Protein AF-A0AAE0C4C1-F1 (afdb_monomer)

Sequence (413 aa):
MAKGRSAIMLSLHTFALLMCVALSLQGSQAIPESINSPGRHLREFYIPALVSSSGTTLPEPGLAVSKSTPQQLVKDIAIDNAVIVTWANNHYYDFAKNFAAHMRDLGITNFLIGAMDKQLLQRLEADGVPTWLMGSKGMDERTVQRDFGWGTHNFHKMGRDKIRLIRDFTRLGIDVLISDIDVAWIANPLPFFRRHPEADILVSTDQLRNESVGDGLEFHICQTASNIGIMWFRSTPGAQAMTQEWVDVIEKDPRKWDQVAFNDLKALGGACQGKRDPKTGLMPAYNNKVKMGILPIALFSNGHTFYVQRLQDRLPPGIEPFAVHATFQYSGTPGKRHRMREAGVWLGDDDSYFQGKFMTYTPRIPPDMDMDMFRKLGWPSRDGDHKTLEPNSKILGEHLRMVNFQLYQVCLQ

InterPro domains:
  IPR005069 Nucleotide-diphospho-sugar transferase [PF03407] (108-340)
  IPR053250 Glycosyltransferase 77 domain-containing protein [PTHR46936] (71-410)

Foldseek 3Di:
DDDDDDWFFFDDDDPLVVVVVVVVVDDDDDDDDDDDDDDDDDDDDDDDDDDDDPDDPDPDLDDPLPDDDPLVLLVVLDDPQEAEEEEDEPVCLLLVLLQVVLCVVQVHRRYEYEYCAPVSVVVCVVVSGHYDHQPPPDDDPVVNPDDPDPDDLCVLVVLLSVLVVQLVSLVSQGKYWYAYSLKFFPHDCVVVVVVLVQAQKEFEFPDLDFPDDAFAFGQAPVPGQTDHRTMIGGSDPLSNVLSVVLSVVCVVDSPDDSSNSSSVQQCPLNQRVFHQDPPNRWTQGRNSSGTYTYGGCLQAHELCCCQPVVSQVVHDPPGGHGMYRDPPFPPPPVRSQSSCSSVVRRPSDDPVVVVDDTDTDDQDFDPPQPVVVVVVLPDDDPDPPNDDDDPPDPVVVSVVVRVVSRSVRVVVD

Nearest PDB structures (foldseek):
  3duv-assembly1_A  TM=4.931E-01  e=2.220E-03  Haemophilus influenzae
  3dxf-assembly2_B  TM=4.722E-01  e=2.257E-01  Homo sapiens
  3hhe-assembly1_B  TM=5.061E-01  e=4.924E-01  Bartonella henselae str. Houston-1
  6j1k-assembly1_B  TM=5.018E-01  e=1.366E+00  Ochrobactrum sp.
  7vz6-assembly1_B  TM=3.967E-01  e=2.344E+00  Streptomyces kasugaensis

Solvent-accessible surface area (backbone atoms only — not comparable to full-atom values): 24545 Å² total; per-residue (Å²): 142,87,84,85,80,83,80,32,52,57,80,89,84,79,72,66,62,66,52,55,58,60,54,73,75,59,78,92,81,90,81,83,92,85,86,86,87,82,88,81,84,93,82,83,88,83,78,85,85,85,80,86,77,78,87,69,82,77,78,77,98,71,80,82,66,88,78,64,52,74,73,52,48,52,62,75,39,36,51,97,52,28,34,40,38,34,51,45,44,54,92,43,45,48,38,50,42,21,40,51,44,36,34,54,79,59,70,52,72,31,51,40,39,34,12,57,36,74,68,29,35,56,50,35,56,74,69,72,42,54,58,45,75,44,85,72,86,87,67,64,80,76,57,80,79,64,78,91,64,87,94,53,88,61,65,66,47,58,62,52,54,54,42,48,48,54,30,54,43,23,71,72,61,27,24,38,39,38,34,47,44,62,37,38,58,71,42,74,52,63,67,68,57,58,76,43,77,79,44,27,32,39,27,24,44,70,58,86,67,72,73,37,64,91,89,38,43,24,77,54,78,64,77,48,61,52,33,80,48,38,34,36,38,36,47,40,74,36,37,40,50,51,32,46,52,46,42,52,56,37,71,74,34,77,81,51,50,61,53,57,51,51,51,52,46,41,40,33,77,55,23,70,76,53,69,55,39,90,88,78,35,33,27,49,18,42,58,67,52,28,34,31,33,28,45,26,41,47,32,42,12,35,26,45,37,46,74,71,67,35,42,49,82,68,46,61,92,95,56,74,45,30,30,39,33,52,45,86,46,63,75,52,71,65,34,33,52,46,52,29,44,43,70,71,61,57,60,41,72,59,77,74,64,75,73,57,89,79,51,69,62,78,88,66,75,66,95,84,61,70,61,62,62,57,58,69,71,55,72,83,60,85,88,71,81,60,73,78,81,56,96,83,35,70,66,54,55,53,50,51,50,46,51,53,54,41,52,54,60,62,76,75,110

Secondary structure (DSSP, 8-state):
-----PPPEE---SSHHHHHHHHTTS------------------------------PPPPS---GGG--HHHHHHHH-BTTEEEEEEE-GGGHHHHHHHHHHHHHTT--SEEEEESSHHHHHHHHHTT--EEETT-SS--GGGGGS---TTSTTHHHHHHHHHHHHHHHHHTT-EEEEE-TTEEE-S--HHHHHT-TT-SEEEEE--SS----TTPPPS-TTSSPEEEEEEEE-S-HHHHHHHHHHHHHHHH-TT--HHHHHHHHHHGGGGGGPPPPTTT--EEETTTTEEEEE--TTTEEEHIIIIIS-GGGGSPTT----EEE--S-TTHHHHHHHHHHHTT------GGGGGS--EE--PPPPTT--HHHHHHH-PPPTTS-SPPPPTT-HHHHHHHHHHHHHHHHHHT-

Organism: NCBI:txid36881

Structure (mmCIF, N/CA/C/O backbone):
data_AF-A0AAE0C4C1-F1
#
_entry.id   AF-A0AAE0C4C1-F1
#
loop_
_atom_site.group_PDB
_atom_site.id
_atom_site.type_symbol
_atom_site.label_atom_id
_atom_site.label_alt_id
_atom_site.label_comp_id
_atom_site.label_asym_id
_atom_site.label_entity_id
_atom_site.label_seq_id
_atom_site.pdbx_PDB_ins_code
_atom_site.Cartn_x
_atom_site.Cartn_y
_atom_site.Cartn_z
_atom_site.occupancy
_atom_site.B_iso_or_equiv
_atom_site.auth_seq_id
_atom_site.auth_comp_id
_atom_site.auth_asym_id
_atom_site.auth_atom_id
_atom_site.pdbx_PDB_model_num
ATOM 1 N N . MET A 1 1 ? 21.945 -27.855 -8.701 1.00 25.61 1 MET A N 1
ATOM 2 C CA . MET A 1 1 ? 22.324 -27.171 -9.956 1.00 25.61 1 MET A CA 1
ATOM 3 C C . MET A 1 1 ? 21.089 -26.452 -10.475 1.00 25.61 1 MET A C 1
ATOM 5 O O . MET A 1 1 ? 20.211 -27.103 -11.012 1.00 25.61 1 MET A O 1
ATOM 9 N N . ALA A 1 2 ? 20.969 -25.149 -10.220 1.00 24.88 2 ALA A N 1
ATOM 10 C CA . ALA A 1 2 ? 19.814 -24.340 -10.606 1.00 24.88 2 ALA A CA 1
ATOM 11 C C . ALA A 1 2 ? 20.320 -23.034 -11.231 1.00 24.88 2 ALA A C 1
ATOM 13 O O . ALA A 1 2 ? 21.042 -22.283 -10.580 1.00 24.88 2 ALA A O 1
ATOM 14 N N . LYS A 1 3 ? 19.985 -22.796 -12.501 1.00 24.83 3 LYS A N 1
ATOM 15 C CA . LYS A 1 3 ? 20.095 -21.495 -13.179 1.00 24.83 3 LYS A CA 1
ATOM 16 C C . LYS A 1 3 ? 18.962 -21.401 -14.204 1.00 24.83 3 LYS A C 1
ATOM 18 O O . LYS A 1 3 ? 19.169 -21.677 -15.380 1.00 24.83 3 LYS A O 1
ATOM 23 N N . GLY A 1 4 ? 17.767 -21.035 -13.747 1.00 24.61 4 GLY A N 1
ATOM 24 C CA . GLY A 1 4 ? 16.712 -20.514 -14.616 1.00 24.61 4 GLY A CA 1
ATOM 25 C C . GLY A 1 4 ? 16.954 -19.020 -14.818 1.00 24.61 4 GLY A C 1
ATOM 26 O O . GLY A 1 4 ? 16.983 -18.270 -13.847 1.00 24.61 4 GLY A O 1
ATOM 27 N N . ARG A 1 5 ? 17.216 -18.589 -16.054 1.00 26.95 5 ARG A N 1
ATOM 28 C CA . ARG A 1 5 ? 17.277 -17.167 -16.420 1.00 26.95 5 ARG A CA 1
ATOM 29 C C . ARG A 1 5 ? 15.863 -16.718 -16.786 1.00 26.95 5 ARG A C 1
ATOM 31 O O . ARG A 1 5 ? 15.339 -17.174 -17.796 1.00 26.95 5 ARG A O 1
ATOM 38 N N . SER A 1 6 ? 15.268 -15.842 -15.982 1.00 28.83 6 SER A N 1
ATOM 39 C CA . SER A 1 6 ? 13.993 -15.190 -16.295 1.00 28.83 6 SER A CA 1
ATOM 40 C C . SER A 1 6 ? 14.173 -14.228 -17.474 1.00 28.83 6 SER A C 1
ATOM 42 O O . SER A 1 6 ? 15.029 -13.342 -17.431 1.00 28.83 6 SER A O 1
ATOM 44 N N . ALA A 1 7 ? 13.396 -14.417 -18.540 1.00 28.11 7 ALA A N 1
ATOM 45 C CA . ALA A 1 7 ? 13.307 -13.481 -19.655 1.00 28.11 7 ALA A CA 1
ATOM 46 C C . ALA A 1 7 ? 12.360 -12.331 -19.275 1.00 28.11 7 ALA A C 1
ATOM 48 O O . ALA A 1 7 ? 11.255 -12.571 -18.799 1.00 28.11 7 ALA A O 1
ATOM 49 N N . ILE A 1 8 ? 12.807 -11.090 -19.463 1.00 34.78 8 ILE A N 1
ATOM 50 C CA . ILE A 1 8 ? 12.054 -9.873 -19.135 1.00 34.78 8 ILE A CA 1
ATOM 51 C C . ILE A 1 8 ? 11.240 -9.466 -20.362 1.00 34.78 8 ILE A C 1
ATOM 53 O O . ILE A 1 8 ? 11.824 -9.276 -21.425 1.00 34.78 8 ILE A O 1
ATOM 57 N N . MET A 1 9 ? 9.924 -9.312 -20.217 1.00 29.16 9 MET A N 1
ATOM 58 C CA . MET A 1 9 ? 9.017 -8.822 -21.258 1.00 29.16 9 MET A CA 1
ATOM 59 C C . MET A 1 9 ? 8.879 -7.297 -21.113 1.00 29.16 9 MET A C 1
ATOM 61 O O . MET A 1 9 ? 8.386 -6.814 -20.096 1.00 29.16 9 MET A O 1
ATOM 65 N N . LEU A 1 10 ? 9.342 -6.523 -22.099 1.00 34.22 10 LEU A N 1
ATOM 66 C CA . LEU A 1 10 ? 9.321 -5.054 -22.062 1.00 34.22 10 LEU A CA 1
ATOM 67 C C . LEU A 1 10 ? 8.427 -4.494 -23.171 1.00 34.22 10 LEU A C 1
ATOM 69 O O . LEU A 1 10 ? 8.543 -4.857 -24.338 1.00 34.22 10 LEU A O 1
ATOM 73 N N . SER A 1 11 ? 7.573 -3.540 -22.802 1.00 28.73 11 SER A N 1
ATOM 74 C CA . SER A 1 11 ? 6.899 -2.629 -23.729 1.00 28.73 11 SER A CA 1
ATOM 75 C C . SER A 1 11 ? 7.570 -1.262 -23.597 1.00 28.73 11 SER A C 1
ATOM 77 O O . SER A 1 11 ? 7.315 -0.526 -22.643 1.00 28.73 11 SER A O 1
ATOM 79 N N . LEU A 1 12 ? 8.473 -0.944 -24.528 1.00 33.84 12 LEU A N 1
ATOM 80 C CA . LEU A 1 12 ? 9.192 0.327 -24.567 1.00 33.84 12 LEU A CA 1
ATOM 81 C C . LEU A 1 12 ? 8.261 1.465 -24.985 1.00 33.84 12 LEU A C 1
ATOM 83 O O . LEU A 1 12 ? 7.843 1.505 -26.134 1.00 33.84 12 LEU A O 1
ATOM 87 N N . HIS A 1 13 ? 8.045 2.444 -24.109 1.00 34.12 13 HIS A N 1
ATOM 88 C CA . HIS A 1 13 ? 7.819 3.836 -24.505 1.00 34.12 13 HIS A CA 1
ATOM 89 C C . HIS A 1 13 ? 8.571 4.741 -23.517 1.00 34.12 13 HIS A C 1
ATOM 91 O O . HIS A 1 13 ? 8.248 4.769 -22.330 1.00 34.12 13 HIS A O 1
ATOM 97 N N . THR A 1 14 ? 9.594 5.460 -24.003 1.00 33.50 14 THR A N 1
ATOM 98 C CA . THR A 1 14 ? 9.783 6.933 -23.881 1.00 33.50 14 THR A CA 1
ATOM 99 C C . THR A 1 14 ? 11.260 7.383 -23.904 1.00 33.50 14 THR A C 1
ATOM 101 O O . THR A 1 14 ? 11.511 8.503 -24.322 1.00 33.50 14 THR A O 1
ATOM 104 N N . PHE A 1 15 ? 12.267 6.553 -23.593 1.00 29.70 15 PHE A N 1
ATOM 105 C CA . PHE A 1 15 ? 13.675 7.027 -23.641 1.00 29.70 15 PHE A CA 1
ATOM 106 C C . PHE A 1 15 ? 14.485 6.577 -24.871 1.00 29.70 15 PHE A C 1
ATOM 108 O O . PHE A 1 15 ? 15.302 7.342 -25.373 1.00 29.70 15 PHE A O 1
ATOM 115 N N . ALA A 1 16 ? 14.227 5.384 -25.420 1.00 32.56 16 ALA A N 1
ATOM 116 C CA . ALA A 1 16 ? 14.990 4.870 -26.566 1.00 32.56 16 ALA A CA 1
ATOM 117 C C . ALA A 1 16 ? 14.634 5.556 -27.903 1.00 32.56 16 ALA A C 1
ATOM 119 O O . ALA A 1 16 ? 15.510 5.780 -28.737 1.00 32.56 16 ALA A O 1
ATOM 120 N N . LEU A 1 17 ? 13.368 5.955 -28.103 1.00 31.45 17 LEU A N 1
ATOM 121 C CA . LEU A 1 17 ? 12.927 6.514 -29.390 1.00 31.45 17 LEU A CA 1
ATOM 122 C C . LEU A 1 17 ? 13.550 7.886 -29.703 1.00 31.45 17 LEU A C 1
ATOM 124 O O . LEU A 1 17 ? 13.839 8.165 -30.863 1.00 31.45 17 LEU A O 1
ATOM 128 N N . LEU A 1 18 ? 13.803 8.723 -28.689 1.00 28.92 18 LEU A N 1
ATOM 129 C CA . LEU A 1 18 ? 14.381 10.057 -28.897 1.00 28.92 18 LEU A CA 1
ATOM 130 C C . LEU A 1 18 ? 15.836 10.003 -29.392 1.00 28.92 18 LEU A C 1
ATOM 132 O O . LEU A 1 18 ? 16.241 10.877 -30.154 1.00 28.92 18 LEU A O 1
ATOM 136 N N . MET A 1 19 ? 16.604 8.965 -29.034 1.00 33.00 19 MET A N 1
ATOM 137 C CA . MET A 1 19 ? 17.962 8.781 -29.562 1.00 33.00 19 MET A CA 1
ATOM 138 C C . MET A 1 19 ? 18.002 8.019 -30.888 1.00 33.00 19 MET A C 1
ATOM 140 O O . MET A 1 19 ? 18.811 8.368 -31.743 1.00 33.00 19 MET A O 1
ATOM 144 N N . CYS A 1 20 ? 17.113 7.046 -31.119 1.00 30.91 20 CYS A N 1
ATOM 145 C CA . CYS A 1 20 ? 17.048 6.362 -32.416 1.00 30.91 20 CYS A CA 1
ATOM 146 C C . CYS A 1 20 ? 16.655 7.315 -33.559 1.00 30.91 20 CYS A C 1
ATOM 148 O O . CYS A 1 20 ? 17.235 7.233 -34.640 1.00 30.91 20 CYS A O 1
ATOM 150 N N . VAL A 1 21 ? 15.746 8.271 -33.321 1.00 31.56 21 VAL A N 1
ATOM 151 C CA . VAL A 1 21 ? 15.405 9.294 -34.328 1.00 31.56 21 VAL A CA 1
ATOM 152 C C . VAL A 1 21 ? 16.582 10.250 -34.567 1.00 31.56 21 VAL A C 1
ATOM 154 O O . VAL A 1 21 ? 16.869 10.579 -35.717 1.00 31.56 21 VAL A O 1
ATOM 157 N N . ALA A 1 22 ? 17.331 10.621 -33.523 1.00 30.62 22 ALA A N 1
ATOM 158 C CA . ALA A 1 22 ? 18.515 11.475 -33.656 1.00 30.62 22 ALA A CA 1
ATOM 159 C C . ALA A 1 22 ? 19.674 10.793 -34.412 1.00 30.62 22 ALA A C 1
ATOM 161 O O . ALA A 1 22 ? 20.366 11.446 -35.189 1.00 30.62 22 ALA A O 1
ATOM 162 N N . LEU A 1 23 ? 19.850 9.478 -34.242 1.00 32.88 23 LEU A N 1
ATOM 163 C CA . LEU A 1 23 ? 20.881 8.693 -34.932 1.00 32.88 23 LEU A CA 1
ATOM 164 C C . LEU A 1 23 ? 20.501 8.340 -36.381 1.00 32.88 23 LEU A C 1
ATOM 166 O O . LEU A 1 23 ? 21.385 8.180 -37.214 1.00 32.88 23 LEU A O 1
ATOM 170 N N . SER A 1 24 ? 19.208 8.301 -36.725 1.00 31.67 24 SER A N 1
ATOM 171 C CA . SER A 1 24 ? 18.756 8.086 -38.114 1.00 31.67 24 SER A CA 1
ATOM 172 C C . SER A 1 24 ? 19.002 9.278 -39.057 1.00 31.67 24 SER A C 1
ATOM 174 O O . SER A 1 24 ? 18.907 9.131 -40.274 1.00 31.67 24 SER A O 1
ATOM 176 N N . LEU A 1 25 ? 19.356 10.451 -38.515 1.00 30.00 25 LEU A N 1
ATOM 177 C CA . LEU A 1 25 ? 19.639 11.674 -39.278 1.00 30.00 25 LEU A CA 1
ATOM 178 C C . LEU A 1 25 ? 21.131 11.885 -39.585 1.00 30.00 25 LEU A C 1
ATOM 180 O O . LEU A 1 25 ? 21.485 12.865 -40.240 1.00 30.00 25 LEU A O 1
ATOM 184 N N . GLN A 1 26 ? 22.013 10.975 -39.164 1.00 29.09 26 GLN A N 1
ATOM 185 C CA . GLN A 1 26 ? 23.442 11.057 -39.460 1.00 29.09 26 GLN A CA 1
ATOM 186 C C . GLN A 1 26 ? 23.959 9.765 -40.097 1.00 29.09 26 GLN A C 1
ATOM 188 O O . GLN A 1 26 ? 24.286 8.802 -39.419 1.00 29.09 26 GLN A O 1
ATOM 193 N N . GLY A 1 27 ? 24.111 9.811 -41.422 1.00 26.98 27 GLY A N 1
ATOM 194 C CA . GLY A 1 27 ? 25.221 9.147 -42.104 1.00 26.98 27 GLY A CA 1
ATOM 195 C C . GLY A 1 27 ? 25.054 7.663 -42.420 1.00 26.98 27 GLY A C 1
ATOM 196 O O . GLY A 1 27 ? 25.442 6.795 -41.650 1.00 26.98 27 GLY A O 1
ATOM 197 N N . SER A 1 28 ? 24.596 7.400 -43.647 1.00 29.89 28 SER A N 1
ATOM 198 C CA . SER A 1 28 ? 24.907 6.196 -44.431 1.00 29.89 28 SER A CA 1
ATOM 199 C C . SER A 1 28 ? 26.362 5.749 -44.271 1.00 29.89 28 SER A C 1
ATOM 201 O O . SER A 1 28 ? 27.232 6.566 -44.553 1.00 29.89 28 SER A O 1
ATOM 203 N N . GLN A 1 29 ? 26.606 4.464 -43.980 1.00 27.47 29 GLN A N 1
ATOM 204 C CA . GLN A 1 29 ? 27.564 3.604 -44.700 1.00 27.47 29 GLN A CA 1
ATOM 205 C C . GLN A 1 29 ? 27.201 2.117 -44.513 1.00 27.47 29 GLN A C 1
ATOM 207 O O . GLN A 1 29 ? 26.761 1.693 -43.448 1.00 27.47 29 GLN A O 1
ATOM 212 N N . ALA A 1 30 ? 27.340 1.357 -45.600 1.00 26.67 30 ALA A N 1
ATOM 213 C CA . ALA A 1 30 ? 26.946 -0.040 -45.758 1.00 26.67 30 ALA A CA 1
ATOM 214 C C . ALA A 1 30 ? 27.837 -1.029 -44.979 1.00 26.67 30 ALA A C 1
ATOM 216 O O . ALA A 1 30 ? 29.031 -0.791 -44.809 1.00 26.67 30 ALA A O 1
ATOM 217 N N . ILE A 1 31 ? 27.270 -2.178 -44.589 1.00 28.31 31 ILE A N 1
ATOM 218 C CA . ILE A 1 31 ? 27.993 -3.349 -44.060 1.00 28.31 31 ILE A CA 1
ATOM 219 C C . ILE A 1 31 ? 27.553 -4.591 -44.868 1.00 28.31 31 ILE A C 1
ATOM 221 O O . ILE A 1 31 ? 26.363 -4.692 -45.174 1.00 28.31 31 ILE A O 1
ATOM 225 N N . PRO A 1 32 ? 28.464 -5.512 -45.250 1.00 26.17 32 PRO A N 1
ATOM 226 C CA . PRO A 1 32 ? 28.157 -6.610 -46.161 1.00 26.17 32 PRO A CA 1
ATOM 227 C C . PRO A 1 32 ? 27.533 -7.834 -45.477 1.00 26.17 32 PRO A C 1
ATOM 229 O O . PRO A 1 32 ? 27.737 -8.100 -44.293 1.00 26.17 32 PRO A O 1
ATOM 232 N N . GLU A 1 33 ? 26.804 -8.596 -46.291 1.00 27.20 33 GLU A N 1
ATOM 233 C CA . GLU A 1 33 ? 26.188 -9.886 -45.990 1.00 27.20 33 GLU A CA 1
ATOM 234 C C . GLU A 1 33 ? 27.219 -10.967 -45.631 1.00 27.20 33 GLU A C 1
ATOM 236 O O . GLU A 1 33 ? 28.179 -11.206 -46.362 1.00 27.20 33 GLU A O 1
ATOM 241 N N . SER A 1 34 ? 26.978 -11.685 -44.534 1.00 24.86 34 SER A N 1
ATOM 242 C CA . SER A 1 34 ? 26.897 -13.156 -44.491 1.00 24.86 34 SER A CA 1
ATOM 243 C C . SER A 1 34 ? 26.966 -13.649 -43.045 1.00 24.86 34 SER A C 1
ATOM 245 O O . SER A 1 34 ? 27.860 -13.289 -42.289 1.00 24.86 34 SER A O 1
ATOM 247 N N . ILE A 1 35 ? 26.002 -14.481 -42.655 1.00 27.62 35 ILE A N 1
ATOM 248 C CA . ILE A 1 35 ? 26.207 -15.844 -42.140 1.00 27.62 35 ILE A CA 1
ATOM 249 C C . ILE A 1 35 ? 24.818 -16.438 -41.900 1.00 27.62 35 ILE A C 1
ATOM 251 O O . ILE A 1 35 ? 23.969 -15.886 -41.203 1.00 27.62 35 ILE A O 1
ATOM 255 N N . ASN A 1 36 ? 24.605 -17.570 -42.555 1.00 24.03 36 ASN A N 1
ATOM 256 C CA . ASN A 1 36 ? 23.383 -18.349 -42.575 1.00 24.03 36 ASN A CA 1
ATOM 257 C C . ASN A 1 36 ? 23.461 -19.479 -41.530 1.00 24.03 36 ASN A C 1
ATOM 259 O O . ASN A 1 36 ? 24.553 -19.980 -41.258 1.00 24.03 36 ASN A O 1
ATOM 263 N N . SER A 1 37 ? 22.282 -19.963 -41.113 1.00 26.88 37 SER A N 1
ATOM 264 C CA . SER A 1 37 ? 21.961 -21.298 -40.546 1.00 26.88 37 SER A CA 1
ATOM 265 C C . SER A 1 37 ? 21.887 -21.475 -39.006 1.00 26.88 37 SER A C 1
ATOM 267 O O . SER A 1 37 ? 22.468 -20.701 -38.253 1.00 26.88 37 SER A O 1
ATOM 269 N N . PRO A 1 38 ? 21.142 -22.490 -38.506 1.00 31.00 38 PRO A N 1
ATOM 270 C CA . PRO A 1 38 ? 19.675 -22.513 -38.475 1.00 31.00 38 PRO A CA 1
ATOM 271 C C . PRO A 1 38 ? 19.115 -22.794 -37.061 1.00 31.00 38 PRO A C 1
ATOM 273 O O . PRO A 1 38 ? 19.799 -23.298 -36.172 1.00 31.00 38 PRO A O 1
ATOM 276 N N . GLY A 1 39 ? 17.832 -22.480 -36.857 1.00 25.94 39 GLY A N 1
ATOM 277 C CA . GLY A 1 39 ? 17.154 -22.619 -35.568 1.00 25.94 39 GLY A CA 1
ATOM 278 C C . GLY A 1 39 ? 16.946 -24.057 -35.078 1.00 25.94 39 GLY A C 1
ATOM 279 O O . GLY A 1 39 ? 16.891 -25.003 -35.861 1.00 25.94 39 GLY A O 1
ATOM 280 N N . ARG A 1 40 ? 16.740 -24.194 -33.760 1.00 24.81 40 ARG A N 1
ATOM 281 C CA . ARG A 1 40 ? 16.067 -25.340 -33.130 1.00 24.81 40 ARG A CA 1
ATOM 282 C C . ARG A 1 40 ? 15.261 -24.913 -31.897 1.00 24.81 40 ARG A C 1
ATOM 284 O O . ARG A 1 40 ? 15.807 -24.399 -30.932 1.00 24.81 40 ARG A O 1
ATOM 291 N N . HIS A 1 41 ? 13.958 -25.158 -32.013 1.00 25.66 41 HIS A N 1
ATOM 292 C CA . HIS A 1 41 ? 12.944 -25.520 -31.017 1.00 25.66 41 HIS A CA 1
ATOM 293 C C . HIS A 1 41 ? 13.108 -25.081 -29.550 1.00 25.66 41 HIS A C 1
ATOM 295 O O . HIS A 1 41 ? 13.857 -25.668 -28.777 1.00 25.66 41 HIS A O 1
ATOM 301 N N . LEU A 1 42 ? 12.235 -24.152 -29.147 1.00 26.06 42 LEU A N 1
ATOM 302 C CA . LEU A 1 42 ? 11.804 -23.944 -27.765 1.00 26.06 42 LEU A CA 1
ATOM 303 C C . LEU A 1 42 ? 10.774 -25.019 -27.382 1.00 26.06 42 LEU A C 1
ATOM 305 O O . LEU A 1 42 ? 9.626 -24.965 -27.824 1.00 26.06 42 LEU A O 1
ATOM 309 N N . ARG A 1 43 ? 11.170 -25.977 -26.545 1.00 27.42 43 ARG A N 1
ATOM 310 C CA . ARG A 1 43 ? 10.267 -26.718 -25.654 1.00 27.42 43 ARG A CA 1
ATOM 311 C C . ARG A 1 43 ? 11.015 -27.037 -24.367 1.00 27.42 43 ARG A C 1
ATOM 313 O O . ARG A 1 43 ? 12.040 -27.697 -24.433 1.00 27.42 43 ARG A O 1
ATOM 320 N N . GLU A 1 44 ? 10.479 -26.526 -23.260 1.00 24.58 44 GLU A N 1
ATOM 321 C CA . GLU A 1 44 ? 10.353 -27.140 -21.924 1.00 24.58 44 GLU A CA 1
ATOM 322 C C . GLU A 1 44 ? 10.256 -26.026 -20.871 1.00 24.58 44 GLU A C 1
ATOM 324 O O . GLU A 1 44 ? 11.248 -25.509 -20.362 1.00 24.58 44 GLU A O 1
ATOM 329 N N . PHE A 1 45 ? 9.017 -25.624 -20.572 1.00 27.27 45 PHE A N 1
ATOM 330 C CA . PHE A 1 45 ? 8.692 -24.887 -19.356 1.00 27.27 45 PHE A CA 1
ATOM 331 C C . PHE A 1 45 ? 8.647 -25.895 -18.208 1.00 27.27 45 PHE A C 1
ATOM 333 O O . PHE A 1 45 ? 7.795 -26.782 -18.198 1.00 27.27 45 PHE A O 1
ATOM 340 N N . TYR A 1 46 ? 9.569 -25.768 -17.257 1.00 22.52 46 TYR A N 1
ATOM 341 C CA . TYR A 1 46 ? 9.561 -26.544 -16.022 1.00 22.52 46 TYR A CA 1
ATOM 342 C C . TYR A 1 46 ? 8.995 -25.669 -14.899 1.00 22.52 46 TYR A C 1
ATOM 344 O O . TYR A 1 46 ? 9.648 -24.724 -14.457 1.00 22.52 46 TYR A O 1
ATOM 352 N N . ILE A 1 47 ? 7.774 -25.976 -14.460 1.00 25.98 47 ILE A N 1
ATOM 353 C CA . ILE A 1 47 ? 7.180 -25.470 -13.217 1.00 25.98 47 ILE A CA 1
ATOM 354 C C . ILE A 1 47 ? 7.583 -26.456 -12.113 1.00 25.98 47 ILE A C 1
ATOM 356 O O . ILE A 1 47 ? 7.198 -27.625 -12.200 1.00 25.98 47 ILE A O 1
ATOM 360 N N . PRO A 1 48 ? 8.332 -26.059 -11.068 1.00 26.31 48 PRO A N 1
ATOM 361 C CA . PRO A 1 48 ? 8.471 -26.903 -9.895 1.00 26.31 48 PRO A CA 1
ATOM 362 C C . PRO A 1 48 ? 7.143 -26.893 -9.136 1.00 26.31 48 PRO A C 1
ATOM 364 O O . PRO A 1 48 ? 6.761 -25.899 -8.524 1.00 26.31 48 PRO A O 1
ATOM 367 N N . ALA A 1 49 ? 6.439 -28.018 -9.199 1.00 26.38 49 ALA A N 1
ATOM 368 C CA . ALA A 1 49 ? 5.362 -28.346 -8.285 1.00 26.38 49 ALA A CA 1
ATOM 369 C C . ALA A 1 49 ? 5.911 -28.435 -6.856 1.00 26.38 49 ALA A C 1
ATOM 371 O O . ALA A 1 49 ? 6.898 -29.135 -6.646 1.00 26.38 49 ALA A O 1
ATOM 372 N N . LEU A 1 50 ? 5.256 -27.769 -5.901 1.00 27.14 50 LEU A N 1
ATOM 373 C CA . LEU A 1 50 ? 5.180 -28.144 -4.483 1.00 27.14 50 LEU A CA 1
ATOM 374 C C . LEU A 1 50 ? 4.190 -27.201 -3.777 1.00 27.14 50 LEU A C 1
ATOM 376 O O . LEU A 1 50 ? 4.583 -26.120 -3.369 1.00 27.14 50 LEU A O 1
ATOM 380 N N . VAL A 1 51 ? 2.926 -27.618 -3.644 1.00 26.59 51 VAL A N 1
ATOM 381 C CA . VAL A 1 51 ? 2.246 -27.831 -2.349 1.00 26.59 51 VAL A CA 1
ATOM 382 C C . VAL A 1 51 ? 1.151 -28.875 -2.591 1.00 26.59 51 VAL A C 1
ATOM 384 O O . VAL A 1 51 ? 0.318 -28.732 -3.481 1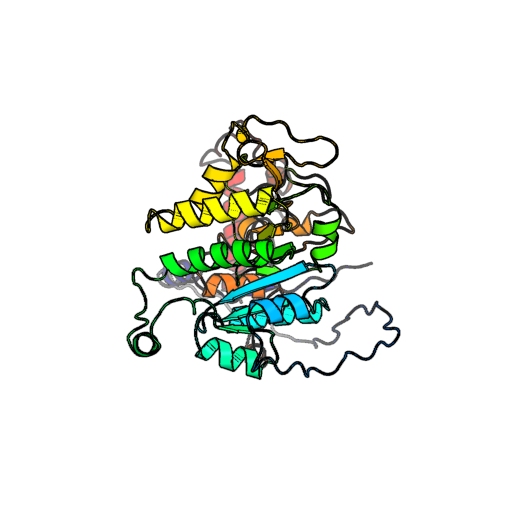.00 26.59 51 VAL A O 1
ATOM 387 N N . SER A 1 52 ? 1.177 -29.956 -1.813 1.00 25.75 52 SER A N 1
ATOM 388 C CA . SER A 1 52 ? 0.130 -30.974 -1.777 1.00 25.75 52 SER A CA 1
ATOM 389 C C . SER A 1 52 ? -1.165 -30.377 -1.222 1.00 25.75 52 SER A C 1
ATOM 391 O O . SER A 1 52 ? -1.252 -30.078 -0.031 1.00 25.75 52 SER A O 1
ATOM 393 N N . SER A 1 53 ? -2.178 -30.229 -2.068 1.00 27.97 53 SER A N 1
ATOM 394 C CA . SER A 1 53 ? -3.539 -29.906 -1.651 1.00 27.97 53 SER A CA 1
ATOM 395 C C . SER A 1 53 ? -4.187 -31.137 -1.009 1.00 27.97 53 SER A C 1
ATOM 397 O O . SER A 1 53 ? -4.651 -32.041 -1.706 1.00 27.97 53 SER A O 1
ATOM 399 N N . SER A 1 54 ? -4.243 -31.187 0.322 1.00 28.48 54 SER A N 1
ATOM 400 C CA . SER A 1 54 ? -5.300 -31.940 0.999 1.00 28.48 54 SER A CA 1
ATOM 401 C C . SER A 1 54 ? -6.610 -31.197 0.753 1.00 28.48 54 SER A C 1
ATOM 403 O O . SER A 1 54 ? -6.715 -30.017 1.080 1.00 28.48 54 SER A O 1
ATOM 405 N N . GLY A 1 55 ? -7.562 -31.873 0.111 1.00 33.75 55 GLY A N 1
ATOM 406 C CA . GLY A 1 55 ? -8.802 -31.287 -0.376 1.00 33.75 55 GLY A CA 1
ATOM 407 C C . GLY A 1 55 ? -9.616 -30.590 0.709 1.00 33.75 55 GLY A C 1
ATOM 408 O O . GLY A 1 55 ? -10.180 -31.232 1.591 1.00 33.75 55 GLY A O 1
ATOM 409 N N . THR A 1 56 ? -9.749 -29.281 0.558 1.00 26.67 56 THR A N 1
ATOM 410 C CA . THR A 1 56 ? -10.898 -28.521 1.034 1.00 26.67 56 THR A CA 1
ATOM 411 C C . THR A 1 56 ? -11.547 -27.940 -0.208 1.00 26.67 56 THR A C 1
ATOM 413 O O . THR A 1 56 ? -10.960 -27.124 -0.915 1.00 26.67 56 THR A O 1
ATOM 416 N N . THR A 1 57 ? -12.743 -28.427 -0.523 1.00 27.92 57 THR A N 1
ATOM 417 C CA . THR A 1 57 ? -13.625 -27.838 -1.529 1.00 27.92 57 THR A CA 1
ATOM 418 C C . THR A 1 57 ? -13.758 -26.345 -1.247 1.00 27.92 57 THR A C 1
ATOM 420 O O . THR A 1 57 ? -14.241 -25.966 -0.179 1.00 27.92 57 THR A O 1
ATOM 423 N N . LEU A 1 58 ? -13.298 -25.513 -2.185 1.00 30.25 58 LEU A N 1
ATOM 424 C CA . LEU A 1 58 ? -13.568 -24.080 -2.174 1.00 30.25 58 LEU A CA 1
ATOM 425 C C . LEU A 1 58 ? -15.094 -23.899 -2.116 1.00 30.25 58 LEU A C 1
ATOM 427 O O . LEU A 1 58 ? -15.791 -24.529 -2.917 1.00 30.25 58 LEU A O 1
ATOM 431 N N . PRO A 1 59 ? -15.639 -23.116 -1.170 1.00 30.38 59 PRO A N 1
ATOM 432 C CA . PRO A 1 59 ? -17.065 -22.833 -1.162 1.00 30.38 59 PRO A CA 1
ATOM 433 C C . PRO A 1 59 ? -17.438 -22.104 -2.457 1.00 30.38 59 PRO A C 1
ATOM 435 O O . PRO A 1 59 ? -16.692 -21.242 -2.927 1.00 30.38 59 PRO A O 1
ATOM 438 N N . GLU A 1 60 ? -18.574 -22.477 -3.049 1.00 30.83 60 GLU A N 1
ATOM 439 C CA . GLU A 1 60 ? -19.065 -21.855 -4.278 1.00 30.83 60 GLU A CA 1
ATOM 440 C C . GLU A 1 60 ? -19.183 -20.324 -4.134 1.00 30.83 60 GLU A C 1
ATOM 442 O O . GLU A 1 60 ? -19.597 -19.832 -3.076 1.00 30.83 60 GLU A O 1
ATOM 447 N N . PRO A 1 61 ? -18.860 -19.546 -5.186 1.00 37.31 61 PRO A N 1
ATOM 448 C CA . PRO A 1 61 ? -18.978 -18.096 -5.166 1.00 37.31 61 PRO A CA 1
ATOM 449 C C . PRO A 1 61 ? -20.457 -17.710 -5.270 1.00 37.31 61 PRO A C 1
ATOM 451 O O . PRO A 1 61 ? -21.005 -17.506 -6.349 1.00 37.31 61 PRO A O 1
ATOM 454 N N . GLY A 1 62 ? -21.113 -17.636 -4.117 1.00 35.94 62 GLY A N 1
ATOM 455 C CA . GLY A 1 62 ? -22.534 -17.337 -3.999 1.00 35.94 62 GLY A CA 1
ATOM 456 C C . GLY A 1 62 ? -22.847 -16.397 -2.844 1.00 35.94 62 GLY A C 1
ATOM 457 O O . GLY A 1 62 ? -23.830 -16.617 -2.142 1.00 35.94 62 GLY A O 1
ATOM 458 N N . LEU A 1 63 ? -22.040 -15.355 -2.609 1.00 40.84 63 LEU A N 1
ATOM 459 C CA . LEU A 1 63 ? -22.491 -14.256 -1.755 1.00 40.84 63 LEU A CA 1
ATOM 460 C C . LEU A 1 63 ? -23.237 -13.250 -2.635 1.00 40.84 63 LEU A C 1
ATOM 462 O O . LEU A 1 63 ? -22.637 -12.493 -3.392 1.00 40.84 63 LEU A O 1
ATOM 466 N N . ALA A 1 64 ? -24.564 -13.261 -2.562 1.00 36.78 64 ALA A N 1
ATOM 467 C CA . ALA A 1 64 ? -25.400 -12.239 -3.174 1.00 36.78 64 ALA A CA 1
ATOM 468 C C . ALA A 1 64 ? -25.119 -10.874 -2.507 1.00 36.78 64 ALA A C 1
ATOM 470 O O . ALA A 1 64 ? -25.739 -10.520 -1.508 1.00 36.78 64 ALA A O 1
ATOM 471 N N . VAL A 1 65 ? -24.188 -10.097 -3.072 1.00 46.97 65 VAL A N 1
ATOM 472 C CA . VAL A 1 65 ? -23.760 -8.759 -2.595 1.00 46.97 65 VAL A CA 1
ATOM 473 C C . VAL A 1 65 ? -24.874 -7.696 -2.715 1.00 46.97 65 VAL A C 1
ATOM 475 O O . VAL A 1 65 ? -24.799 -6.617 -2.140 1.00 46.97 65 VAL A O 1
ATOM 478 N N . SER A 1 66 ? -25.984 -8.011 -3.381 1.00 43.31 66 SER A N 1
ATOM 479 C CA . SER A 1 66 ? -26.972 -7.028 -3.845 1.00 43.31 66 SER A CA 1
ATOM 480 C C . SER A 1 66 ? -27.825 -6.321 -2.761 1.00 43.31 66 SER A C 1
ATOM 482 O O . SER A 1 66 ? -28.612 -5.446 -3.128 1.00 43.31 66 SER A O 1
ATOM 484 N N . LYS A 1 67 ? -27.743 -6.649 -1.456 1.00 48.28 67 LYS A N 1
ATOM 485 C CA . LYS A 1 67 ? -28.659 -6.068 -0.434 1.00 48.28 67 LYS A CA 1
ATOM 486 C C . LYS A 1 67 ? -28.062 -5.696 0.934 1.00 48.28 67 LYS A C 1
ATOM 488 O O . LYS A 1 67 ? -28.813 -5.226 1.789 1.00 48.28 67 LYS A O 1
ATOM 493 N N . SER A 1 68 ? -26.768 -5.885 1.184 1.00 54.25 68 SER A N 1
ATOM 494 C CA . SER A 1 68 ? -26.161 -5.551 2.483 1.00 54.25 68 SER A CA 1
ATOM 495 C C . SER A 1 68 ? -25.675 -4.097 2.531 1.00 54.25 68 SER A C 1
ATOM 497 O O . SER A 1 68 ? -25.228 -3.525 1.539 1.00 54.25 68 SER A O 1
ATOM 499 N N . THR A 1 69 ? -25.778 -3.456 3.700 1.00 67.19 69 THR A N 1
ATOM 500 C CA . THR A 1 69 ? -25.135 -2.151 3.918 1.00 67.19 69 THR A CA 1
ATOM 501 C C . THR A 1 69 ? -23.612 -2.327 3.933 1.00 67.19 69 THR A C 1
ATOM 503 O O . THR A 1 69 ? -23.143 -3.407 4.303 1.00 67.19 69 THR A O 1
ATOM 506 N N . PRO A 1 70 ? -22.806 -1.290 3.626 1.00 68.94 70 PRO A N 1
ATOM 507 C CA . PRO A 1 70 ? -21.347 -1.394 3.712 1.00 68.94 70 PRO A CA 1
ATOM 508 C C . PRO A 1 70 ? -20.864 -1.883 5.086 1.00 68.94 70 PRO A C 1
ATOM 510 O O . PRO A 1 70 ? -19.923 -2.658 5.175 1.00 68.94 70 PRO A O 1
ATOM 513 N N . GLN A 1 71 ? -21.542 -1.488 6.168 1.00 73.31 71 GLN A N 1
ATOM 514 C CA . GLN A 1 71 ? -21.216 -1.931 7.525 1.00 73.31 71 GLN A CA 1
ATOM 515 C C . GLN A 1 71 ? -21.468 -3.427 7.734 1.00 73.31 71 GLN A C 1
ATOM 517 O O . GLN A 1 71 ? -20.692 -4.074 8.433 1.00 73.31 71 GLN A O 1
ATOM 522 N N . GLN A 1 72 ? -22.553 -3.961 7.169 1.00 74.50 72 GLN A N 1
ATOM 523 C CA . GLN A 1 72 ? -22.860 -5.386 7.259 1.00 74.50 72 GLN A CA 1
ATOM 524 C C . GLN A 1 72 ? -21.893 -6.194 6.391 1.00 74.50 72 GLN A C 1
ATOM 526 O O . GLN A 1 72 ? -21.303 -7.149 6.878 1.00 74.50 72 GLN A O 1
ATOM 531 N N . LEU A 1 73 ? -21.637 -5.734 5.163 1.00 79.94 73 LEU A N 1
ATOM 532 C CA . LEU A 1 73 ? -20.702 -6.369 4.236 1.00 79.94 73 LEU A CA 1
ATOM 533 C C . LEU A 1 73 ? -19.310 -6.564 4.855 1.00 79.94 73 LEU A C 1
ATOM 535 O O . LEU A 1 73 ? -18.738 -7.646 4.778 1.00 79.94 73 LEU A O 1
ATOM 539 N N . VAL A 1 74 ? -18.772 -5.528 5.503 1.00 85.19 74 VAL A N 1
ATOM 540 C CA . VAL A 1 74 ? -17.438 -5.584 6.124 1.00 85.19 74 VAL A CA 1
ATOM 541 C C . VAL A 1 74 ? -17.422 -6.560 7.303 1.00 85.19 74 VAL A C 1
ATOM 543 O O . VAL A 1 74 ? -16.439 -7.273 7.478 1.00 85.19 74 VAL A O 1
ATOM 546 N N . LYS A 1 75 ? -18.504 -6.631 8.092 1.00 86.31 75 LYS A N 1
ATOM 547 C CA . LYS A 1 75 ? -18.628 -7.600 9.193 1.00 86.31 75 LYS A CA 1
ATOM 548 C C . LYS A 1 75 ? -18.710 -9.039 8.693 1.00 86.31 75 LYS A C 1
ATOM 550 O O . LYS A 1 75 ? -18.101 -9.905 9.305 1.00 86.31 75 LYS A O 1
ATOM 555 N N . ASP A 1 76 ? -19.431 -9.272 7.601 1.00 88.69 76 ASP A N 1
ATOM 556 C CA . ASP A 1 76 ? -19.616 -10.609 7.029 1.00 88.69 76 ASP A CA 1
ATOM 557 C C . ASP A 1 76 ? -18.320 -11.153 6.407 1.00 88.69 76 ASP A C 1
ATOM 559 O O . ASP A 1 76 ? -18.083 -12.358 6.416 1.00 88.69 76 ASP A O 1
ATOM 563 N N . ILE A 1 77 ? -17.476 -10.264 5.873 1.00 92.00 77 ILE A N 1
ATOM 564 C CA . ILE A 1 77 ? -16.229 -10.618 5.179 1.00 92.00 77 ILE A CA 1
ATOM 565 C C . ILE A 1 77 ? -15.022 -10.668 6.126 1.00 92.00 77 ILE A C 1
ATOM 567 O O . ILE A 1 77 ? -14.019 -11.304 5.806 1.00 92.00 77 ILE A O 1
ATOM 571 N N . ALA A 1 78 ? -15.080 -10.006 7.283 1.00 94.44 78 ALA A N 1
ATOM 572 C CA . ALA A 1 78 ? -13.955 -9.952 8.208 1.00 94.44 78 ALA A CA 1
ATOM 573 C C . ALA A 1 78 ? -13.536 -11.353 8.692 1.00 94.44 78 ALA A C 1
ATOM 575 O O . ALA A 1 78 ? -14.328 -12.091 9.273 1.00 94.44 78 ALA A O 1
ATOM 576 N N . ILE A 1 79 ? -12.250 -11.678 8.538 1.00 96.19 79 ILE A N 1
ATOM 577 C CA . ILE A 1 79 ? -11.625 -12.878 9.113 1.00 96.19 79 ILE A CA 1
ATOM 578 C C . ILE A 1 79 ? -10.669 -12.437 10.213 1.00 96.19 79 ILE A C 1
ATOM 580 O O . ILE A 1 79 ? -9.901 -11.486 10.043 1.00 96.19 79 ILE A O 1
ATOM 584 N N . ASP A 1 80 ? -10.757 -13.094 11.370 1.00 94.00 80 ASP A N 1
ATOM 585 C CA . ASP A 1 80 ? -10.024 -12.733 12.586 1.00 94.00 80 ASP A CA 1
ATOM 586 C C . ASP A 1 80 ? -10.175 -11.253 12.955 1.00 94.00 80 ASP A C 1
ATOM 588 O O . ASP A 1 80 ? -9.238 -10.630 13.462 1.00 94.00 80 ASP A O 1
ATOM 592 N N . ASN A 1 81 ? -11.350 -10.677 12.686 1.00 94.38 81 ASN A N 1
ATOM 593 C CA . ASN A 1 81 ? -11.651 -9.259 12.879 1.00 94.38 81 ASN A CA 1
ATOM 594 C C . ASN A 1 81 ? -10.852 -8.304 11.965 1.00 94.38 81 ASN A C 1
ATOM 596 O O . ASN A 1 81 ? -10.671 -7.143 12.313 1.00 94.38 81 ASN A O 1
ATOM 600 N N . ALA A 1 82 ? -10.363 -8.765 10.808 1.00 97.12 82 ALA A N 1
ATOM 601 C CA . ALA A 1 82 ? -9.666 -7.919 9.842 1.00 97.12 82 ALA A CA 1
ATOM 602 C C . ALA A 1 82 ? -10.187 -8.042 8.415 1.00 97.12 82 ALA A C 1
ATOM 604 O O . ALA A 1 82 ? -10.635 -9.104 7.978 1.00 97.12 82 ALA A O 1
ATOM 605 N N . VAL A 1 83 ? -10.031 -6.945 7.679 1.00 97.19 83 VAL A N 1
ATOM 606 C CA . VAL A 1 83 ? -10.375 -6.816 6.263 1.00 97.19 83 VAL A CA 1
ATOM 607 C C . VAL A 1 83 ? -9.220 -6.181 5.493 1.00 97.19 83 VAL A C 1
ATOM 609 O O . VAL A 1 83 ? -8.611 -5.221 5.971 1.00 97.19 83 VAL A O 1
ATOM 612 N N . ILE A 1 84 ? -8.969 -6.674 4.276 1.00 98.38 84 ILE A N 1
ATOM 613 C CA . ILE A 1 84 ? -8.140 -5.994 3.275 1.00 98.38 84 ILE A CA 1
ATOM 614 C C . ILE A 1 84 ? -9.042 -5.180 2.345 1.00 98.38 84 ILE A C 1
ATOM 616 O O . ILE A 1 84 ? -9.988 -5.703 1.765 1.00 98.38 84 ILE A O 1
ATOM 620 N N . VAL A 1 85 ? -8.780 -3.889 2.186 1.00 95.94 85 VAL A N 1
ATOM 621 C CA . VAL A 1 85 ? -9.656 -3.005 1.413 1.00 95.94 85 VAL A CA 1
ATOM 622 C C . VAL A 1 85 ? -8.879 -2.087 0.484 1.00 95.94 85 VAL A C 1
ATOM 624 O O . VAL A 1 85 ? -7.837 -1.537 0.834 1.00 95.94 85 VAL A O 1
ATOM 627 N N . THR A 1 86 ? -9.427 -1.894 -0.709 1.00 96.38 86 THR A N 1
ATOM 628 C CA . THR A 1 86 ? -8.981 -0.883 -1.670 1.00 96.38 86 THR A CA 1
ATOM 629 C C . THR A 1 86 ? -10.196 -0.189 -2.294 1.00 96.38 86 THR A C 1
ATOM 631 O O . THR A 1 86 ? -11.341 -0.508 -1.968 1.00 96.38 86 THR A O 1
ATOM 634 N N . TRP A 1 87 ? -9.976 0.798 -3.157 1.00 92.25 87 TRP A N 1
ATOM 635 C CA . TRP A 1 87 ? -11.034 1.527 -3.854 1.00 92.25 87 TRP A CA 1
ATOM 636 C C . TRP A 1 87 ? -10.545 2.010 -5.212 1.00 92.25 87 TRP A C 1
ATOM 638 O O . TRP A 1 87 ? -9.359 2.261 -5.424 1.00 92.25 87 TRP A O 1
ATOM 648 N N . ALA A 1 88 ? -11.482 2.164 -6.139 1.00 93.00 88 ALA A N 1
ATOM 649 C CA . ALA A 1 88 ? -11.188 2.609 -7.490 1.00 93.00 88 ALA A CA 1
ATOM 650 C C . ALA A 1 88 ? -12.422 3.231 -8.143 1.00 93.00 88 ALA A C 1
ATOM 652 O O . ALA A 1 88 ? -13.547 3.073 -7.676 1.00 93.00 88 ALA A O 1
ATOM 653 N N . ASN A 1 89 ? -12.208 3.917 -9.259 1.00 91.62 89 ASN A N 1
ATOM 654 C CA . ASN A 1 89 ? -13.259 4.210 -10.228 1.00 91.62 89 ASN A CA 1
ATOM 655 C C . ASN A 1 89 ? -13.056 3.318 -11.465 1.00 91.62 89 ASN A C 1
ATOM 657 O O . ASN A 1 89 ? -12.029 2.646 -11.596 1.00 91.62 89 ASN A O 1
ATOM 661 N N . ASN A 1 90 ? -14.008 3.320 -12.392 1.00 93.81 90 ASN A N 1
ATOM 662 C CA . ASN A 1 90 ? -13.996 2.430 -13.550 1.00 93.81 90 ASN A CA 1
ATOM 663 C C . ASN A 1 90 ? -12.778 2.624 -14.475 1.00 93.81 90 ASN A C 1
ATOM 665 O O . ASN A 1 90 ? -12.401 1.703 -15.195 1.00 93.81 90 ASN A O 1
ATOM 669 N N . HIS A 1 91 ? -12.111 3.783 -14.435 1.00 92.69 91 HIS A N 1
ATOM 670 C CA . HIS A 1 91 ? -10.872 3.997 -15.192 1.00 92.69 91 HIS A CA 1
ATOM 671 C C . HIS A 1 91 ? -9.735 3.058 -14.751 1.00 92.69 91 HIS A C 1
ATOM 673 O O . HIS A 1 91 ? -8.856 2.756 -15.552 1.00 92.69 91 HIS A O 1
ATOM 679 N N . TYR A 1 92 ? -9.769 2.591 -13.500 1.00 95.19 92 TYR A N 1
ATOM 680 C CA . TYR A 1 92 ? -8.799 1.665 -12.911 1.00 95.19 92 TYR A CA 1
ATOM 681 C C . TYR A 1 92 ? -9.357 0.239 -12.791 1.00 95.19 92 TYR A C 1
ATOM 683 O O . TYR A 1 92 ? -8.919 -0.528 -11.937 1.00 95.19 92 TYR A O 1
ATOM 691 N N . TYR A 1 93 ? -10.340 -0.133 -13.616 1.00 96.38 93 TYR A N 1
ATOM 692 C CA . TYR A 1 93 ? -10.929 -1.473 -13.579 1.00 96.38 93 TYR A CA 1
ATOM 693 C C . TYR A 1 93 ? -9.893 -2.586 -13.822 1.00 96.38 93 TYR A C 1
ATOM 695 O O . TYR A 1 93 ? -9.930 -3.616 -13.161 1.00 96.38 93 TYR A O 1
ATOM 703 N N . ASP A 1 94 ? -8.917 -2.365 -14.702 1.00 96.38 94 ASP A N 1
ATOM 704 C CA . ASP A 1 94 ? -7.793 -3.281 -14.931 1.00 96.38 94 ASP A CA 1
ATOM 705 C C . ASP A 1 94 ? -6.899 -3.452 -13.687 1.00 96.38 94 ASP A C 1
ATOM 707 O O . ASP A 1 94 ? -6.494 -4.568 -13.364 1.00 96.38 94 ASP A O 1
ATOM 711 N N . PHE A 1 95 ? -6.658 -2.378 -12.932 1.00 97.94 95 PHE A N 1
ATOM 712 C CA . PHE A 1 95 ? -5.995 -2.455 -11.626 1.00 97.94 95 PHE A CA 1
ATOM 713 C C . PHE A 1 95 ? -6.857 -3.164 -10.575 1.00 97.94 95 PHE A C 1
ATOM 715 O O . PHE A 1 95 ? -6.326 -3.921 -9.766 1.00 97.94 95 PHE A O 1
ATOM 722 N N . ALA A 1 96 ? -8.180 -2.978 -10.602 1.00 98.12 96 ALA A N 1
ATOM 723 C CA . ALA A 1 96 ? -9.090 -3.701 -9.718 1.00 98.12 96 ALA A CA 1
ATOM 724 C C . ALA A 1 96 ? -9.094 -5.210 -10.012 1.00 98.12 96 ALA A C 1
ATOM 726 O O . ALA A 1 96 ? -9.035 -6.005 -9.073 1.00 98.12 96 ALA A O 1
ATOM 727 N N . LYS A 1 97 ? -9.059 -5.608 -11.294 1.00 97.62 97 LYS A N 1
ATOM 728 C CA . LYS A 1 97 ? -8.843 -7.006 -11.702 1.00 97.62 97 LYS A CA 1
ATOM 729 C C . LYS A 1 97 ? -7.504 -7.530 -11.190 1.00 97.62 97 LYS A C 1
ATOM 731 O O . LYS A 1 97 ? -7.479 -8.589 -10.576 1.00 97.62 97 LYS A O 1
ATOM 736 N N . ASN A 1 98 ? -6.420 -6.771 -11.377 1.00 98.19 98 ASN A N 1
ATOM 737 C CA . ASN A 1 98 ? -5.096 -7.133 -10.869 1.00 98.19 98 ASN A CA 1
ATOM 738 C C . ASN A 1 98 ? -5.111 -7.369 -9.348 1.00 98.19 98 ASN A C 1
ATOM 740 O O . ASN A 1 98 ? -4.648 -8.405 -8.884 1.00 98.19 98 ASN A O 1
ATOM 744 N N . PHE A 1 99 ? -5.678 -6.441 -8.574 1.00 98.56 99 PHE A N 1
ATOM 745 C CA . PHE A 1 99 ? -5.798 -6.577 -7.122 1.00 98.56 99 PHE A CA 1
ATOM 746 C C . PHE A 1 99 ? -6.609 -7.821 -6.732 1.00 98.56 99 PHE A C 1
ATOM 748 O O . PHE A 1 99 ? -6.156 -8.618 -5.913 1.00 98.56 99 PHE A O 1
ATOM 755 N N . ALA A 1 100 ? -7.789 -8.013 -7.332 1.00 98.38 100 ALA A N 1
ATOM 756 C CA . ALA A 1 100 ? -8.658 -9.148 -7.027 1.00 98.38 100 ALA A CA 1
ATOM 757 C C . ALA A 1 100 ? -8.024 -10.494 -7.414 1.00 98.38 100 ALA A C 1
ATOM 759 O O . ALA A 1 100 ? -8.184 -11.468 -6.681 1.00 98.38 100 ALA A O 1
ATOM 760 N N . ALA A 1 101 ? -7.298 -10.552 -8.533 1.00 98.06 101 ALA A N 1
ATOM 761 C CA . ALA A 1 101 ? -6.557 -11.736 -8.956 1.00 98.06 101 ALA A CA 1
ATOM 762 C C . ALA A 1 101 ? -5.479 -12.110 -7.929 1.00 98.06 101 ALA A C 1
ATOM 764 O O . ALA A 1 101 ? -5.476 -13.241 -7.456 1.00 98.06 101 ALA A O 1
ATOM 765 N N . HIS A 1 102 ? -4.668 -11.145 -7.476 1.00 98.38 102 HIS A N 1
ATOM 766 C CA . HIS A 1 102 ? -3.682 -11.386 -6.412 1.00 98.38 102 HIS A CA 1
ATOM 767 C C . HIS A 1 102 ? -4.329 -11.878 -5.113 1.00 98.38 102 HIS A C 1
ATOM 769 O O . HIS A 1 102 ? -3.848 -12.833 -4.513 1.00 98.38 102 HIS A O 1
ATOM 775 N N . MET A 1 103 ? -5.443 -11.275 -4.678 1.00 98.38 103 MET A N 1
ATOM 776 C CA . MET A 1 103 ? -6.155 -11.747 -3.480 1.00 98.38 103 MET A CA 1
ATOM 777 C C . MET A 1 103 ? -6.604 -13.207 -3.621 1.00 98.38 103 MET A C 1
ATOM 779 O O . MET A 1 103 ? -6.414 -14.000 -2.699 1.00 98.38 103 MET A O 1
ATOM 783 N N . ARG A 1 104 ? -7.162 -13.573 -4.782 1.00 97.81 104 ARG A N 1
ATOM 784 C CA . ARG A 1 104 ? -7.635 -14.934 -5.075 1.00 97.81 104 ARG A CA 1
ATOM 785 C C . ARG A 1 104 ? -6.490 -15.942 -5.130 1.00 97.81 104 ARG A C 1
ATOM 787 O O . ARG A 1 104 ? -6.593 -16.978 -4.478 1.00 97.81 104 ARG A O 1
ATOM 794 N N . ASP A 1 105 ? -5.404 -15.622 -5.829 1.00 97.75 105 ASP A N 1
ATOM 795 C CA . ASP A 1 105 ? -4.222 -16.489 -5.946 1.00 97.75 105 ASP A CA 1
ATOM 796 C C . ASP A 1 105 ? -3.562 -16.739 -4.582 1.00 97.75 105 ASP A C 1
ATOM 798 O O . ASP A 1 105 ? -3.068 -17.832 -4.306 1.00 97.75 105 ASP A O 1
ATOM 802 N N . LEU A 1 106 ? -3.618 -15.748 -3.687 1.00 98.12 106 LEU A N 1
ATOM 803 C CA . LEU A 1 106 ? -3.134 -15.852 -2.309 1.00 98.12 106 LEU A CA 1
ATOM 804 C C . LEU A 1 106 ? -4.125 -16.537 -1.350 1.00 98.12 106 LEU A C 1
ATOM 806 O O . LEU A 1 106 ? -3.823 -16.673 -0.161 1.00 98.12 106 LEU A O 1
ATOM 810 N N . GLY A 1 107 ? -5.306 -16.947 -1.827 1.00 97.69 107 GLY A N 1
ATOM 811 C CA . GLY A 1 107 ? -6.356 -17.558 -1.007 1.00 97.69 107 GLY A CA 1
ATOM 812 C C . GLY A 1 107 ? -6.981 -16.604 0.017 1.00 97.69 107 GLY A C 1
ATOM 813 O O . GLY A 1 107 ? -7.548 -17.049 1.014 1.00 97.69 107 GLY A O 1
ATOM 814 N N . ILE A 1 108 ? -6.863 -15.292 -0.196 1.00 98.00 108 ILE A N 1
ATOM 815 C CA . ILE A 1 108 ? -7.417 -14.262 0.680 1.00 98.00 108 ILE A CA 1
ATOM 816 C C . ILE A 1 108 ? -8.877 -14.033 0.297 1.00 98.00 108 ILE A C 1
ATOM 818 O O . ILE A 1 108 ? -9.190 -13.649 -0.827 1.00 98.00 108 ILE A O 1
ATOM 822 N N . THR A 1 109 ? -9.778 -14.232 1.256 1.00 96.81 109 THR A N 1
ATOM 823 C CA . THR A 1 109 ? -11.230 -14.079 1.064 1.00 96.81 109 THR A CA 1
ATOM 824 C C . THR A 1 109 ? -11.816 -12.903 1.840 1.00 96.81 109 THR A C 1
ATOM 826 O O . THR A 1 109 ? -12.884 -12.413 1.483 1.00 96.81 109 THR A O 1
ATOM 829 N N . ASN A 1 110 ? -11.104 -12.381 2.845 1.00 97.12 110 ASN A N 1
ATOM 830 C CA . ASN A 1 110 ? -11.503 -11.205 3.618 1.00 97.12 110 ASN A CA 1
ATOM 831 C C . ASN A 1 110 ? -11.104 -9.880 2.950 1.00 97.12 110 ASN A C 1
ATOM 833 O O . ASN A 1 110 ? -10.518 -9.008 3.601 1.00 97.12 110 ASN A O 1
ATOM 837 N N . PHE A 1 111 ? -11.401 -9.721 1.656 1.00 97.50 111 PHE A N 1
ATOM 838 C CA . PHE A 1 111 ? -11.115 -8.490 0.921 1.00 97.50 111 PHE A CA 1
ATOM 839 C C . PHE A 1 111 ? -12.352 -7.853 0.289 1.00 97.50 111 PHE A C 1
ATOM 841 O O . PHE A 1 111 ? -13.346 -8.521 0.012 1.00 97.50 111 PHE A O 1
ATOM 848 N N . LEU A 1 112 ? -12.278 -6.543 0.045 1.00 94.69 112 LEU A N 1
ATOM 849 C CA . LEU A 1 112 ? -13.321 -5.786 -0.645 1.00 94.69 112 LEU A CA 1
ATOM 850 C C . LEU A 1 112 ? -12.771 -4.594 -1.432 1.00 94.69 112 LEU A C 1
ATOM 852 O O . LEU A 1 112 ? -11.774 -3.977 -1.053 1.00 94.69 112 LEU A O 1
ATOM 856 N N . ILE A 1 113 ? -13.465 -4.249 -2.518 1.00 95.56 113 ILE A N 1
ATOM 857 C CA . ILE A 1 113 ? -13.146 -3.092 -3.361 1.00 95.56 113 ILE A CA 1
ATOM 858 C C . ILE A 1 113 ? -14.297 -2.084 -3.309 1.00 95.56 113 ILE A C 1
ATOM 860 O O . ILE A 1 113 ? -15.408 -2.370 -3.756 1.00 95.56 113 ILE A O 1
ATOM 864 N N . GLY A 1 114 ? -14.029 -0.881 -2.802 1.00 92.44 114 GLY A N 1
ATOM 865 C CA . GLY A 1 114 ? -14.973 0.234 -2.832 1.00 92.44 114 GLY A CA 1
ATOM 866 C C . GLY A 1 114 ? -15.094 0.808 -4.242 1.00 92.44 114 GLY A C 1
ATOM 867 O O . GLY A 1 114 ? -14.148 1.411 -4.753 1.00 92.44 114 GLY A O 1
ATOM 868 N N . ALA A 1 115 ? -16.254 0.640 -4.874 1.00 91.25 115 ALA A N 1
ATOM 869 C CA . ALA A 1 115 ? -16.520 1.187 -6.196 1.00 91.25 115 ALA A CA 1
ATOM 870 C C . ALA A 1 115 ? -16.934 2.657 -6.087 1.00 91.25 115 ALA A C 1
ATOM 872 O O . ALA A 1 115 ? -17.946 2.980 -5.471 1.00 91.25 115 ALA A O 1
ATOM 873 N N . MET A 1 116 ? -16.174 3.565 -6.692 1.00 86.94 116 MET A N 1
ATOM 874 C CA . MET A 1 116 ? -16.453 5.007 -6.639 1.00 86.94 116 MET A CA 1
ATOM 875 C C . MET A 1 116 ? -17.506 5.473 -7.651 1.00 86.94 116 MET A C 1
ATOM 877 O O . MET A 1 116 ? -17.948 6.620 -7.609 1.00 86.94 116 MET A O 1
ATOM 881 N N . ASP A 1 117 ? -17.903 4.600 -8.571 1.00 86.69 117 ASP A N 1
ATOM 882 C CA . ASP A 1 117 ? -18.948 4.855 -9.550 1.00 86.69 117 ASP A CA 1
ATOM 883 C C . ASP A 1 117 ? -19.743 3.575 -9.842 1.00 86.69 117 ASP A C 1
ATOM 885 O O . ASP A 1 117 ? -19.300 2.453 -9.581 1.00 86.69 117 ASP A O 1
ATOM 889 N N . LYS A 1 118 ? -20.953 3.754 -10.381 1.00 88.31 118 LYS A N 1
ATOM 890 C CA . LYS A 1 118 ? -21.876 2.648 -10.670 1.00 88.31 118 LYS A CA 1
ATOM 891 C C . LYS A 1 118 ? -21.345 1.696 -11.744 1.00 88.31 118 LYS A C 1
ATOM 893 O O . LYS A 1 118 ? -21.737 0.536 -11.753 1.00 88.31 118 LYS A O 1
ATOM 898 N N . GLN A 1 119 ? -20.490 2.175 -12.647 1.00 93.31 119 GLN A N 1
ATOM 899 C CA . GLN A 1 119 ? -19.972 1.356 -13.737 1.00 93.31 119 GLN A CA 1
ATOM 900 C C . GLN A 1 119 ? -18.959 0.338 -13.211 1.00 93.31 119 GLN A C 1
ATOM 902 O O . GLN A 1 119 ? -19.037 -0.836 -13.569 1.00 93.31 119 GLN A O 1
ATOM 907 N N . LEU A 1 120 ? -18.052 0.765 -12.327 1.00 94.12 120 LEU A N 1
ATOM 908 C CA . LEU A 1 120 ? -17.141 -0.150 -11.652 1.00 94.12 120 LEU A CA 1
ATOM 909 C C . LEU A 1 120 ? -17.906 -1.122 -10.753 1.00 94.12 120 LEU A C 1
ATOM 911 O O . LEU A 1 120 ? -17.597 -2.307 -10.775 1.00 94.12 120 LEU A O 1
ATOM 915 N N . LEU A 1 121 ? -18.916 -0.642 -10.014 1.00 92.25 121 LEU A N 1
ATOM 916 C CA . LEU A 1 121 ? -19.751 -1.493 -9.159 1.00 92.25 121 LEU A CA 1
ATOM 917 C C . LEU A 1 121 ? -20.326 -2.674 -9.951 1.00 92.25 121 LEU A C 1
ATOM 919 O O . LEU A 1 121 ? -20.089 -3.820 -9.594 1.00 92.25 121 LEU A O 1
ATOM 923 N N . GLN A 1 122 ? -21.000 -2.388 -11.068 1.00 95.25 122 GLN A N 1
ATOM 924 C CA . GLN A 1 122 ? -21.615 -3.411 -11.919 1.00 95.25 122 GLN A CA 1
ATOM 925 C C . GLN A 1 122 ? -20.597 -4.417 -12.465 1.00 95.25 122 GLN A C 1
ATOM 927 O O . GLN A 1 122 ? -20.888 -5.608 -12.544 1.00 95.25 122 GLN A O 1
ATOM 932 N N . ARG A 1 123 ? -19.400 -3.954 -12.848 1.00 96.69 123 ARG A N 1
ATOM 933 C CA . ARG A 1 123 ? -18.337 -4.840 -13.343 1.00 96.69 123 ARG A CA 1
ATOM 934 C C . ARG A 1 123 ? -17.785 -5.739 -12.243 1.00 96.69 123 ARG A C 1
ATOM 936 O O . ARG A 1 123 ? -17.652 -6.932 -12.460 1.00 96.69 123 ARG A O 1
ATOM 943 N N . LEU A 1 124 ? -17.509 -5.186 -11.064 1.00 96.50 124 LEU A N 1
ATOM 944 C CA . LEU A 1 124 ? -17.012 -5.961 -9.927 1.00 96.50 124 LEU A CA 1
ATOM 945 C C . LEU A 1 124 ? -18.046 -6.982 -9.436 1.00 96.50 124 LEU A C 1
ATOM 947 O O . LEU A 1 124 ? -17.674 -8.112 -9.133 1.00 96.50 124 LEU A O 1
ATOM 951 N N . GLU A 1 125 ? -19.334 -6.626 -9.420 1.00 94.94 125 GLU A N 1
ATOM 952 C CA . GLU A 1 125 ? -20.426 -7.566 -9.134 1.00 94.94 125 GLU A CA 1
ATOM 953 C C . GLU A 1 125 ? -20.475 -8.702 -10.165 1.00 94.94 125 GLU A C 1
ATOM 955 O O . GLU A 1 125 ? -20.568 -9.869 -9.784 1.00 94.94 125 GLU A O 1
ATOM 960 N N . ALA A 1 126 ? -20.357 -8.380 -11.459 1.00 96.56 126 ALA A N 1
ATOM 961 C CA . ALA A 1 126 ? -20.305 -9.379 -12.528 1.00 96.56 126 ALA A CA 1
ATOM 962 C C . ALA A 1 126 ? -19.074 -10.299 -12.419 1.00 96.56 126 ALA A C 1
ATOM 964 O O . ALA A 1 126 ? -19.172 -11.488 -12.715 1.00 96.56 126 ALA A O 1
ATOM 965 N N . ASP A 1 127 ? -17.947 -9.775 -11.934 1.00 95.31 127 ASP A N 1
ATOM 966 C CA . ASP A 1 127 ? -16.711 -10.528 -11.700 1.00 95.31 127 ASP A CA 1
ATOM 967 C C . ASP A 1 127 ? -16.714 -11.317 -10.377 1.00 95.31 127 ASP A C 1
ATOM 969 O O . ASP A 1 127 ? -15.700 -11.929 -10.021 1.00 95.31 127 ASP A O 1
ATOM 973 N N . GLY A 1 128 ? -17.804 -11.269 -9.600 1.00 94.62 128 GLY A N 1
ATOM 974 C CA . GLY A 1 128 ? -17.893 -11.907 -8.284 1.00 94.62 128 GLY A CA 1
ATOM 975 C C . GLY A 1 128 ? -16.890 -11.344 -7.271 1.00 94.62 128 GLY A C 1
ATOM 976 O O . GLY A 1 128 ? -16.372 -12.079 -6.428 1.00 94.62 128 GLY A O 1
ATOM 977 N N . VAL A 1 129 ? -16.541 -10.061 -7.384 1.00 95.50 129 VAL A N 1
ATOM 978 C CA . VAL A 1 129 ? -15.667 -9.358 -6.439 1.00 95.50 129 VAL A CA 1
ATOM 979 C C . VAL A 1 129 ? -16.524 -8.689 -5.360 1.00 95.50 129 VAL A C 1
ATOM 981 O O . VAL A 1 129 ? -17.421 -7.916 -5.702 1.00 95.50 129 VAL A O 1
ATOM 984 N N . PRO A 1 130 ? -16.251 -8.908 -4.058 1.00 92.50 130 PRO A N 1
ATOM 985 C CA . PRO A 1 130 ? -16.963 -8.202 -3.000 1.00 92.50 130 PRO A CA 1
ATOM 986 C C . PRO A 1 130 ? -16.783 -6.684 -3.110 1.00 92.50 130 PRO A C 1
ATOM 988 O O . PRO A 1 130 ? -15.665 -6.160 -3.064 1.00 92.50 130 PRO A O 1
ATOM 991 N N . THR A 1 131 ? -17.891 -5.964 -3.271 1.00 91.88 131 THR A N 1
ATOM 992 C CA . THR A 1 131 ? -17.875 -4.532 -3.583 1.00 91.88 131 THR A CA 1
ATOM 993 C C . THR A 1 131 ? -19.092 -3.800 -3.017 1.00 91.88 131 THR A C 1
ATOM 995 O O . THR A 1 131 ? -20.085 -4.411 -2.633 1.00 91.88 131 THR A O 1
ATOM 998 N N . TRP A 1 132 ? -19.010 -2.474 -2.941 1.00 88.00 132 TRP A N 1
ATOM 999 C CA . TRP A 1 132 ? -20.128 -1.585 -2.628 1.00 88.00 132 TRP A CA 1
ATOM 1000 C C . TRP A 1 132 ? -19.889 -0.217 -3.269 1.00 88.00 132 TRP A C 1
ATOM 1002 O O . TRP A 1 132 ? -18.755 0.139 -3.598 1.00 88.00 132 TRP A O 1
ATOM 1012 N N . LEU A 1 133 ? -20.950 0.584 -3.395 1.00 84.12 133 LEU A N 1
ATOM 1013 C CA . LEU A 1 133 ? -20.831 1.958 -3.880 1.00 84.12 133 LEU A CA 1
ATOM 1014 C C . LEU A 1 133 ? -20.287 2.881 -2.776 1.00 84.12 133 LEU A C 1
ATOM 1016 O O . LEU A 1 133 ? -20.985 3.218 -1.812 1.00 84.12 133 LEU A O 1
ATOM 1020 N N . MET A 1 134 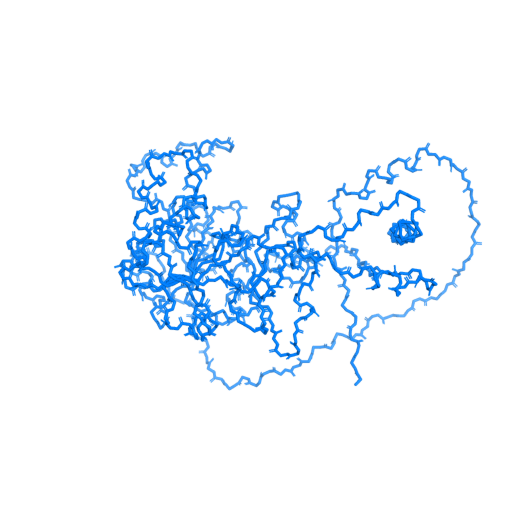? -19.038 3.303 -2.932 1.00 81.00 134 MET A N 1
ATOM 1021 C CA . MET A 1 134 ? -18.321 4.218 -2.051 1.00 81.00 134 MET A CA 1
ATOM 1022 C C . MET A 1 134 ? -18.705 5.678 -2.346 1.00 81.00 134 MET A C 1
ATOM 1024 O O . MET A 1 134 ? -18.844 6.070 -3.500 1.00 81.00 134 MET A O 1
ATOM 1028 N N . GLY A 1 135 ? -18.880 6.496 -1.298 1.00 60.97 135 GLY A N 1
ATOM 1029 C CA . GLY A 1 135 ? -19.188 7.934 -1.433 1.00 60.97 135 GLY A CA 1
ATOM 1030 C C . GLY A 1 135 ? -20.679 8.317 -1.398 1.00 60.97 135 GLY A C 1
ATOM 1031 O O . GLY A 1 135 ? -21.033 9.446 -1.723 1.00 60.97 135 GLY A O 1
ATOM 1032 N N . SER A 1 136 ? -21.570 7.419 -0.969 1.00 45.50 136 SER A N 1
ATOM 1033 C CA . SER A 1 136 ? -23.035 7.596 -1.015 1.00 45.50 136 SER A CA 1
ATOM 1034 C C . SER A 1 136 ? -23.677 8.319 0.185 1.00 45.50 136 SER A C 1
ATOM 1036 O O . SER A 1 136 ? -24.900 8.433 0.248 1.00 45.50 136 SER A O 1
ATOM 1038 N N . LYS A 1 137 ? -22.910 8.861 1.142 1.00 37.41 137 LYS A N 1
ATOM 1039 C CA . LYS A 1 137 ? -23.503 9.648 2.240 1.00 37.41 137 LYS A CA 1
ATOM 1040 C C . LYS A 1 137 ? -23.670 11.120 1.848 1.00 37.41 137 LYS A C 1
ATOM 1042 O O . LYS A 1 137 ? -22.715 11.887 1.896 1.00 37.41 137 LYS A O 1
ATOM 1047 N N . GLY A 1 138 ? -24.912 11.506 1.542 1.00 37.88 138 GLY A N 1
ATOM 1048 C CA . GLY A 1 138 ? -25.368 12.904 1.583 1.00 37.88 138 GLY A CA 1
ATOM 1049 C C . GLY A 1 138 ? -25.525 13.639 0.248 1.00 37.88 138 GLY A C 1
ATOM 1050 O O . GLY A 1 138 ? -25.663 14.857 0.267 1.00 37.88 138 GLY A O 1
ATOM 1051 N N . MET A 1 139 ? -25.524 12.951 -0.896 1.00 33.88 139 MET A N 1
ATOM 1052 C CA . MET A 1 139 ? -25.820 13.575 -2.194 1.00 33.88 139 MET A CA 1
ATOM 1053 C C . MET A 1 139 ? -27.152 13.054 -2.734 1.00 33.88 139 MET A C 1
ATOM 1055 O O . MET A 1 139 ? -27.300 11.855 -2.951 1.00 33.88 139 MET A O 1
ATOM 1059 N N . ASP A 1 140 ? -28.110 13.970 -2.918 1.00 33.16 140 ASP A N 1
ATOM 1060 C CA . ASP A 1 140 ? -29.402 13.726 -3.573 1.00 33.16 140 ASP A CA 1
ATOM 1061 C C . ASP A 1 140 ? -29.183 12.946 -4.880 1.00 33.16 140 ASP A C 1
ATOM 1063 O O . ASP A 1 140 ? -28.308 13.300 -5.682 1.00 33.16 140 ASP A O 1
ATOM 1067 N N . GLU A 1 141 ? -29.976 11.892 -5.090 1.00 37.38 141 GLU A N 1
ATOM 1068 C CA . GLU A 1 141 ? -29.894 10.949 -6.216 1.00 37.38 141 GLU A CA 1
ATOM 1069 C C . GLU A 1 141 ? -29.883 11.654 -7.586 1.00 37.38 141 GLU A C 1
ATOM 1071 O O . GLU A 1 141 ? -29.350 11.122 -8.562 1.00 37.38 141 GLU A O 1
ATOM 1076 N N . ARG A 1 142 ? -30.389 12.893 -7.651 1.00 31.41 142 ARG A N 1
ATOM 1077 C CA . ARG A 1 142 ? -30.398 13.756 -8.844 1.00 31.41 142 ARG A CA 1
ATOM 1078 C C . ARG A 1 142 ? -29.037 14.331 -9.245 1.00 31.41 142 ARG A C 1
ATOM 1080 O O . ARG A 1 142 ? -28.868 14.724 -10.395 1.00 31.41 142 ARG A O 1
ATOM 1087 N N . THR A 1 143 ? -28.051 14.360 -8.349 1.00 36.66 143 THR A N 1
ATOM 1088 C CA . THR A 1 143 ? -26.711 14.920 -8.642 1.00 36.66 143 THR A CA 1
ATOM 1089 C C . THR A 1 143 ? -25.826 13.921 -9.391 1.00 36.66 143 THR A C 1
ATOM 1091 O O . THR A 1 143 ? -24.919 14.309 -10.120 1.00 36.66 143 THR A O 1
ATOM 1094 N N . VAL A 1 144 ? -26.140 12.626 -9.290 1.00 37.19 144 VAL A N 1
ATOM 1095 C CA . VAL A 1 144 ? -25.412 11.531 -9.955 1.00 37.19 144 VAL A CA 1
ATOM 1096 C C . VAL A 1 144 ? -25.518 11.609 -11.489 1.00 37.19 144 VAL A C 1
ATOM 1098 O O . VAL A 1 144 ? -24.703 11.013 -12.187 1.00 37.19 144 VAL A O 1
ATOM 1101 N N . GLN A 1 145 ? -26.482 12.364 -12.030 1.00 34.56 145 GLN A N 1
ATOM 1102 C CA . GLN A 1 145 ? -26.686 12.510 -13.476 1.00 34.56 145 GLN A CA 1
ATOM 1103 C C . GLN A 1 145 ? -25.897 13.654 -14.134 1.00 34.56 145 GLN A C 1
ATOM 1105 O O . GLN A 1 145 ? -25.865 13.705 -15.361 1.00 34.56 145 GLN A O 1
ATOM 1110 N N . ARG A 1 146 ? -25.241 14.552 -13.381 1.00 32.69 146 ARG A N 1
ATOM 1111 C CA . ARG A 1 146 ? -24.459 15.654 -13.972 1.00 32.69 146 ARG A CA 1
ATOM 1112 C C . ARG A 1 146 ? -22.970 15.552 -13.649 1.00 32.69 146 ARG A C 1
ATOM 1114 O O . ARG A 1 146 ? -22.530 15.867 -12.550 1.00 32.69 146 ARG A O 1
ATOM 1121 N N . ASP A 1 147 ? -22.220 15.193 -14.686 1.00 30.14 147 ASP A N 1
ATOM 1122 C CA . ASP A 1 147 ? -20.868 15.676 -14.973 1.00 30.14 147 ASP A CA 1
ATOM 1123 C C . ASP A 1 147 ? -19.739 15.278 -14.004 1.00 30.14 147 ASP A C 1
ATOM 1125 O O . ASP A 1 147 ? -19.168 16.104 -13.289 1.00 30.14 147 ASP A O 1
ATOM 1129 N N . PHE A 1 148 ? -19.267 14.031 -14.112 1.00 35.91 148 PHE A N 1
ATOM 1130 C CA . PHE A 1 148 ? -17.871 13.707 -13.782 1.00 35.91 148 PHE A CA 1
ATOM 1131 C C . PHE A 1 148 ? -16.951 14.097 -14.952 1.00 35.91 148 PHE A C 1
ATOM 1133 O O . PHE A 1 148 ? -16.412 13.253 -15.665 1.00 35.91 148 PHE A O 1
ATOM 1140 N N . GLY A 1 149 ? -16.793 15.407 -15.165 1.00 26.67 149 GLY A N 1
ATOM 1141 C CA . GLY A 1 149 ? -15.823 15.968 -16.106 1.00 26.67 149 GLY A CA 1
ATOM 1142 C C . GLY A 1 149 ? -14.379 15.706 -15.657 1.00 26.67 149 GLY A C 1
ATOM 1143 O O . GLY A 1 149 ? -13.989 16.033 -14.532 1.00 26.67 149 GLY A O 1
ATOM 1144 N N . TRP A 1 150 ? -13.590 15.108 -16.548 1.00 24.41 150 TRP A N 1
ATOM 1145 C CA . TRP A 1 150 ? -12.178 14.751 -16.375 1.00 24.41 150 TRP A CA 1
ATOM 1146 C C . TRP A 1 150 ? -11.311 16.010 -16.130 1.00 24.41 150 TRP A C 1
ATOM 1148 O O . TRP A 1 150 ? -11.421 16.982 -16.872 1.00 24.41 150 TRP A O 1
ATOM 1158 N N . GLY A 1 151 ? -10.455 16.013 -15.095 1.00 32.50 151 GLY A N 1
ATOM 1159 C CA . GLY A 1 151 ? -9.448 17.072 -14.864 1.00 32.50 151 GLY A CA 1
ATOM 1160 C C . GLY A 1 151 ? -9.801 18.229 -13.908 1.00 32.50 151 GLY A C 1
ATOM 1161 O O . GLY A 1 151 ? -9.108 19.242 -13.922 1.00 32.50 151 GLY A O 1
ATOM 1162 N N . THR A 1 152 ? -10.829 18.120 -13.055 1.00 33.75 152 THR A N 1
ATOM 1163 C CA . THR A 1 152 ? -11.216 19.198 -12.109 1.00 33.75 152 THR A CA 1
ATOM 1164 C C . THR A 1 152 ? -11.143 18.789 -10.624 1.00 33.75 152 THR A C 1
ATOM 1166 O O . THR A 1 152 ? -10.849 17.640 -10.300 1.00 33.75 152 THR A O 1
ATOM 1169 N N . HIS A 1 153 ? -11.405 19.753 -9.723 1.00 35.38 153 HIS A N 1
ATOM 1170 C CA . HIS A 1 153 ? -11.353 19.787 -8.238 1.00 35.38 153 HIS A CA 1
ATOM 1171 C C . HIS A 1 153 ? -11.830 18.532 -7.447 1.00 35.38 153 HIS A C 1
ATOM 1173 O O . HIS A 1 153 ? -11.697 18.488 -6.226 1.00 35.38 153 HIS A O 1
ATOM 1179 N N . ASN A 1 154 ? -12.373 17.502 -8.105 1.00 38.59 154 ASN A N 1
ATOM 1180 C CA . ASN A 1 154 ? -12.855 16.252 -7.511 1.00 38.59 154 ASN A CA 1
ATOM 1181 C C . ASN A 1 154 ? -11.762 15.193 -7.253 1.00 38.59 154 ASN A C 1
ATOM 1183 O O . ASN A 1 154 ? -12.002 14.289 -6.458 1.00 38.59 154 ASN A O 1
ATOM 1187 N N . PHE A 1 155 ? -10.551 15.301 -7.820 1.00 36.16 155 PHE A N 1
ATOM 1188 C CA . PHE A 1 155 ? -9.447 14.384 -7.465 1.00 36.16 155 PHE A CA 1
ATOM 1189 C C . PHE A 1 155 ? -9.073 14.491 -5.969 1.00 36.16 155 PHE A C 1
ATOM 1191 O O . PHE A 1 155 ? -8.824 13.486 -5.306 1.00 36.16 155 PHE A O 1
ATOM 1198 N N . HIS A 1 156 ? -9.191 15.694 -5.387 1.00 45.00 156 HIS A N 1
ATOM 1199 C CA . HIS A 1 156 ? -9.048 15.955 -3.945 1.00 45.00 156 HIS A CA 1
ATOM 1200 C C . HIS A 1 156 ? -10.131 15.299 -3.064 1.00 45.00 156 HIS A C 1
ATOM 1202 O O . HIS A 1 156 ? -10.021 15.343 -1.836 1.00 45.00 156 HIS A O 1
ATOM 1208 N N . LYS A 1 157 ? -11.181 14.706 -3.652 1.00 52.41 157 LYS A N 1
ATOM 1209 C CA . LYS A 1 157 ? -12.220 13.966 -2.919 1.00 52.41 157 LYS A CA 1
ATOM 1210 C C . LYS A 1 157 ? -11.887 12.475 -2.774 1.00 52.41 157 LYS A C 1
ATOM 1212 O O . LYS A 1 157 ? -12.235 11.904 -1.749 1.00 52.41 157 LYS A O 1
ATOM 1217 N N . MET A 1 158 ? -11.123 11.879 -3.703 1.00 54.56 158 MET A N 1
ATOM 1218 C CA . MET A 1 158 ? -10.765 10.447 -3.658 1.00 54.56 158 MET A CA 1
ATOM 1219 C C . MET A 1 158 ? -9.969 10.069 -2.401 1.00 54.56 158 MET A C 1
ATOM 1221 O O . MET A 1 158 ? -10.331 9.131 -1.695 1.00 54.56 158 MET A O 1
ATOM 1225 N N . GLY A 1 159 ? -8.911 10.827 -2.090 1.00 56.56 159 GLY A N 1
ATOM 1226 C CA . GLY A 1 159 ? -8.099 10.595 -0.890 1.00 56.56 159 GLY A CA 1
ATOM 1227 C C . GLY A 1 159 ? -8.886 10.787 0.411 1.00 56.56 159 GLY A C 1
ATOM 1228 O O . GLY A 1 159 ? -8.659 10.086 1.389 1.00 56.56 159 GLY A O 1
ATOM 1229 N N . ARG A 1 160 ? -9.892 11.672 0.422 1.00 76.75 160 ARG A N 1
ATOM 1230 C CA . ARG A 1 160 ? -10.724 11.916 1.612 1.00 76.75 160 ARG A CA 1
ATOM 1231 C C . ARG A 1 160 ? -11.642 10.745 1.939 1.00 76.75 160 ARG A C 1
ATOM 1233 O O . ARG A 1 160 ? -11.790 10.403 3.112 1.00 76.75 160 ARG A O 1
ATOM 1240 N N . ASP A 1 161 ? -12.225 10.114 0.924 1.00 80.50 161 ASP A N 1
ATOM 1241 C CA . ASP A 1 161 ? -13.097 8.959 1.136 1.00 80.50 161 ASP A CA 1
ATOM 1242 C C . ASP A 1 161 ? -12.314 7.743 1.652 1.00 80.50 161 ASP A C 1
ATOM 1244 O O . ASP A 1 161 ? -12.838 7.022 2.504 1.00 80.50 161 ASP A O 1
ATOM 1248 N N . LYS A 1 162 ? -11.038 7.579 1.256 1.00 85.94 162 LYS A N 1
ATOM 1249 C CA . LYS A 1 162 ? -10.115 6.609 1.878 1.00 85.94 162 LYS A CA 1
ATOM 1250 C C . LYS A 1 162 ? -10.089 6.783 3.397 1.00 85.94 162 LYS A C 1
ATOM 1252 O O . LYS A 1 162 ? -10.268 5.824 4.143 1.00 85.94 162 LYS A O 1
ATOM 1257 N N . ILE A 1 163 ? -9.872 8.009 3.869 1.00 89.06 163 ILE A N 1
ATOM 1258 C CA . ILE A 1 163 ? -9.655 8.249 5.300 1.00 89.06 163 ILE A CA 1
ATOM 1259 C C . ILE A 1 163 ? -10.950 8.031 6.088 1.00 89.06 163 ILE A C 1
ATOM 1261 O O . ILE A 1 163 ? -10.936 7.428 7.162 1.00 89.06 163 ILE A O 1
ATOM 1265 N N . ARG A 1 164 ? -12.090 8.450 5.521 1.00 86.75 164 ARG A N 1
ATOM 1266 C CA . ARG A 1 164 ? -13.420 8.169 6.084 1.00 86.75 164 ARG A CA 1
ATOM 1267 C C . ARG A 1 164 ? -13.679 6.674 6.204 1.00 86.75 164 ARG A C 1
ATOM 1269 O O . ARG A 1 164 ? -14.221 6.251 7.217 1.00 86.7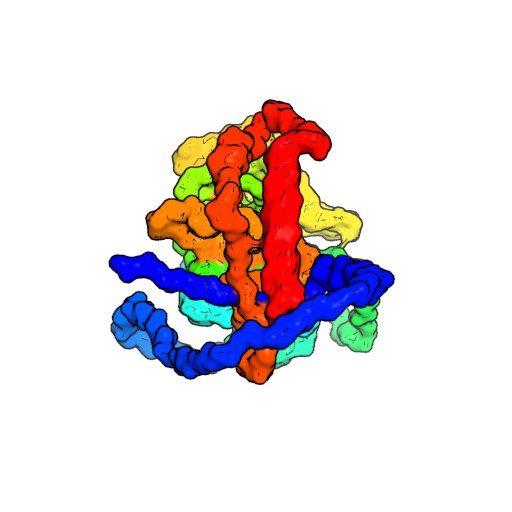5 164 ARG A O 1
ATOM 1276 N N . LEU A 1 165 ? -13.275 5.890 5.206 1.00 87.56 165 LEU A N 1
ATOM 1277 C CA . LEU A 1 165 ? -13.408 4.437 5.219 1.00 87.56 165 LEU A CA 1
ATOM 1278 C C . LEU A 1 165 ? -12.615 3.822 6.375 1.00 87.56 165 LEU A C 1
ATOM 1280 O O . LEU A 1 165 ? -13.195 3.085 7.168 1.00 87.56 165 LEU A O 1
ATOM 1284 N N . ILE A 1 166 ? -11.333 4.179 6.527 1.00 92.00 166 ILE A N 1
ATOM 1285 C CA . ILE A 1 166 ? -10.496 3.691 7.638 1.00 92.00 166 ILE A CA 1
ATOM 1286 C C . ILE A 1 166 ? -11.156 4.028 8.982 1.00 92.00 166 ILE A C 1
ATOM 1288 O O . ILE A 1 166 ? -11.322 3.156 9.836 1.00 92.00 166 ILE A O 1
ATOM 1292 N N . ARG A 1 167 ? -11.583 5.283 9.165 1.00 92.88 167 ARG A N 1
ATOM 1293 C CA . ARG A 1 167 ? -12.279 5.741 10.377 1.00 92.88 167 ARG A CA 1
ATOM 1294 C C . ARG A 1 167 ? -13.566 4.951 10.634 1.00 92.88 167 ARG A C 1
ATOM 1296 O O . ARG A 1 167 ? -13.828 4.540 11.762 1.00 92.88 167 ARG A O 1
ATOM 1303 N N . ASP A 1 168 ? -14.397 4.773 9.614 1.00 88.25 168 ASP A N 1
ATOM 1304 C CA . ASP A 1 168 ? -15.704 4.135 9.765 1.00 88.25 168 ASP A CA 1
ATOM 1305 C C . ASP A 1 168 ? -15.558 2.642 10.072 1.00 88.25 168 ASP A C 1
ATOM 1307 O O . ASP A 1 168 ? -16.253 2.139 10.951 1.00 88.25 168 ASP A O 1
ATOM 1311 N N . PHE A 1 169 ? -14.631 1.943 9.416 1.00 88.88 169 PHE A N 1
ATOM 1312 C CA . PHE A 1 169 ? -14.409 0.512 9.643 1.00 88.88 169 PHE A CA 1
ATOM 1313 C C . PHE A 1 169 ? -13.758 0.252 10.998 1.00 88.88 169 PHE A C 1
ATOM 1315 O O . PHE A 1 169 ? -14.224 -0.609 11.745 1.00 88.88 169 PHE A O 1
ATOM 1322 N N . THR A 1 170 ? -12.761 1.057 11.378 1.00 91.81 170 THR A N 1
ATOM 1323 C CA . THR A 1 170 ? -12.168 0.946 12.716 1.00 91.81 170 THR A CA 1
ATOM 1324 C C . THR A 1 170 ? -13.209 1.206 13.803 1.00 91.81 170 THR A C 1
ATOM 1326 O O . THR A 1 170 ? -13.223 0.489 14.793 1.00 91.81 170 THR A O 1
ATOM 1329 N N . ARG A 1 171 ? -14.175 2.114 13.622 1.00 90.50 171 ARG A N 1
ATOM 1330 C CA . ARG A 1 171 ? -15.293 2.302 14.573 1.00 90.50 171 ARG A CA 1
ATOM 1331 C C . ARG A 1 171 ? -16.262 1.127 14.685 1.00 90.50 171 ARG A C 1
ATOM 1333 O O . ARG A 1 171 ? -16.968 1.030 15.685 1.00 90.50 171 ARG A O 1
ATOM 1340 N N . LEU A 1 172 ? -16.304 0.239 13.694 1.00 88.56 172 LEU A N 1
ATOM 1341 C CA . LEU A 1 172 ? -17.098 -0.993 13.753 1.00 88.56 172 LEU A CA 1
ATOM 1342 C C . LEU A 1 172 ? -16.420 -2.104 14.561 1.00 88.56 172 LEU A C 1
ATOM 1344 O O . LEU A 1 172 ? -16.980 -3.194 14.657 1.00 88.56 172 LEU A O 1
ATOM 1348 N N . GLY A 1 173 ? -15.245 -1.838 15.136 1.00 92.38 173 GLY A N 1
ATOM 1349 C CA . GLY A 1 173 ? -14.454 -2.841 15.838 1.00 92.38 173 GLY A CA 1
ATOM 1350 C C . GLY A 1 173 ? -13.477 -3.590 14.936 1.00 92.38 173 GLY A C 1
ATOM 1351 O O . GLY A 1 173 ? -12.801 -4.468 15.444 1.00 92.38 173 GLY A O 1
ATOM 1352 N N . ILE A 1 174 ? -13.380 -3.260 13.642 1.00 94.81 174 ILE A N 1
ATOM 1353 C CA . ILE A 1 174 ? -12.679 -4.066 12.630 1.00 94.81 174 ILE A CA 1
ATOM 1354 C C . ILE A 1 174 ? -11.285 -3.493 12.348 1.00 94.81 174 ILE A C 1
ATOM 1356 O O . ILE A 1 174 ? -11.130 -2.286 12.149 1.00 94.81 174 ILE A O 1
ATOM 1360 N N . ASP A 1 175 ? -10.276 -4.362 12.315 1.00 98.00 175 ASP A N 1
ATOM 1361 C CA . ASP A 1 175 ? -8.921 -4.029 11.878 1.00 98.00 175 ASP A CA 1
ATOM 1362 C C . ASP A 1 175 ? -8.881 -3.900 10.343 1.00 98.00 175 ASP A C 1
ATOM 1364 O O . ASP A 1 175 ? -9.477 -4.691 9.608 1.00 98.00 175 ASP A O 1
ATOM 1368 N N . VAL A 1 176 ? -8.165 -2.905 9.830 1.00 97.56 176 VAL A N 1
ATOM 1369 C CA . VAL A 1 176 ? -8.185 -2.551 8.406 1.00 97.56 176 VAL A CA 1
ATOM 1370 C C . VAL A 1 176 ? -6.775 -2.577 7.840 1.00 97.56 176 VAL A C 1
ATOM 1372 O O . VAL A 1 176 ? -5.938 -1.769 8.241 1.00 97.56 176 VAL A O 1
ATOM 1375 N N . LEU A 1 177 ? -6.529 -3.450 6.861 1.00 98.62 177 LEU A N 1
ATOM 1376 C CA . LEU A 1 177 ? -5.410 -3.319 5.933 1.00 98.62 177 LEU A CA 1
ATOM 1377 C C . LEU A 1 177 ? -5.903 -2.589 4.689 1.00 98.62 177 LEU A C 1
ATOM 1379 O O . LEU A 1 177 ? -6.659 -3.143 3.899 1.00 98.62 177 LEU A O 1
ATOM 1383 N N . ILE A 1 178 ? -5.483 -1.348 4.508 1.00 97.06 178 ILE A N 1
ATOM 1384 C CA . ILE A 1 178 ? -5.857 -0.547 3.351 1.00 97.06 178 ILE A CA 1
ATOM 1385 C C . ILE A 1 178 ? -4.687 -0.402 2.391 1.00 97.06 178 ILE A C 1
ATOM 1387 O O . ILE A 1 178 ? -3.552 -0.179 2.824 1.00 97.06 178 ILE A O 1
ATOM 1391 N N . SER A 1 179 ? -4.966 -0.489 1.091 1.00 97.69 179 SER A N 1
ATOM 1392 C CA . SER A 1 179 ? -3.991 -0.130 0.069 1.00 97.69 179 SER A CA 1
ATOM 1393 C C . SER A 1 179 ? -4.577 0.663 -1.092 1.00 97.69 179 SER A C 1
ATOM 1395 O O . SER A 1 179 ? -5.746 0.492 -1.449 1.00 97.69 179 SER A O 1
ATOM 1397 N N . ASP A 1 180 ? -3.748 1.501 -1.713 1.00 96.94 180 ASP A N 1
ATOM 1398 C CA . ASP A 1 180 ? -4.061 2.087 -3.016 1.00 96.94 180 ASP A CA 1
ATOM 1399 C C . ASP A 1 180 ? -4.210 0.957 -4.066 1.00 96.94 180 ASP A C 1
ATOM 1401 O O . ASP A 1 180 ? -3.709 -0.161 -3.890 1.00 96.94 180 ASP A O 1
ATOM 1405 N N . ILE A 1 181 ? -4.954 1.221 -5.146 1.00 96.69 181 ILE A N 1
ATOM 1406 C CA . ILE A 1 181 ? -5.321 0.197 -6.146 1.00 96.69 181 ILE A CA 1
ATOM 1407 C C . ILE A 1 181 ? -4.132 -0.274 -7.000 1.00 96.69 181 ILE A C 1
ATOM 1409 O O . ILE A 1 181 ? -4.166 -1.330 -7.623 1.00 96.69 181 ILE A O 1
ATOM 1413 N N . ASP A 1 182 ? -3.061 0.512 -7.040 1.00 97.25 182 ASP A N 1
ATOM 1414 C CA . ASP A 1 182 ? -1.812 0.231 -7.745 1.00 97.25 182 ASP A CA 1
ATOM 1415 C C . ASP A 1 182 ? -0.759 -0.431 -6.847 1.00 97.25 182 ASP A C 1
ATOM 1417 O O . ASP A 1 182 ? 0.450 -0.322 -7.088 1.00 97.25 182 ASP A O 1
ATOM 1421 N N . VAL A 1 183 ? -1.230 -1.152 -5.831 1.00 98.50 183 VAL A N 1
ATOM 1422 C CA . VAL A 1 183 ? -0.451 -2.122 -5.068 1.00 98.50 183 VAL A CA 1
ATOM 1423 C C . VAL A 1 183 ? -0.675 -3.520 -5.644 1.00 98.50 183 VAL A C 1
ATOM 1425 O O . VAL A 1 183 ? -1.811 -3.972 -5.781 1.00 98.50 183 VAL A O 1
ATOM 1428 N N . ALA A 1 184 ? 0.415 -4.217 -5.961 1.00 98.19 184 ALA A N 1
ATOM 1429 C CA . ALA A 1 184 ? 0.396 -5.648 -6.253 1.00 98.19 184 ALA A CA 1
ATOM 1430 C C . ALA A 1 184 ? 0.847 -6.420 -5.007 1.00 98.19 184 ALA A C 1
ATOM 1432 O O . ALA A 1 184 ? 1.927 -6.153 -4.472 1.00 98.19 184 ALA A O 1
ATOM 1433 N N . TRP A 1 185 ? 0.013 -7.352 -4.545 1.00 98.44 185 TRP A N 1
ATOM 1434 C CA . TRP A 1 185 ? 0.284 -8.204 -3.388 1.00 98.44 185 TRP A CA 1
ATOM 1435 C C . TRP A 1 185 ? 0.930 -9.507 -3.851 1.00 98.44 185 TRP A C 1
ATOM 1437 O O . TRP A 1 185 ? 0.352 -10.224 -4.650 1.00 98.44 185 TRP A O 1
ATOM 1447 N N . ILE A 1 186 ? 2.131 -9.799 -3.359 1.00 97.38 186 ILE A N 1
ATOM 1448 C CA . ILE A 1 186 ? 2.962 -10.933 -3.795 1.00 97.38 186 ILE A CA 1
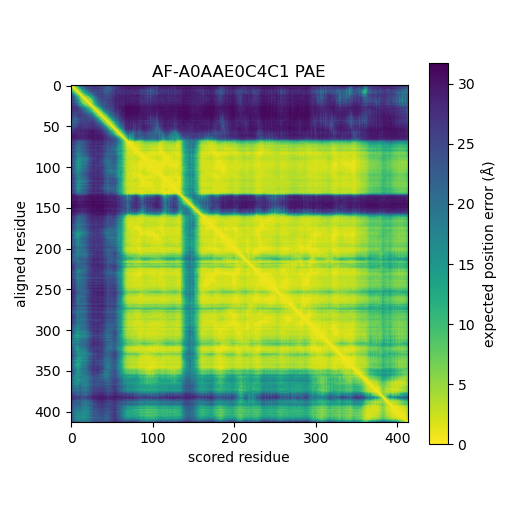ATOM 1449 C C . ILE A 1 186 ? 2.849 -12.109 -2.814 1.00 97.38 186 ILE A C 1
ATOM 1451 O O . ILE A 1 186 ? 2.977 -13.265 -3.207 1.00 97.38 186 ILE A O 1
ATOM 1455 N N . ALA A 1 187 ? 2.575 -11.824 -1.539 1.00 97.06 187 ALA A N 1
ATOM 1456 C CA . ALA A 1 187 ? 2.378 -12.821 -0.492 1.00 97.06 187 ALA A CA 1
ATOM 1457 C C . ALA A 1 187 ? 1.263 -12.385 0.466 1.00 97.06 187 ALA A C 1
ATOM 1459 O O . ALA A 1 187 ? 0.982 -11.190 0.593 1.00 97.06 187 ALA A O 1
ATOM 1460 N N . ASN A 1 188 ? 0.646 -13.341 1.175 1.00 97.31 188 ASN A N 1
ATOM 1461 C CA . ASN A 1 188 ? -0.394 -13.030 2.156 1.00 97.31 188 ASN A CA 1
ATOM 1462 C C . ASN A 1 188 ? 0.191 -12.159 3.282 1.00 97.31 188 ASN A C 1
ATOM 1464 O O . ASN A 1 188 ? 1.052 -12.631 4.029 1.00 97.31 188 ASN A O 1
ATOM 1468 N N . PRO A 1 189 ? -0.270 -10.907 3.440 1.00 97.06 189 PRO A N 1
ATOM 1469 C CA . PRO A 1 189 ? 0.378 -9.970 4.341 1.00 97.06 189 PRO A CA 1
ATOM 1470 C C . PRO A 1 189 ? -0.118 -10.073 5.786 1.00 97.06 189 PRO A C 1
ATOM 1472 O O . PRO A 1 189 ? 0.544 -9.581 6.701 1.00 97.06 189 PRO A O 1
ATOM 1475 N N . LEU A 1 190 ? -1.275 -10.696 6.029 1.00 97.19 190 LEU A N 1
ATOM 1476 C CA . LEU A 1 190 ? -1.907 -10.705 7.350 1.00 97.19 190 LEU A CA 1
ATOM 1477 C C . LEU A 1 190 ? -1.015 -11.327 8.440 1.00 97.19 190 LEU A C 1
ATOM 1479 O O . LEU A 1 190 ? -0.915 -10.715 9.506 1.00 97.19 190 LEU A O 1
ATOM 1483 N N . PRO A 1 191 ? -0.295 -12.448 8.208 1.00 96.38 191 PRO A N 1
ATOM 1484 C CA . PRO A 1 191 ? 0.658 -12.973 9.187 1.00 96.38 191 PRO A CA 1
ATOM 1485 C C . PRO A 1 191 ? 1.736 -11.957 9.591 1.00 96.38 191 PRO A C 1
ATOM 1487 O O . PRO A 1 191 ? 2.062 -11.842 10.775 1.00 96.38 191 PRO A O 1
ATOM 1490 N N . PHE A 1 192 ? 2.244 -11.163 8.638 1.00 97.00 192 PHE A N 1
ATOM 1491 C CA . PHE A 1 192 ? 3.225 -10.117 8.926 1.00 97.00 192 PHE A CA 1
ATOM 1492 C C . PHE A 1 192 ? 2.648 -9.044 9.848 1.00 97.00 192 PHE A C 1
ATOM 1494 O O . PHE A 1 192 ? 3.311 -8.645 10.801 1.00 97.00 192 PHE A O 1
ATOM 1501 N N . PHE A 1 193 ? 1.433 -8.564 9.580 1.00 97.44 193 PHE A N 1
ATOM 1502 C CA . PHE A 1 193 ? 0.799 -7.537 10.411 1.00 97.44 193 PHE A CA 1
ATOM 1503 C C . PHE A 1 193 ? 0.440 -8.074 11.805 1.00 97.44 193 PHE A C 1
ATOM 1505 O O . PHE A 1 193 ? 0.616 -7.382 12.808 1.00 97.44 193 PHE A O 1
ATOM 1512 N N . ARG A 1 194 ? -0.004 -9.333 11.899 1.00 95.94 194 ARG A N 1
ATOM 1513 C CA . ARG A 1 194 ? -0.449 -9.956 13.156 1.00 95.94 194 ARG A CA 1
ATOM 1514 C C . ARG A 1 194 ? 0.664 -10.223 14.156 1.00 95.94 194 ARG A C 1
ATOM 1516 O O . ARG A 1 194 ? 0.400 -10.178 15.354 1.00 95.94 194 ARG A O 1
ATOM 1523 N N . ARG A 1 195 ? 1.900 -10.434 13.699 1.00 95.56 195 ARG A N 1
ATOM 1524 C CA . ARG A 1 195 ? 3.052 -10.606 14.602 1.00 95.56 195 ARG A CA 1
ATOM 1525 C C . ARG A 1 195 ? 3.426 -9.327 15.370 1.00 95.56 195 ARG A C 1
ATOM 1527 O O . ARG A 1 195 ? 4.264 -9.389 16.262 1.00 95.56 195 ARG A O 1
ATOM 1534 N N . HIS A 1 196 ? 2.784 -8.196 15.059 1.00 96.94 196 HIS A N 1
ATOM 1535 C CA . HIS A 1 196 ? 2.889 -6.924 15.782 1.00 96.94 196 HIS A CA 1
ATOM 1536 C C . HIS A 1 196 ? 1.591 -6.618 16.554 1.00 96.94 196 HIS A C 1
ATOM 1538 O O . HIS A 1 196 ? 0.877 -5.669 16.219 1.00 96.94 196 HIS A O 1
ATOM 1544 N N . PRO A 1 197 ? 1.230 -7.405 17.589 1.00 96.44 197 PRO A N 1
ATOM 1545 C CA . PRO A 1 197 ? -0.045 -7.242 18.294 1.00 96.44 197 PRO A CA 1
ATOM 1546 C C . PRO A 1 197 ? -0.155 -5.897 19.026 1.00 96.44 197 PRO A C 1
ATOM 1548 O O . PRO A 1 197 ? -1.255 -5.380 19.192 1.00 96.44 197 PRO A O 1
ATOM 1551 N N . GLU A 1 198 ? 0.979 -5.312 19.417 1.00 97.31 198 GLU A N 1
ATOM 1552 C CA . GLU A 1 198 ? 1.050 -4.012 20.091 1.00 97.31 198 GLU A CA 1
ATOM 1553 C C . GLU A 1 198 ? 0.948 -2.810 19.146 1.00 97.31 198 GLU A C 1
ATOM 1555 O O . GLU A 1 198 ? 0.845 -1.681 19.622 1.00 97.31 198 GLU A O 1
ATOM 1560 N N . ALA A 1 199 ? 1.020 -3.021 17.828 1.00 98.19 199 ALA A N 1
ATOM 1561 C CA . ALA A 1 199 ? 0.908 -1.935 16.869 1.00 98.19 199 ALA A CA 1
ATOM 1562 C C . ALA A 1 199 ? -0.556 -1.514 16.711 1.00 98.19 199 ALA A C 1
ATOM 1564 O O . ALA A 1 199 ? -1.422 -2.327 16.369 1.00 98.19 199 ALA A O 1
ATOM 1565 N N . ASP A 1 200 ? -0.799 -0.222 16.904 1.00 98.56 200 ASP A N 1
ATOM 1566 C CA . ASP A 1 200 ? -2.049 0.430 16.531 1.00 98.56 200 ASP A CA 1
ATOM 1567 C C . ASP A 1 200 ? -2.059 0.730 15.029 1.00 98.56 200 ASP A C 1
ATOM 1569 O O . ASP A 1 200 ? -3.078 0.551 14.363 1.00 98.56 200 ASP A O 1
ATOM 1573 N N . ILE A 1 201 ? -0.914 1.179 14.496 1.00 98.69 201 ILE A N 1
ATOM 1574 C CA . ILE A 1 201 ? -0.747 1.550 13.089 1.00 98.69 201 ILE A CA 1
ATOM 1575 C C . ILE A 1 201 ? 0.579 1.009 12.545 1.00 98.69 201 ILE A C 1
ATOM 1577 O O . ILE A 1 201 ? 1.638 1.247 13.126 1.00 98.69 201 ILE A O 1
ATOM 1581 N N . LEU A 1 202 ? 0.543 0.348 11.388 1.00 98.69 202 LEU A N 1
ATOM 1582 C CA . LEU A 1 202 ? 1.734 0.083 10.573 1.00 98.69 202 LEU A CA 1
ATOM 1583 C C . LEU A 1 202 ? 1.554 0.732 9.201 1.00 98.69 202 LEU A C 1
ATOM 1585 O O . LEU A 1 202 ? 0.471 0.665 8.634 1.00 98.69 202 LEU A O 1
ATOM 1589 N N . VAL A 1 203 ? 2.584 1.376 8.659 1.00 98.31 203 VAL A N 1
ATOM 1590 C CA . VAL A 1 203 ? 2.454 2.139 7.405 1.00 98.31 203 VAL A CA 1
ATOM 1591 C C . VAL A 1 203 ? 3.682 2.003 6.514 1.00 98.31 203 VAL A C 1
ATOM 1593 O O . VAL A 1 203 ? 4.806 1.907 7.007 1.00 98.31 203 VAL A O 1
ATOM 1596 N N . SER A 1 204 ? 3.481 2.016 5.197 1.00 98.00 204 SER A N 1
ATOM 1597 C CA . SER A 1 204 ? 4.571 2.090 4.220 1.00 98.00 204 SER A CA 1
ATOM 1598 C C . SER A 1 204 ? 5.328 3.424 4.261 1.00 98.00 204 SER A C 1
ATOM 1600 O O . SER A 1 204 ? 4.920 4.393 4.907 1.00 98.00 204 SER A O 1
ATOM 1602 N N . THR A 1 205 ? 6.455 3.490 3.555 1.00 96.56 205 THR A N 1
ATOM 1603 C CA . THR A 1 205 ? 7.341 4.657 3.536 1.00 96.56 205 THR A CA 1
ATOM 1604 C C . THR A 1 205 ? 7.787 5.022 2.122 1.00 96.56 205 THR A C 1
ATOM 1606 O O . THR A 1 205 ? 7.959 4.154 1.267 1.00 96.56 205 THR A O 1
ATOM 1609 N N . ASP A 1 206 ? 8.006 6.316 1.888 1.00 94.38 206 ASP A N 1
ATOM 1610 C CA . ASP A 1 206 ? 8.626 6.841 0.664 1.00 94.38 206 ASP A CA 1
ATOM 1611 C C . ASP A 1 206 ? 10.171 6.774 0.717 1.00 94.38 206 ASP A C 1
ATOM 1613 O O . ASP A 1 206 ? 10.867 7.329 -0.135 1.00 94.38 206 ASP A O 1
ATOM 1617 N N . GLN A 1 207 ? 10.736 6.085 1.714 1.00 91.38 207 GLN A N 1
ATOM 1618 C CA . GLN A 1 207 ? 12.172 5.834 1.828 1.00 91.38 207 GLN A CA 1
ATOM 1619 C C . GLN A 1 207 ? 12.711 5.065 0.617 1.00 91.38 207 GLN A C 1
ATOM 1621 O O . GLN A 1 207 ? 12.104 4.115 0.132 1.00 91.38 207 GLN A O 1
ATOM 1626 N N . LEU A 1 208 ? 13.904 5.436 0.152 1.00 90.50 208 LEU A N 1
ATOM 1627 C CA . LEU A 1 208 ? 14.577 4.774 -0.974 1.00 90.50 208 LEU A CA 1
ATOM 1628 C C . LEU A 1 208 ? 15.735 3.873 -0.527 1.00 90.50 208 LEU A C 1
ATOM 1630 O O . LEU A 1 208 ? 16.615 3.551 -1.322 1.00 90.50 208 LEU A O 1
ATOM 1634 N N . ARG A 1 209 ? 15.768 3.515 0.758 1.00 85.31 209 ARG A N 1
ATOM 1635 C CA . ARG A 1 209 ? 16.832 2.729 1.382 1.00 85.31 209 ARG A CA 1
ATOM 1636 C C . ARG A 1 209 ? 16.246 1.831 2.461 1.00 85.31 209 ARG A C 1
ATOM 1638 O O . ARG A 1 209 ? 15.507 2.315 3.308 1.00 85.31 209 ARG A O 1
ATOM 1645 N N . ASN A 1 210 ? 16.633 0.562 2.449 1.00 86.31 210 ASN A N 1
ATOM 1646 C CA . ASN A 1 210 ? 16.288 -0.378 3.508 1.00 86.31 210 ASN A CA 1
ATOM 1647 C C . ASN A 1 210 ? 17.213 -0.201 4.714 1.00 86.31 210 ASN A C 1
ATOM 1649 O O . ASN A 1 210 ? 18.435 -0.267 4.561 1.00 86.31 210 ASN A O 1
ATOM 1653 N N . GLU A 1 211 ? 16.635 0.015 5.892 1.00 85.38 211 GLU A N 1
ATOM 1654 C CA . GLU A 1 211 ? 17.363 0.081 7.166 1.00 85.38 211 GLU A CA 1
ATOM 1655 C C . GLU A 1 211 ? 16.893 -0.978 8.167 1.00 85.38 211 GLU A C 1
ATOM 1657 O O . GLU A 1 211 ? 17.564 -1.235 9.167 1.00 85.38 211 GLU A O 1
ATOM 1662 N N . SER A 1 212 ? 15.779 -1.642 7.870 1.00 85.00 212 SER A N 1
ATOM 1663 C CA . SER A 1 212 ? 15.350 -2.851 8.555 1.00 85.00 212 SER A CA 1
ATOM 1664 C C . SER A 1 212 ? 16.356 -3.999 8.389 1.00 85.00 212 SER A C 1
ATOM 1666 O O . SER A 1 212 ? 17.033 -4.149 7.368 1.00 85.00 212 SER A O 1
ATOM 1668 N N . VAL A 1 213 ? 16.443 -4.841 9.419 1.00 77.62 213 VAL A N 1
ATOM 1669 C CA . VAL A 1 213 ? 17.207 -6.094 9.398 1.00 77.62 213 VAL A CA 1
ATOM 1670 C C . VAL A 1 213 ? 16.219 -7.250 9.319 1.00 77.62 213 VAL A C 1
ATOM 1672 O O . VAL A 1 213 ? 15.296 -7.328 10.133 1.00 77.62 213 VAL A O 1
ATOM 1675 N N . GLY A 1 214 ? 16.425 -8.154 8.358 1.00 83.38 214 GLY A N 1
ATOM 1676 C CA . GLY A 1 214 ? 15.528 -9.286 8.132 1.00 83.38 214 GLY A CA 1
ATOM 1677 C C . GLY A 1 214 ? 14.119 -8.809 7.787 1.00 83.38 214 GLY A C 1
ATOM 1678 O O . GLY A 1 214 ? 13.942 -8.043 6.844 1.00 83.38 214 GLY A O 1
ATOM 1679 N N . ASP A 1 215 ? 13.133 -9.241 8.570 1.00 84.62 215 ASP A N 1
ATOM 1680 C CA . ASP A 1 215 ? 11.735 -8.849 8.405 1.00 84.62 215 ASP A CA 1
ATOM 1681 C C . ASP A 1 215 ? 11.280 -7.750 9.384 1.00 84.62 215 ASP A C 1
ATOM 1683 O O . ASP A 1 215 ? 10.089 -7.465 9.471 1.00 84.62 215 ASP A O 1
ATOM 1687 N N . GLY A 1 216 ? 12.182 -7.130 10.151 1.00 90.94 216 GLY A N 1
ATOM 1688 C CA . GLY A 1 216 ? 11.830 -6.127 11.163 1.00 90.94 216 GLY A CA 1
ATOM 1689 C C . GLY A 1 216 ? 11.230 -4.831 10.593 1.00 90.94 216 GLY A C 1
ATOM 1690 O O . GLY A 1 216 ? 11.343 -4.539 9.411 1.00 90.94 216 GLY A O 1
ATOM 1691 N N . LEU A 1 217 ? 10.607 -4.015 11.447 1.00 95.25 217 LEU A N 1
ATOM 1692 C CA . LEU A 1 217 ? 10.132 -2.672 11.072 1.00 95.25 217 LEU A CA 1
ATOM 1693 C C . LEU A 1 217 ? 11.306 -1.710 10.818 1.00 95.25 217 LEU A C 1
ATOM 1695 O O . LEU A 1 217 ? 12.347 -1.847 11.473 1.00 95.25 217 LEU A O 1
ATOM 1699 N N . GLU A 1 218 ? 11.120 -0.715 9.942 1.00 93.69 218 GLU A N 1
ATOM 1700 C CA . GLU A 1 218 ? 12.128 0.330 9.683 1.00 93.69 218 GLU A CA 1
ATOM 1701 C C . GLU A 1 218 ? 12.446 1.153 10.941 1.00 93.69 218 GLU A C 1
ATOM 1703 O O . GLU A 1 218 ? 11.717 1.149 11.940 1.00 93.69 218 GLU A O 1
ATOM 1708 N N . PHE A 1 219 ? 13.581 1.852 10.897 1.00 87.94 219 PHE A N 1
ATOM 1709 C CA . PHE A 1 219 ? 14.210 2.417 12.086 1.00 87.94 219 PHE A CA 1
ATOM 1710 C C . PHE A 1 219 ? 13.415 3.546 12.755 1.00 87.94 219 PHE A C 1
ATOM 1712 O O . PHE A 1 219 ? 13.413 3.628 13.984 1.00 87.94 219 PHE A O 1
ATOM 1719 N N . HIS A 1 220 ? 12.774 4.441 11.997 1.00 88.69 220 HIS A N 1
ATOM 1720 C CA . HIS A 1 220 ? 12.162 5.625 12.601 1.00 88.69 220 HIS A CA 1
ATOM 1721 C C . HIS A 1 220 ? 10.959 6.168 11.828 1.00 88.69 220 HIS A C 1
ATOM 1723 O O . HIS A 1 220 ? 11.027 6.413 10.623 1.00 88.69 220 HIS A O 1
ATOM 1729 N N . ILE A 1 221 ? 9.872 6.459 12.554 1.00 90.19 221 ILE A N 1
ATOM 1730 C CA . ILE A 1 221 ? 8.596 6.886 11.962 1.00 90.19 221 ILE A CA 1
ATOM 1731 C C . ILE A 1 221 ? 8.678 8.211 11.205 1.00 90.19 221 ILE A C 1
ATOM 1733 O O . ILE A 1 221 ? 7.875 8.418 10.309 1.00 90.19 221 ILE A O 1
ATOM 1737 N N . CYS A 1 222 ? 9.624 9.100 11.518 1.00 89.81 222 CYS A N 1
ATOM 1738 C CA . CYS A 1 222 ? 9.810 10.385 10.822 1.00 89.81 222 CYS A CA 1
ATOM 1739 C C . CYS A 1 222 ? 11.104 10.475 10.002 1.00 89.81 222 CYS A C 1
ATOM 1741 O O . CYS A 1 222 ? 11.532 11.578 9.679 1.00 89.81 222 CYS A O 1
ATOM 1743 N N . GLN A 1 223 ? 11.771 9.353 9.709 1.00 86.56 223 GLN A N 1
ATOM 1744 C CA . GLN A 1 223 ? 12.994 9.392 8.897 1.00 86.56 223 GLN A CA 1
ATOM 1745 C C . GLN A 1 223 ? 12.731 9.932 7.488 1.00 86.56 223 GLN A C 1
ATOM 1747 O O . GLN A 1 223 ? 13.499 10.731 6.963 1.00 86.56 223 GLN A O 1
ATOM 1752 N N . THR A 1 224 ? 11.626 9.493 6.895 1.00 89.19 224 THR A N 1
ATOM 1753 C CA . THR A 1 224 ? 11.074 9.999 5.639 1.00 89.19 224 THR A CA 1
ATOM 1754 C C . THR A 1 224 ? 9.552 10.079 5.768 1.00 89.19 224 THR A C 1
ATOM 1756 O O . THR A 1 224 ? 8.980 9.733 6.811 1.00 89.19 224 THR A O 1
ATOM 1759 N N . ALA A 1 225 ? 8.882 10.589 4.735 1.00 93.19 225 ALA A N 1
ATOM 1760 C CA . ALA A 1 225 ? 7.429 10.621 4.718 1.00 93.19 225 ALA A CA 1
ATOM 1761 C C . ALA A 1 225 ? 6.864 9.193 4.775 1.00 93.19 225 ALA A C 1
ATOM 1763 O O . ALA A 1 225 ? 7.265 8.312 4.014 1.00 93.19 225 ALA A O 1
ATOM 1764 N N . SER A 1 226 ? 5.896 8.981 5.666 1.00 96.56 226 SER A N 1
ATOM 1765 C CA . SER A 1 226 ? 5.061 7.787 5.597 1.00 96.56 226 SER A CA 1
ATOM 1766 C C . SER A 1 226 ? 4.176 7.896 4.368 1.00 96.56 226 SER A C 1
ATOM 1768 O O . SER A 1 226 ? 3.504 8.916 4.180 1.00 96.56 226 SER A O 1
ATOM 1770 N N . ASN A 1 227 ? 4.171 6.833 3.577 1.00 97.12 227 ASN A N 1
ATOM 1771 C CA . ASN A 1 227 ? 3.333 6.690 2.405 1.00 97.12 227 ASN A CA 1
ATOM 1772 C C . ASN A 1 227 ? 1.994 6.071 2.822 1.00 97.12 227 ASN A C 1
ATOM 1774 O O . ASN A 1 227 ? 1.972 5.019 3.461 1.00 97.12 227 ASN A O 1
ATOM 1778 N N . ILE A 1 228 ? 0.882 6.710 2.460 1.00 96.19 228 ILE A N 1
ATOM 1779 C CA . ILE A 1 228 ? -0.472 6.282 2.865 1.00 96.19 228 ILE A CA 1
ATOM 1780 C C . ILE A 1 228 ? -1.124 5.291 1.883 1.00 96.19 228 ILE A C 1
ATOM 1782 O O . ILE A 1 228 ? -2.353 5.178 1.846 1.00 96.19 228 ILE A O 1
ATOM 1786 N N . GLY A 1 229 ? -0.320 4.636 1.044 1.00 96.25 229 GLY A N 1
ATOM 1787 C CA . GLY A 1 229 ? -0.774 3.672 0.044 1.00 96.25 229 GLY A CA 1
ATOM 1788 C C . GLY A 1 229 ? -0.742 2.220 0.507 1.00 96.25 229 GLY A C 1
ATOM 1789 O O . GLY A 1 229 ? -1.350 1.387 -0.148 1.00 96.25 229 GLY A O 1
ATOM 1790 N N . ILE A 1 230 ? -0.087 1.902 1.629 1.00 98.56 230 ILE A N 1
ATOM 1791 C CA . ILE A 1 230 ? -0.265 0.643 2.368 1.00 98.56 230 ILE A CA 1
ATOM 1792 C C . ILE A 1 230 ? -0.283 0.978 3.858 1.00 98.56 230 ILE A C 1
ATOM 1794 O O . ILE A 1 230 ? 0.709 1.469 4.406 1.00 98.56 230 ILE A O 1
ATOM 1798 N N . MET A 1 231 ? -1.407 0.727 4.524 1.00 98.56 231 MET A N 1
ATOM 1799 C CA . MET A 1 231 ? -1.562 1.027 5.945 1.00 98.56 231 MET A CA 1
ATOM 1800 C C . MET A 1 231 ? -2.366 -0.057 6.655 1.00 98.56 231 MET A C 1
ATOM 1802 O O . MET A 1 231 ? -3.388 -0.516 6.163 1.00 98.56 231 MET A O 1
ATOM 1806 N N . TRP A 1 232 ? -1.942 -0.415 7.853 1.00 98.69 232 TRP A N 1
ATOM 1807 C CA . TRP A 1 232 ? -2.687 -1.243 8.782 1.00 98.69 232 TRP A CA 1
ATOM 1808 C C . TRP A 1 232 ? -3.153 -0.392 9.946 1.00 98.69 232 TRP A C 1
ATOM 1810 O O . TRP A 1 232 ? -2.341 0.307 10.551 1.00 98.69 232 TRP A O 1
ATOM 1820 N N . PHE A 1 233 ? -4.435 -0.488 10.273 1.00 98.62 233 PHE A N 1
ATOM 1821 C CA . PHE A 1 233 ? -5.043 0.134 11.437 1.00 98.62 233 PHE A CA 1
ATOM 1822 C C . PHE A 1 233 ? -5.718 -0.936 12.277 1.00 98.62 233 PHE A C 1
ATOM 1824 O O . PHE A 1 233 ? -6.647 -1.599 11.820 1.00 98.62 233 PHE A O 1
ATOM 1831 N N . ARG A 1 234 ? -5.294 -1.064 13.529 1.00 98.31 234 ARG A N 1
ATOM 1832 C CA . ARG A 1 234 ? -6.041 -1.816 14.532 1.00 98.31 234 ARG A CA 1
ATOM 1833 C C . ARG A 1 234 ? -7.218 -0.975 15.023 1.00 98.31 234 ARG A C 1
ATOM 1835 O O . ARG A 1 234 ? -7.101 0.244 15.136 1.00 98.31 234 ARG A O 1
ATOM 1842 N N . SER A 1 235 ? -8.338 -1.603 15.368 1.00 97.31 235 SER A N 1
ATOM 1843 C CA . SER A 1 235 ? -9.502 -0.926 15.959 1.00 97.31 235 SER A CA 1
ATOM 1844 C C . SER A 1 235 ? -9.275 -0.526 17.432 1.00 97.31 235 SER A C 1
ATOM 1846 O O . SER A 1 235 ? -10.019 -0.892 18.340 1.00 97.31 235 SER A O 1
ATOM 1848 N N . THR A 1 236 ? -8.213 0.229 17.712 1.00 98.31 236 THR A N 1
ATOM 1849 C CA . THR A 1 236 ? -7.937 0.742 19.059 1.00 98.31 236 THR A CA 1
ATOM 1850 C C . THR A 1 236 ? -8.481 2.156 19.243 1.00 98.31 236 THR A C 1
ATOM 1852 O O . THR A 1 236 ? -8.621 2.902 18.268 1.00 98.31 236 THR A O 1
ATOM 1855 N N . PRO A 1 237 ? -8.743 2.589 20.492 1.00 98.38 237 PRO A N 1
ATOM 1856 C CA . PRO A 1 237 ? -9.160 3.964 20.763 1.00 98.38 237 PRO A CA 1
ATOM 1857 C C . PRO A 1 237 ? -8.185 5.015 20.211 1.00 98.38 237 PRO A C 1
ATOM 1859 O O . PRO A 1 237 ? -8.616 6.059 19.723 1.00 98.38 237 PRO A O 1
ATOM 1862 N N . GLY A 1 238 ? -6.876 4.732 20.241 1.00 98.12 238 GLY A N 1
ATOM 1863 C CA . GLY A 1 238 ? -5.839 5.614 19.701 1.00 98.12 238 GLY A CA 1
ATOM 1864 C C . GLY A 1 238 ? -5.932 5.769 18.183 1.00 98.12 238 GLY A C 1
ATOM 1865 O O . GLY A 1 238 ? -5.977 6.893 17.679 1.00 98.12 238 GLY A O 1
ATOM 1866 N N . ALA A 1 239 ? -6.030 4.653 17.455 1.00 98.06 239 ALA A N 1
ATOM 1867 C CA . ALA A 1 239 ? -6.188 4.657 16.001 1.00 98.06 239 ALA A CA 1
ATOM 1868 C C . ALA A 1 239 ? -7.508 5.318 15.563 1.00 98.06 239 ALA A C 1
ATOM 1870 O O . ALA A 1 239 ? -7.528 6.112 14.619 1.00 98.06 239 ALA A O 1
ATOM 1871 N N . GLN A 1 240 ? -8.606 5.063 16.279 1.00 98.06 240 GLN A N 1
ATOM 1872 C CA . GLN A 1 240 ? -9.902 5.701 16.019 1.00 98.06 240 GLN A CA 1
ATOM 1873 C C . GLN A 1 240 ? -9.859 7.219 16.262 1.00 98.06 240 GLN A C 1
ATOM 1875 O O . GLN A 1 240 ? -10.434 7.984 15.487 1.00 98.06 240 GLN A O 1
ATOM 1880 N N . ALA A 1 241 ? -9.159 7.674 17.307 1.00 98.44 241 ALA A N 1
ATOM 1881 C CA . ALA A 1 241 ? -8.982 9.099 17.580 1.00 98.44 241 ALA A CA 1
ATOM 1882 C C . ALA A 1 241 ? -8.140 9.782 16.493 1.00 98.44 241 ALA A C 1
ATOM 1884 O O . ALA A 1 241 ? -8.550 10.812 15.958 1.00 98.44 241 ALA A O 1
ATOM 1885 N N . MET A 1 242 ? -7.009 9.176 16.113 1.00 98.25 242 MET A N 1
ATOM 1886 C CA . MET A 1 242 ? -6.139 9.716 15.066 1.00 98.25 242 MET A CA 1
ATOM 1887 C C . MET A 1 242 ? -6.846 9.776 13.709 1.00 98.25 242 MET A C 1
ATOM 1889 O O . MET A 1 242 ? -6.740 10.778 13.010 1.00 98.25 242 MET A O 1
ATOM 1893 N N . THR A 1 243 ? -7.585 8.731 13.326 1.00 96.50 243 THR A N 1
ATOM 1894 C CA . THR A 1 243 ? -8.314 8.702 12.044 1.00 96.50 243 THR A CA 1
ATOM 1895 C C . THR A 1 243 ? -9.483 9.683 12.021 1.00 96.50 243 THR A C 1
ATOM 1897 O O . THR A 1 243 ? -9.725 10.297 10.985 1.00 96.50 243 THR A O 1
ATOM 1900 N N . GLN A 1 244 ? -10.173 9.900 13.147 1.00 96.06 244 GLN A N 1
ATOM 1901 C CA . GLN A 1 244 ? -11.182 10.956 13.255 1.00 96.06 244 GLN A CA 1
ATOM 1902 C C . GLN A 1 244 ? -10.555 12.345 13.075 1.00 96.06 244 GLN A C 1
ATOM 1904 O O . GLN A 1 244 ? -11.015 13.089 12.214 1.00 96.06 244 GLN A O 1
ATOM 1909 N N . GLU A 1 245 ? -9.479 12.665 13.800 1.00 97.81 245 GLU A N 1
ATOM 1910 C CA . GLU A 1 245 ? -8.805 13.963 13.654 1.00 97.81 245 GLU A CA 1
ATOM 1911 C C . GLU A 1 245 ? -8.221 14.145 12.247 1.00 97.81 245 GLU A C 1
ATOM 1913 O O . GLU A 1 245 ? -8.257 15.239 11.688 1.00 97.81 245 GLU A O 1
ATOM 1918 N N . TRP A 1 246 ? -7.749 13.063 11.623 1.00 97.00 246 TRP A N 1
ATOM 1919 C CA . TRP A 1 246 ? -7.300 13.090 10.235 1.00 97.00 246 TRP A CA 1
ATOM 1920 C C . TRP A 1 246 ? -8.423 13.475 9.273 1.00 97.00 246 TRP A C 1
ATOM 1922 O O . TRP A 1 246 ? -8.206 14.349 8.431 1.00 97.00 246 TRP A O 1
ATOM 1932 N N . VAL A 1 247 ? -9.623 12.901 9.427 1.00 92.50 247 VAL A N 1
ATOM 1933 C CA . VAL A 1 247 ? -10.800 13.328 8.658 1.00 92.50 247 VAL A CA 1
ATOM 1934 C C . VAL A 1 247 ? -11.137 14.794 8.935 1.00 92.50 247 VAL A C 1
ATOM 1936 O O . VAL A 1 247 ? -11.340 15.545 7.986 1.00 92.50 247 VAL A O 1
ATOM 1939 N N . ASP A 1 248 ? -11.139 15.232 10.193 1.00 93.81 248 ASP A N 1
ATOM 1940 C CA . ASP A 1 248 ? -11.488 16.616 10.544 1.00 93.81 248 ASP A CA 1
ATOM 1941 C C . ASP A 1 248 ? -10.512 17.630 9.927 1.00 93.81 248 ASP A C 1
ATOM 1943 O O . ASP A 1 248 ? -10.921 18.649 9.365 1.00 93.81 248 ASP A O 1
ATOM 1947 N N . VAL A 1 249 ? -9.209 17.331 9.969 1.00 94.31 249 VAL A N 1
ATOM 1948 C CA . VAL A 1 249 ? -8.153 18.175 9.394 1.00 94.31 249 VAL A CA 1
ATOM 1949 C C . VAL A 1 249 ? -8.297 18.283 7.879 1.00 94.31 249 VAL A C 1
ATOM 1951 O O . VAL A 1 249 ? -8.222 19.391 7.339 1.00 94.31 249 VAL A O 1
ATOM 1954 N N . ILE A 1 250 ? -8.500 17.162 7.179 1.00 89.81 250 ILE A N 1
ATOM 1955 C CA . ILE A 1 250 ? -8.659 17.209 5.725 1.00 89.81 250 ILE A CA 1
ATOM 1956 C C . ILE A 1 250 ? -10.017 17.814 5.354 1.00 89.81 250 ILE A C 1
ATOM 1958 O O . ILE A 1 250 ? -10.096 18.544 4.382 1.00 89.81 250 ILE A O 1
ATOM 1962 N N . GLU A 1 251 ? -11.105 17.610 6.086 1.00 86.56 251 GLU A N 1
ATOM 1963 C CA . GLU A 1 251 ? -12.391 18.238 5.738 1.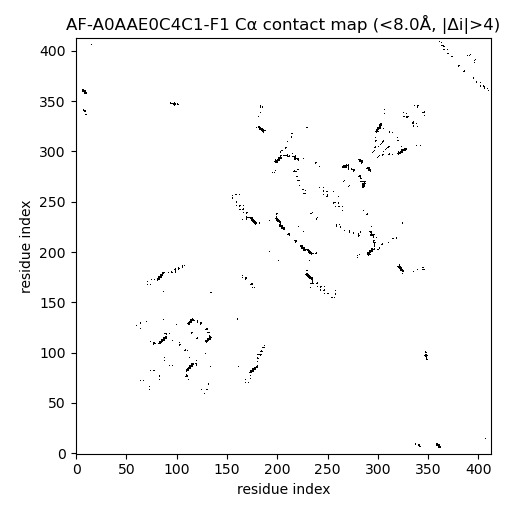00 86.56 251 GLU A CA 1
ATOM 1964 C C . GLU A 1 251 ? -12.391 19.758 5.940 1.00 86.56 251 GLU A C 1
ATOM 1966 O O . GLU A 1 251 ? -13.059 20.470 5.190 1.00 86.56 251 GLU A O 1
ATOM 1971 N N . LYS A 1 252 ? -11.587 20.270 6.879 1.00 91.38 252 LYS A N 1
ATOM 1972 C CA . LYS A 1 252 ? -11.491 21.705 7.172 1.00 91.38 252 LYS A CA 1
ATOM 1973 C C . LYS A 1 252 ? -10.787 22.533 6.089 1.00 91.38 252 LYS A C 1
ATOM 1975 O O . LYS A 1 252 ? -11.146 23.693 5.902 1.00 91.38 252 LYS A O 1
ATOM 1980 N N . ASP A 1 253 ? -9.791 21.981 5.393 1.00 86.81 253 ASP A N 1
ATOM 1981 C CA . ASP A 1 253 ? -9.111 22.668 4.281 1.00 86.81 253 ASP A CA 1
ATOM 1982 C C . ASP A 1 253 ? -9.066 21.766 3.039 1.00 86.81 253 ASP A C 1
ATOM 1984 O O . ASP A 1 253 ? -8.281 20.812 3.020 1.00 86.81 253 ASP A O 1
ATOM 1988 N N . PRO A 1 254 ? -9.828 22.072 1.966 1.00 81.19 254 PRO A N 1
ATOM 1989 C CA . PRO A 1 254 ? -9.873 21.255 0.753 1.00 81.19 254 PRO A CA 1
ATOM 1990 C C . PRO A 1 254 ? -8.500 21.064 0.090 1.00 81.19 254 PRO A C 1
ATOM 1992 O O . PRO A 1 254 ? -8.284 20.040 -0.565 1.00 81.19 254 PRO A O 1
ATOM 1995 N N . ARG A 1 255 ? -7.557 21.991 0.306 1.00 86.25 255 ARG A N 1
ATOM 1996 C CA . ARG A 1 255 ? -6.194 21.956 -0.251 1.00 86.25 255 ARG A CA 1
ATOM 1997 C C . ARG A 1 255 ? -5.236 21.100 0.571 1.00 86.25 255 ARG A C 1
ATOM 1999 O O . ARG A 1 255 ? -4.159 20.765 0.082 1.00 86.25 255 ARG A O 1
ATOM 2006 N N . LYS A 1 256 ? -5.593 20.750 1.811 1.00 87.56 256 LYS A N 1
ATOM 2007 C CA . LYS A 1 256 ? -4.764 19.881 2.645 1.00 87.56 256 LYS A CA 1
ATOM 2008 C C . LYS A 1 256 ? -4.707 18.496 2.007 1.00 87.56 256 LYS A C 1
ATOM 2010 O O . LYS A 1 256 ? -5.737 17.852 1.807 1.00 87.56 256 LYS A O 1
ATOM 2015 N N . TRP A 1 257 ? -3.495 18.064 1.675 1.00 89.62 257 TRP A N 1
ATOM 2016 C CA . TRP A 1 257 ? -3.241 16.723 1.169 1.00 89.62 257 TRP A CA 1
ATOM 2017 C C . TRP A 1 257 ? -3.303 15.717 2.327 1.00 89.62 257 TRP A C 1
ATOM 2019 O O . TRP A 1 257 ? -2.770 15.972 3.409 1.00 89.62 257 TRP A O 1
ATOM 2029 N N . ASP A 1 258 ? -3.971 14.587 2.107 1.00 90.31 258 ASP A N 1
ATOM 2030 C CA . ASP A 1 258 ? -4.204 13.537 3.100 1.00 90.31 258 ASP A CA 1
ATOM 2031 C C . ASP A 1 258 ? -2.895 12.964 3.654 1.00 90.31 258 ASP A C 1
ATOM 2033 O O . ASP A 1 258 ? -2.745 12.884 4.873 1.00 90.31 258 ASP A O 1
ATOM 2037 N N . GLN A 1 259 ? -1.911 12.674 2.798 1.00 94.25 259 GLN A N 1
ATOM 2038 C CA . GLN A 1 259 ? -0.598 12.185 3.228 1.00 94.25 259 GLN A CA 1
ATOM 2039 C C . GLN A 1 259 ? 0.124 13.196 4.126 1.00 94.25 259 GLN A C 1
ATOM 2041 O O . GLN A 1 259 ? 0.716 12.812 5.136 1.00 94.25 259 GLN A O 1
ATOM 2046 N N . VAL A 1 260 ? 0.061 14.490 3.795 1.00 95.12 260 VAL A N 1
ATOM 2047 C CA . VAL A 1 260 ? 0.669 15.548 4.621 1.00 95.12 260 VAL A CA 1
ATOM 2048 C C . VAL A 1 260 ? -0.027 15.619 5.973 1.00 95.12 260 VAL A C 1
ATOM 2050 O O . VAL A 1 260 ? 0.647 15.620 6.995 1.00 95.12 260 VAL A O 1
ATOM 2053 N N . ALA A 1 261 ? -1.363 15.601 6.001 1.00 96.25 261 ALA A N 1
ATOM 2054 C CA . ALA A 1 261 ? -2.112 15.601 7.255 1.00 96.25 261 ALA A CA 1
ATOM 2055 C C . ALA A 1 261 ? -1.760 14.395 8.145 1.00 96.25 261 ALA A C 1
ATOM 2057 O O . ALA A 1 261 ? -1.543 14.571 9.339 1.00 96.25 261 ALA A O 1
ATOM 2058 N N . PHE A 1 262 ? -1.620 13.193 7.577 1.00 97.56 262 PHE A N 1
ATOM 2059 C CA . PHE A 1 262 ? -1.177 12.018 8.333 1.00 97.56 262 PHE A CA 1
ATOM 2060 C C . PHE A 1 262 ? 0.228 12.194 8.917 1.00 97.56 262 PHE A C 1
ATOM 2062 O O . PHE A 1 262 ? 0.461 11.883 10.087 1.00 97.56 262 PHE A O 1
ATOM 2069 N N . ASN A 1 263 ? 1.164 12.703 8.108 1.00 97.88 263 ASN A N 1
ATOM 2070 C CA . ASN A 1 263 ? 2.543 12.916 8.535 1.00 97.88 263 ASN A CA 1
ATOM 2071 C C . ASN A 1 263 ? 2.656 13.997 9.627 1.00 97.88 263 ASN A C 1
ATOM 2073 O O . ASN A 1 263 ? 3.453 13.828 10.549 1.00 97.88 263 ASN A O 1
ATOM 2077 N N . ASP A 1 264 ? 1.830 15.043 9.571 1.00 97.31 264 ASP A N 1
ATOM 2078 C CA . ASP A 1 264 ? 1.738 16.059 10.624 1.00 97.31 264 ASP A CA 1
ATOM 2079 C C . ASP A 1 264 ? 1.159 15.464 11.918 1.00 97.31 264 ASP A C 1
ATOM 2081 O O . ASP A 1 264 ? 1.713 15.657 13.001 1.00 97.31 264 ASP A O 1
ATOM 2085 N N . LEU A 1 265 ? 0.072 14.688 11.814 1.00 97.88 265 LEU A N 1
ATOM 2086 C CA . LEU A 1 265 ? -0.606 14.088 12.967 1.00 97.88 265 LEU A CA 1
ATOM 2087 C C . LEU A 1 265 ? 0.274 13.083 13.706 1.00 97.88 265 LEU A C 1
ATOM 2089 O O . LEU A 1 265 ? 0.343 13.123 14.936 1.00 97.88 265 LEU A O 1
ATOM 2093 N N . LYS A 1 266 ? 0.981 12.200 12.986 1.00 96.94 266 LYS A N 1
ATOM 2094 C CA . LYS A 1 266 ? 1.881 11.237 13.640 1.00 96.94 266 LYS A CA 1
ATOM 2095 C C . LYS A 1 266 ? 3.004 11.946 14.403 1.00 96.94 266 LYS A C 1
ATOM 2097 O O . LYS A 1 266 ? 3.430 11.426 15.428 1.00 96.94 266 LYS A O 1
ATOM 2102 N N . ALA A 1 267 ? 3.450 13.116 13.930 1.00 97.19 267 ALA A N 1
ATOM 2103 C CA . ALA A 1 267 ? 4.559 13.882 14.499 1.00 97.19 267 ALA A CA 1
ATOM 2104 C C . ALA A 1 267 ? 4.186 14.661 15.777 1.00 97.19 267 ALA A C 1
ATOM 2106 O O . ALA A 1 267 ? 5.081 15.112 16.500 1.00 97.19 267 ALA A O 1
ATOM 2107 N N . LEU A 1 268 ? 2.889 14.814 16.076 1.00 97.00 268 LEU A N 1
ATOM 2108 C CA . LEU A 1 268 ? 2.407 15.542 17.252 1.00 97.00 268 LEU A CA 1
ATOM 2109 C C . LEU A 1 268 ? 2.970 14.989 18.568 1.00 97.00 268 LEU A C 1
ATOM 2111 O O . LEU A 1 268 ? 3.193 13.787 18.726 1.00 97.00 268 LEU A O 1
ATOM 2115 N N . GLY A 1 269 ? 3.147 15.887 19.539 1.00 94.44 269 GLY A N 1
ATOM 2116 C CA . GLY A 1 269 ? 3.631 15.547 20.879 1.00 94.44 269 GLY A CA 1
ATOM 2117 C C . GLY A 1 269 ? 5.110 15.168 20.931 1.00 94.44 269 GLY A C 1
ATOM 2118 O O . GLY A 1 269 ? 5.534 14.506 21.872 1.00 94.44 269 GLY A O 1
ATOM 2119 N N . GLY A 1 270 ? 5.889 15.567 19.923 1.00 93.50 270 GLY A N 1
ATOM 2120 C CA . GLY A 1 270 ? 7.320 15.285 19.857 1.00 93.50 270 GLY A CA 1
ATOM 2121 C C . GLY A 1 270 ? 7.653 13.847 19.440 1.00 93.50 270 GLY A C 1
ATOM 2122 O O . GLY A 1 270 ? 8.709 13.321 19.787 1.00 93.50 270 GLY A O 1
ATOM 2123 N N . ALA A 1 271 ? 6.754 13.186 18.704 1.00 93.69 271 ALA A N 1
ATOM 2124 C CA . ALA A 1 271 ? 6.919 11.787 18.307 1.00 93.69 271 ALA A CA 1
ATOM 2125 C C . ALA A 1 271 ? 8.187 11.547 17.468 1.00 93.69 271 ALA A C 1
ATOM 2127 O O . ALA A 1 271 ? 8.842 10.516 17.603 1.00 93.69 271 ALA A O 1
ATOM 2128 N N . CYS A 1 272 ? 8.589 12.527 16.653 1.00 92.19 272 CYS A N 1
ATOM 2129 C CA . CYS A 1 272 ? 9.812 12.447 15.851 1.00 92.19 272 CYS A CA 1
ATOM 2130 C C . CYS A 1 272 ? 11.108 12.551 16.674 1.00 92.19 272 CYS A C 1
ATOM 2132 O O . CYS A 1 272 ? 12.186 12.343 16.127 1.00 92.19 272 CYS A O 1
ATOM 2134 N N . GLN A 1 273 ? 11.019 12.906 17.958 1.00 91.31 273 GLN A N 1
ATOM 2135 C CA . GLN A 1 273 ? 12.125 12.871 18.919 1.00 91.31 273 GLN A CA 1
ATOM 2136 C C . GLN A 1 273 ? 12.047 11.630 19.825 1.00 91.31 273 GLN A C 1
ATOM 2138 O O . GLN A 1 273 ? 12.922 11.414 20.667 1.00 91.31 273 GLN A O 1
ATOM 2143 N N . GLY A 1 274 ? 10.992 10.826 19.673 1.00 85.38 274 GLY A N 1
ATOM 2144 C CA . GLY A 1 274 ? 10.785 9.598 20.419 1.00 85.38 274 GLY A CA 1
ATOM 2145 C C . GLY A 1 274 ? 11.844 8.547 20.104 1.00 85.38 274 GLY A C 1
ATOM 2146 O O . GLY A 1 274 ? 12.490 8.555 19.057 1.00 85.38 274 GLY A O 1
ATOM 2147 N N . LYS A 1 275 ? 12.014 7.598 21.024 1.00 87.88 275 LYS A N 1
ATOM 2148 C CA . LYS A 1 275 ? 12.872 6.431 20.806 1.00 87.88 275 LYS A CA 1
ATOM 2149 C C . LYS A 1 275 ? 12.026 5.240 20.378 1.00 87.88 275 LYS A C 1
ATOM 2151 O O . LYS A 1 275 ? 10.951 5.011 20.928 1.00 87.88 275 LYS A O 1
ATOM 2156 N N . ARG A 1 276 ? 12.546 4.476 19.419 1.00 91.81 276 ARG A N 1
ATOM 2157 C CA . ARG A 1 276 ? 12.021 3.165 19.031 1.00 91.81 276 ARG A CA 1
ATOM 2158 C C . ARG A 1 276 ? 12.176 2.175 20.173 1.00 91.81 276 ARG A C 1
ATOM 2160 O O . ARG A 1 276 ? 13.242 2.093 20.784 1.00 91.81 276 ARG A O 1
ATOM 2167 N N . ASP A 1 277 ? 11.121 1.414 20.429 1.00 93.62 277 ASP A N 1
ATOM 2168 C CA . ASP A 1 277 ? 11.177 0.254 21.303 1.00 93.62 277 ASP A CA 1
ATOM 2169 C C . ASP A 1 277 ? 12.120 -0.789 20.671 1.00 93.62 277 ASP A C 1
ATOM 2171 O O . ASP A 1 277 ? 11.887 -1.223 19.539 1.00 93.62 277 ASP A O 1
ATOM 2175 N N . PRO A 1 278 ? 13.205 -1.193 21.353 1.00 90.81 278 PRO A N 1
ATOM 2176 C CA . PRO A 1 278 ? 14.190 -2.103 20.780 1.00 90.81 278 PRO A CA 1
ATOM 2177 C C . PRO A 1 278 ? 13.657 -3.527 20.564 1.00 90.81 278 PRO A C 1
ATOM 2179 O O . PRO A 1 278 ? 14.230 -4.255 19.758 1.00 90.81 278 PRO A O 1
ATOM 2182 N N . LYS A 1 279 ? 12.591 -3.934 21.265 1.00 91.75 279 LYS A N 1
ATOM 2183 C CA . LYS A 1 279 ? 11.984 -5.266 21.148 1.00 91.75 279 LYS A CA 1
ATOM 2184 C C . LYS A 1 279 ? 10.954 -5.317 20.030 1.00 91.75 279 LYS A C 1
ATOM 2186 O O . LYS A 1 279 ? 10.980 -6.239 19.225 1.00 91.75 279 LYS A O 1
ATOM 2191 N N . THR A 1 280 ? 10.044 -4.346 19.993 1.00 94.12 280 THR A N 1
ATOM 2192 C CA . THR A 1 280 ? 8.907 -4.364 19.053 1.00 94.12 280 THR A CA 1
ATOM 2193 C C . THR A 1 280 ? 9.188 -3.585 17.775 1.00 94.12 280 THR A C 1
ATOM 2195 O O . THR A 1 280 ? 8.584 -3.831 16.737 1.00 94.12 280 THR A O 1
ATOM 2198 N N . GLY A 1 281 ? 10.111 -2.629 17.834 1.00 93.88 281 GLY A N 1
ATOM 2199 C CA . GLY A 1 281 ? 10.377 -1.699 16.751 1.00 93.88 281 GLY A CA 1
ATOM 2200 C C . GLY A 1 281 ? 9.328 -0.601 16.577 1.00 93.88 281 GLY A C 1
ATOM 2201 O O . GLY A 1 281 ? 9.392 0.138 15.594 1.00 93.88 281 GLY A O 1
ATOM 2202 N N . LEU A 1 282 ? 8.390 -0.482 17.518 1.00 96.88 282 LEU A N 1
ATOM 2203 C CA . LEU A 1 282 ? 7.327 0.517 17.511 1.00 96.88 282 LEU A CA 1
ATOM 2204 C C . LEU A 1 282 ? 7.774 1.819 18.180 1.00 96.88 282 LEU A C 1
ATOM 2206 O O . LEU A 1 282 ? 8.701 1.851 18.991 1.00 96.88 282 LEU A O 1
ATOM 2210 N N . MET A 1 283 ? 7.088 2.906 17.847 1.00 96.50 283 MET A N 1
ATOM 2211 C CA . MET A 1 283 ? 7.304 4.238 18.401 1.00 96.50 283 MET A CA 1
ATOM 2212 C C . MET A 1 283 ? 5.977 4.857 18.828 1.00 96.50 283 MET A C 1
ATOM 2214 O O . MET A 1 283 ? 4.969 4.644 18.151 1.00 96.50 283 MET A O 1
ATOM 2218 N N . PRO A 1 284 ? 5.947 5.650 19.910 1.00 96.88 284 PRO A N 1
ATOM 2219 C CA . PRO A 1 284 ? 4.778 6.456 20.196 1.00 96.88 284 PRO A CA 1
ATOM 2220 C C . PRO A 1 284 ? 4.599 7.525 19.108 1.00 96.88 284 PRO A C 1
ATOM 2222 O O . PRO A 1 284 ? 5.558 8.156 18.666 1.00 96.88 284 PRO A O 1
ATOM 2225 N N . ALA A 1 285 ? 3.358 7.728 18.689 1.00 97.44 285 ALA A N 1
ATOM 2226 C CA . ALA A 1 285 ? 2.934 8.718 17.711 1.00 97.44 285 ALA A CA 1
ATOM 2227 C C . ALA A 1 285 ? 1.656 9.408 18.195 1.00 97.44 285 ALA A C 1
ATOM 2229 O O . ALA A 1 285 ? 0.990 8.928 19.120 1.00 97.44 285 ALA A O 1
ATOM 2230 N N . TYR A 1 286 ? 1.314 10.535 17.563 1.00 97.69 286 TYR A N 1
ATOM 2231 C CA . TYR A 1 286 ? 0.054 11.242 17.803 1.00 97.69 286 TYR A CA 1
ATOM 2232 C C . TYR A 1 286 ? -0.172 11.538 19.301 1.00 97.69 286 TYR A C 1
ATOM 2234 O O . TYR A 1 286 ? -1.072 11.000 19.948 1.00 97.69 286 TYR A O 1
ATOM 2242 N N . ASN A 1 287 ? 0.694 12.378 19.885 1.00 96.94 287 ASN A N 1
ATOM 2243 C CA . ASN A 1 287 ? 0.670 12.715 21.318 1.00 96.94 287 ASN A CA 1
ATOM 2244 C C . ASN A 1 287 ? 0.754 11.484 22.244 1.00 96.94 287 ASN A C 1
ATOM 2246 O O . ASN A 1 287 ? 0.072 11.424 23.266 1.00 96.94 287 ASN A O 1
ATOM 2250 N N . ASN A 1 288 ? 1.573 10.495 21.873 1.00 96.31 288 ASN A N 1
ATOM 2251 C CA . ASN A 1 288 ? 1.743 9.219 22.581 1.00 96.31 288 ASN A CA 1
ATOM 2252 C C . ASN A 1 288 ? 0.460 8.371 22.707 1.00 96.31 288 ASN A C 1
ATOM 2254 O O . ASN A 1 288 ? 0.419 7.453 23.525 1.00 96.31 288 ASN A O 1
ATOM 2258 N N . LYS A 1 289 ? -0.586 8.651 21.917 1.00 97.75 289 LYS A N 1
ATOM 2259 C CA . LYS A 1 289 ? -1.854 7.898 21.946 1.00 97.75 289 LYS A CA 1
ATOM 2260 C C . LYS A 1 289 ? -1.842 6.650 21.063 1.00 97.75 289 LYS A C 1
ATOM 2262 O O . LYS A 1 289 ? -2.767 5.851 21.154 1.00 97.75 289 LYS A O 1
ATOM 2267 N N . VAL A 1 290 ? -0.846 6.516 20.188 1.00 98.06 290 VAL A N 1
ATOM 2268 C CA . VAL A 1 290 ? -0.733 5.439 19.195 1.00 98.06 290 VAL A CA 1
ATOM 2269 C C . VAL A 1 290 ? 0.676 4.856 19.249 1.00 98.06 290 VAL A C 1
ATOM 2271 O O . VAL A 1 290 ? 1.650 5.604 19.254 1.00 98.06 290 VAL A O 1
ATOM 2274 N N . LYS A 1 291 ? 0.798 3.528 19.232 1.00 98.12 291 LYS A N 1
ATOM 2275 C CA . LYS A 1 291 ? 2.032 2.802 18.915 1.00 98.12 291 LYS A CA 1
ATOM 2276 C C . LYS A 1 291 ? 2.091 2.532 17.415 1.00 98.12 291 LYS A C 1
ATOM 2278 O O . LYS A 1 291 ? 1.258 1.813 16.863 1.00 98.12 291 LYS A O 1
ATOM 2283 N N . MET A 1 292 ? 3.085 3.107 16.754 1.00 98.25 292 MET A N 1
ATOM 2284 C CA . MET A 1 292 ? 3.214 3.109 15.304 1.00 98.25 292 MET A CA 1
ATOM 2285 C C . MET A 1 292 ? 4.521 2.462 14.843 1.00 98.25 292 MET A C 1
ATOM 2287 O O . MET A 1 292 ? 5.558 2.617 15.485 1.00 98.25 292 MET A O 1
ATOM 2291 N N . GLY A 1 293 ? 4.480 1.781 13.702 1.00 97.50 293 GLY A N 1
ATOM 2292 C CA . GLY A 1 293 ? 5.650 1.215 13.035 1.00 97.50 293 GLY A CA 1
ATOM 2293 C C . GLY A 1 293 ? 5.677 1.512 11.539 1.00 97.50 293 GLY A C 1
ATOM 2294 O O . GLY A 1 293 ? 4.642 1.773 10.922 1.00 97.50 293 GLY A O 1
ATOM 2295 N N . ILE A 1 294 ? 6.870 1.464 10.949 1.00 97.62 294 ILE A N 1
ATOM 2296 C CA . ILE A 1 294 ? 7.068 1.622 9.505 1.00 97.62 294 ILE A CA 1
ATOM 2297 C C . ILE A 1 294 ? 7.388 0.264 8.888 1.00 97.62 294 ILE A C 1
ATOM 2299 O O . ILE A 1 294 ? 8.254 -0.462 9.380 1.00 97.62 294 ILE A O 1
ATOM 2303 N N . LEU A 1 295 ? 6.682 -0.075 7.813 1.00 97.69 295 LEU A N 1
ATOM 2304 C CA . LEU A 1 295 ? 6.870 -1.325 7.090 1.00 97.69 295 LEU A CA 1
ATOM 2305 C C . LEU A 1 295 ? 8.260 -1.376 6.431 1.00 97.69 295 LEU A C 1
ATOM 2307 O O . LEU A 1 295 ? 8.677 -0.368 5.855 1.00 97.69 295 LEU A O 1
ATOM 2311 N N . PRO A 1 296 ? 8.957 -2.528 6.480 1.00 95.69 296 PRO A N 1
ATOM 2312 C CA . PRO A 1 296 ? 10.259 -2.704 5.845 1.00 95.69 296 PRO A CA 1
ATOM 2313 C C . PRO A 1 296 ? 10.165 -2.485 4.342 1.00 95.69 296 PRO A C 1
ATOM 2315 O O . PRO A 1 296 ? 9.399 -3.170 3.657 1.00 95.69 296 PRO A O 1
ATOM 2318 N N . ILE A 1 297 ? 10.958 -1.557 3.812 1.00 94.75 297 ILE A N 1
ATOM 2319 C CA . ILE A 1 297 ? 10.829 -1.132 2.415 1.00 94.75 297 ILE A CA 1
ATOM 2320 C C . ILE A 1 297 ? 11.250 -2.225 1.427 1.00 94.75 297 ILE A C 1
ATOM 2322 O O . ILE A 1 297 ? 10.784 -2.243 0.289 1.00 94.75 297 ILE A O 1
ATOM 2326 N N . ALA A 1 298 ? 12.103 -3.166 1.836 1.00 93.56 298 ALA A N 1
ATOM 2327 C CA . ALA A 1 298 ? 12.431 -4.324 1.008 1.00 93.56 298 ALA A CA 1
ATOM 2328 C C . ALA A 1 298 ? 11.284 -5.350 0.913 1.00 93.56 298 ALA A C 1
ATOM 2330 O O . ALA A 1 298 ? 11.277 -6.129 -0.035 1.00 93.56 298 ALA A O 1
ATOM 2331 N N . LEU A 1 299 ? 10.313 -5.343 1.842 1.00 96.44 299 LEU A N 1
ATOM 2332 C CA . LEU A 1 299 ? 9.168 -6.270 1.819 1.00 96.44 299 LEU A CA 1
ATOM 2333 C C . LEU A 1 299 ? 7.855 -5.612 1.375 1.00 96.44 299 LEU A C 1
ATOM 2335 O O . LEU A 1 299 ? 7.014 -6.269 0.769 1.00 96.44 299 LEU A O 1
ATOM 2339 N N . PHE A 1 300 ? 7.673 -4.326 1.670 1.00 97.62 300 PHE A N 1
ATOM 2340 C CA . PHE A 1 300 ? 6.529 -3.512 1.251 1.00 97.62 300 PHE A CA 1
ATOM 2341 C C . PHE A 1 300 ? 7.049 -2.348 0.414 1.00 97.62 300 PHE A C 1
ATOM 2343 O O . PHE A 1 300 ? 7.104 -1.200 0.858 1.00 97.62 300 PHE A O 1
ATOM 2350 N N . SER A 1 301 ? 7.536 -2.678 -0.776 1.00 96.75 301 SER A N 1
ATOM 2351 C CA . SER A 1 301 ? 8.335 -1.769 -1.582 1.00 96.75 301 SER A CA 1
ATOM 2352 C C . SER A 1 301 ? 7.514 -0.670 -2.235 1.00 96.75 301 SER A C 1
ATOM 2354 O O . SER A 1 301 ? 6.380 -0.874 -2.661 1.00 96.75 301 SER A O 1
ATOM 2356 N N . ASN A 1 302 ? 8.138 0.494 -2.395 1.00 96.69 302 ASN A N 1
ATOM 2357 C CA . ASN A 1 302 ? 7.708 1.457 -3.393 1.00 96.69 302 ASN A CA 1
ATOM 2358 C C . ASN A 1 302 ? 8.268 1.058 -4.767 1.00 96.69 302 ASN A C 1
ATOM 2360 O O . ASN A 1 302 ? 9.161 0.213 -4.886 1.00 96.69 302 ASN A O 1
ATOM 2364 N N . GLY A 1 303 ? 7.755 1.661 -5.833 1.00 95.75 303 GLY A N 1
ATOM 2365 C CA . GLY A 1 303 ? 8.127 1.222 -7.171 1.00 95.75 303 GLY A CA 1
ATOM 2366 C C . GLY A 1 303 ? 9.596 1.505 -7.509 1.00 95.75 303 GLY A C 1
ATOM 2367 O O . GLY A 1 303 ? 10.201 0.760 -8.276 1.00 95.75 303 GLY A O 1
ATOM 2368 N N . HIS A 1 304 ? 10.224 2.531 -6.927 1.00 94.56 304 HIS A N 1
ATOM 2369 C CA . HIS A 1 304 ? 11.653 2.760 -7.151 1.00 94.56 304 HIS A CA 1
ATOM 2370 C C . HIS A 1 304 ? 12.497 1.644 -6.520 1.00 94.56 304 HIS A C 1
ATOM 2372 O O . HIS A 1 304 ? 13.376 1.081 -7.180 1.00 94.56 304 HIS A O 1
ATOM 2378 N N . THR A 1 305 ? 12.222 1.278 -5.268 1.00 94.50 305 THR A N 1
ATOM 2379 C CA . THR A 1 305 ? 12.988 0.234 -4.578 1.00 94.50 305 THR A CA 1
ATOM 2380 C C . THR A 1 305 ? 12.758 -1.156 -5.168 1.00 94.50 305 THR A C 1
ATOM 2382 O O . THR A 1 305 ? 13.697 -1.952 -5.216 1.00 94.50 305 THR A O 1
ATOM 2385 N N . PHE A 1 306 ? 11.562 -1.426 -5.696 1.00 95.56 306 PHE A N 1
ATOM 2386 C CA . PHE A 1 306 ? 11.234 -2.713 -6.308 1.00 95.56 306 PHE A CA 1
ATOM 2387 C C . PHE A 1 306 ? 11.725 -2.847 -7.757 1.00 95.56 306 PHE A C 1
ATOM 2389 O O . PHE A 1 306 ? 12.430 -3.797 -8.098 1.00 95.56 306 PHE A O 1
ATOM 2396 N N . TYR A 1 307 ? 11.378 -1.894 -8.631 1.00 93.31 307 TYR A N 1
ATOM 2397 C CA . TYR A 1 307 ? 11.645 -2.019 -10.070 1.00 93.31 307 TYR A CA 1
ATOM 2398 C C . TYR A 1 307 ? 13.057 -1.566 -10.456 1.00 93.31 307 TYR A C 1
ATOM 2400 O O . TYR A 1 307 ? 13.636 -2.112 -11.393 1.00 93.31 307 TYR A O 1
ATOM 2408 N N . VAL A 1 308 ? 13.619 -0.571 -9.758 1.00 89.25 308 VAL A N 1
ATOM 2409 C CA . VAL A 1 308 ? 14.931 0.006 -10.104 1.00 89.25 308 VAL A CA 1
ATOM 2410 C C . VAL A 1 308 ? 16.035 -0.590 -9.241 1.00 89.25 308 VAL A C 1
ATOM 2412 O O . VAL A 1 308 ? 17.006 -1.129 -9.766 1.00 89.25 308 VAL A O 1
ATOM 2415 N N . GLN A 1 309 ? 15.901 -0.510 -7.915 1.00 88.75 309 GLN A N 1
ATOM 2416 C CA . GLN A 1 309 ? 16.954 -0.990 -7.010 1.00 88.75 309 GLN A CA 1
ATOM 2417 C C . GLN A 1 309 ? 16.940 -2.510 -6.821 1.00 88.75 309 GLN A C 1
ATOM 2419 O O . GLN A 1 309 ? 17.982 -3.086 -6.478 1.00 88.75 309 GLN A O 1
ATOM 2424 N N . ARG A 1 310 ? 15.777 -3.134 -7.058 1.00 90.44 310 ARG A N 1
ATOM 2425 C CA . ARG A 1 310 ? 15.520 -4.567 -6.897 1.00 90.44 310 ARG A CA 1
ATOM 2426 C C . ARG A 1 310 ? 15.893 -5.049 -5.497 1.00 90.44 310 ARG A C 1
ATOM 2428 O O . ARG A 1 310 ? 16.661 -5.996 -5.340 1.00 90.44 310 ARG A O 1
ATOM 2435 N N . LEU A 1 311 ? 15.418 -4.341 -4.468 1.00 90.25 311 LEU A N 1
ATOM 2436 C CA . LEU A 1 311 ? 15.746 -4.674 -3.077 1.00 90.25 311 LEU A CA 1
ATOM 2437 C C . LEU A 1 311 ? 15.281 -6.081 -2.690 1.00 90.25 311 LEU A C 1
ATOM 2439 O O . LEU A 1 311 ? 15.982 -6.754 -1.940 1.00 90.25 311 LEU A O 1
ATOM 2443 N N . GLN A 1 312 ? 14.167 -6.540 -3.259 1.00 89.25 312 GLN A N 1
ATOM 2444 C CA . GLN A 1 312 ? 13.638 -7.888 -3.075 1.00 89.25 312 GLN A CA 1
ATOM 2445 C C . GLN A 1 312 ? 14.632 -8.983 -3.493 1.00 89.25 312 GLN A C 1
ATOM 2447 O O . GLN A 1 312 ? 14.739 -9.999 -2.819 1.00 89.25 312 GLN A O 1
ATOM 2452 N N . ASP A 1 313 ? 15.454 -8.752 -4.523 1.00 88.19 313 ASP A N 1
ATOM 2453 C CA . ASP A 1 313 ? 16.455 -9.730 -4.981 1.00 88.19 313 ASP A CA 1
ATOM 2454 C C . ASP A 1 313 ? 17.654 -9.847 -4.025 1.00 88.19 313 ASP A C 1
ATOM 2456 O O . ASP A 1 313 ? 18.519 -10.708 -4.192 1.00 88.19 313 ASP A O 1
ATOM 2460 N N . ARG A 1 314 ? 17.756 -8.931 -3.055 1.00 85.81 314 ARG A N 1
ATOM 2461 C CA . ARG A 1 314 ? 18.833 -8.880 -2.058 1.00 85.81 314 ARG A CA 1
ATOM 2462 C C . ARG A 1 314 ? 18.378 -9.368 -0.691 1.00 85.81 314 ARG A C 1
ATOM 2464 O O . ARG A 1 314 ? 19.161 -9.300 0.258 1.00 85.81 314 ARG A O 1
ATOM 2471 N N . LEU A 1 315 ? 17.127 -9.809 -0.577 1.00 86.62 315 LEU A N 1
ATOM 2472 C CA . LEU A 1 315 ? 16.615 -10.371 0.657 1.00 86.62 315 LEU A CA 1
ATOM 2473 C C . LEU A 1 315 ? 17.365 -11.665 1.005 1.00 86.62 315 LEU A C 1
ATOM 2475 O O . LEU A 1 315 ? 17.786 -12.408 0.111 1.00 86.62 315 LEU A O 1
ATOM 2479 N N . PRO A 1 316 ? 17.570 -11.946 2.303 1.00 86.19 316 PRO A N 1
ATOM 2480 C CA . PRO A 1 316 ? 18.091 -13.232 2.737 1.00 86.19 316 PRO A CA 1
ATOM 2481 C C . PRO A 1 316 ? 17.222 -14.393 2.222 1.00 86.19 316 PRO A C 1
ATOM 2483 O O . PRO A 1 316 ? 16.004 -14.236 2.120 1.00 86.19 316 PRO A O 1
ATOM 2486 N N . PRO A 1 317 ? 17.808 -15.576 1.960 1.00 86.06 317 PRO A N 1
ATOM 2487 C CA . PRO A 1 317 ? 17.037 -16.758 1.588 1.00 86.06 317 PRO A CA 1
ATOM 2488 C C . PRO A 1 317 ? 15.898 -17.040 2.579 1.00 86.06 317 PRO A C 1
ATOM 2490 O O . PRO A 1 317 ? 16.123 -17.060 3.789 1.00 86.06 317 PRO A O 1
ATOM 2493 N N . GLY A 1 318 ? 14.694 -17.284 2.058 1.00 85.19 318 GLY A N 1
ATOM 2494 C CA . GLY A 1 318 ? 13.495 -17.552 2.860 1.00 85.19 318 GLY A CA 1
ATOM 2495 C C . GLY A 1 318 ? 12.710 -16.309 3.292 1.00 85.19 318 GLY A C 1
ATOM 2496 O O . GLY A 1 318 ? 11.711 -16.458 3.991 1.00 85.19 318 GLY A O 1
ATOM 2497 N N . ILE A 1 319 ? 13.129 -15.105 2.885 1.00 88.75 319 ILE A N 1
ATOM 2498 C CA . ILE A 1 319 ? 12.359 -13.869 3.058 1.00 88.75 319 ILE A CA 1
ATOM 2499 C C . ILE A 1 319 ? 11.893 -13.390 1.684 1.00 88.75 319 ILE A C 1
ATOM 2501 O O . ILE A 1 319 ? 12.711 -13.071 0.826 1.00 88.75 319 ILE A O 1
ATOM 2505 N N . GLU A 1 320 ? 10.578 -13.304 1.508 1.00 90.75 320 GLU A N 1
ATOM 2506 C CA . GLU A 1 320 ? 9.934 -12.887 0.261 1.00 90.75 320 GLU A CA 1
ATOM 2507 C C . GLU A 1 320 ? 9.242 -11.524 0.433 1.00 90.75 320 GLU A C 1
ATOM 2509 O O . GLU A 1 320 ? 8.806 -11.187 1.542 1.00 90.75 320 GLU A O 1
ATOM 2514 N N . PRO A 1 321 ? 9.117 -10.719 -0.637 1.00 94.94 321 PRO A N 1
ATOM 2515 C CA . PRO A 1 321 ? 8.363 -9.476 -0.579 1.00 94.94 321 PRO A CA 1
ATOM 2516 C C . PRO A 1 321 ? 6.860 -9.748 -0.410 1.00 94.94 321 PRO A C 1
ATOM 2518 O O . PRO A 1 321 ? 6.309 -10.687 -0.980 1.00 94.94 321 PRO A O 1
ATOM 2521 N N . PHE A 1 322 ? 6.170 -8.883 0.332 1.00 97.88 322 PHE A N 1
ATOM 2522 C CA . PHE A 1 322 ? 4.715 -8.936 0.500 1.00 97.88 322 PHE A CA 1
ATOM 2523 C C . PHE A 1 322 ? 3.979 -8.115 -0.547 1.00 97.88 322 PHE A C 1
ATOM 2525 O O . PHE A 1 322 ? 2.905 -8.517 -0.991 1.00 97.88 322 PHE A O 1
ATOM 2532 N N . ALA A 1 323 ? 4.520 -6.957 -0.923 1.00 98.25 323 ALA A N 1
ATOM 2533 C CA . ALA A 1 323 ? 3.840 -6.049 -1.831 1.00 98.25 323 ALA A CA 1
ATOM 2534 C C . ALA A 1 323 ? 4.792 -5.096 -2.548 1.00 98.25 323 ALA A C 1
ATOM 2536 O O . ALA A 1 323 ? 5.851 -4.734 -2.031 1.00 98.25 323 ALA A O 1
ATOM 2537 N N . VAL A 1 324 ? 4.336 -4.606 -3.699 1.00 98.00 324 VAL A N 1
ATOM 2538 C CA . VAL A 1 324 ? 4.900 -3.432 -4.364 1.00 98.00 324 VAL A CA 1
ATOM 2539 C C . VAL A 1 324 ? 3.807 -2.406 -4.641 1.00 98.00 324 VAL A C 1
ATOM 2541 O O . VAL A 1 324 ? 2.827 -2.687 -5.325 1.00 98.00 324 VAL A O 1
ATOM 2544 N N . HIS A 1 325 ? 4.002 -1.190 -4.140 1.00 98.25 325 HIS A N 1
ATOM 2545 C CA . HIS A 1 325 ? 3.210 -0.014 -4.476 1.00 98.25 325 HIS A CA 1
ATOM 2546 C C . HIS A 1 325 ? 3.860 0.704 -5.664 1.00 98.25 325 HIS A C 1
ATOM 2548 O O . HIS A 1 325 ? 5.007 1.142 -5.566 1.00 98.25 325 HIS A O 1
ATOM 2554 N N . ALA A 1 326 ? 3.161 0.846 -6.796 1.00 97.19 326 ALA A N 1
ATOM 2555 C CA . ALA A 1 326 ? 3.710 1.423 -8.030 1.00 97.19 326 ALA A CA 1
ATOM 2556 C C . ALA A 1 326 ? 3.860 2.964 -8.013 1.00 97.19 326 ALA A C 1
ATOM 2558 O O . ALA A 1 326 ? 3.573 3.660 -8.991 1.00 97.19 326 ALA A O 1
ATOM 2559 N N . THR A 1 327 ? 4.382 3.509 -6.918 1.00 94.19 327 THR A N 1
ATOM 2560 C CA . THR A 1 327 ? 4.868 4.890 -6.808 1.00 94.19 327 THR A CA 1
ATOM 2561 C C . THR A 1 327 ? 6.222 5.066 -7.492 1.00 94.19 327 THR A C 1
ATOM 2563 O O . THR A 1 327 ? 6.890 4.100 -7.868 1.00 94.19 327 THR A O 1
ATOM 2566 N N . PHE A 1 328 ? 6.632 6.322 -7.697 1.00 92.75 328 PHE A N 1
ATOM 2567 C CA . PHE A 1 328 ? 7.888 6.680 -8.375 1.00 92.75 328 PHE A CA 1
ATOM 2568 C C . PHE A 1 328 ? 8.029 6.111 -9.799 1.00 92.75 328 PHE A C 1
ATOM 2570 O O . PHE A 1 328 ? 9.143 5.911 -10.283 1.00 92.75 328 PHE A O 1
ATOM 2577 N N . GLN A 1 329 ? 6.906 5.849 -10.480 1.00 90.56 329 GLN A N 1
ATOM 2578 C CA . GLN A 1 329 ? 6.899 5.371 -11.862 1.00 90.56 329 GLN A CA 1
ATOM 2579 C C . GLN A 1 329 ? 6.668 6.512 -12.847 1.00 90.56 329 GLN A C 1
ATOM 2581 O O . GLN A 1 329 ? 5.754 7.325 -12.700 1.00 90.56 329 GLN A O 1
ATOM 2586 N N . TYR A 1 330 ? 7.512 6.545 -13.874 1.00 86.69 330 TYR A N 1
ATOM 2587 C CA . TYR A 1 330 ? 7.373 7.455 -15.004 1.00 86.69 330 TYR A CA 1
ATOM 2588 C C . TYR A 1 330 ? 6.129 7.102 -15.843 1.00 86.69 330 TYR A C 1
ATOM 2590 O O . TYR A 1 330 ? 5.648 5.975 -15.791 1.00 86.69 330 TYR A O 1
ATOM 2598 N N . SER A 1 331 ? 5.602 8.055 -16.619 1.00 88.94 331 SER A N 1
ATOM 2599 C CA . SER A 1 331 ? 4.436 7.881 -17.511 1.00 88.94 331 SER A CA 1
ATOM 2600 C C . SER A 1 331 ? 3.102 7.516 -16.843 1.00 88.94 331 SER A C 1
ATOM 2602 O O . SER A 1 331 ? 2.211 7.000 -17.515 1.00 88.94 331 SER A O 1
ATOM 2604 N N . GLY A 1 332 ? 2.925 7.794 -15.548 1.00 90.12 332 GLY A N 1
ATOM 2605 C CA . GLY A 1 332 ? 1.640 7.609 -14.863 1.00 90.12 332 GLY A CA 1
ATOM 2606 C C . GLY A 1 332 ? 1.104 6.175 -14.966 1.00 90.12 332 GLY A C 1
ATOM 2607 O O . GLY A 1 332 ? 1.864 5.211 -14.922 1.00 90.12 332 GLY A O 1
ATOM 2608 N N . THR A 1 333 ? -0.213 6.023 -15.110 1.00 91.50 333 THR A N 1
ATOM 2609 C CA . THR A 1 333 ? -0.897 4.718 -15.102 1.00 91.50 333 THR A CA 1
ATOM 2610 C C . THR A 1 333 ? -0.362 3.716 -16.146 1.00 91.50 333 THR A C 1
ATOM 2612 O O . THR A 1 333 ? -0.096 2.573 -15.771 1.00 91.50 333 THR A O 1
ATOM 2615 N N . PRO A 1 334 ? -0.125 4.087 -17.426 1.00 92.06 334 PRO A N 1
ATOM 2616 C CA . PRO A 1 334 ? 0.548 3.195 -18.377 1.00 92.06 334 PRO A CA 1
ATOM 2617 C C . PRO A 1 334 ? 1.914 2.697 -17.897 1.00 92.06 334 PRO A C 1
ATOM 2619 O O . PRO A 1 334 ? 2.187 1.501 -17.978 1.00 92.06 334 PRO A O 1
ATOM 2622 N N . GLY A 1 335 ? 2.753 3.583 -17.357 1.00 93.06 335 GLY A N 1
ATOM 2623 C CA . GLY A 1 335 ? 4.078 3.201 -16.870 1.00 93.06 335 GLY A CA 1
ATOM 2624 C C . GLY A 1 335 ? 4.021 2.249 -15.677 1.00 93.06 335 GLY A C 1
ATOM 2625 O O . GLY A 1 335 ? 4.767 1.271 -15.648 1.00 93.06 335 GLY A O 1
ATOM 2626 N N . LYS A 1 336 ? 3.074 2.463 -14.752 1.00 95.94 336 LYS A N 1
ATOM 2627 C CA . LYS A 1 336 ? 2.810 1.538 -13.635 1.00 95.94 336 LYS A CA 1
ATOM 2628 C C . LYS A 1 336 ? 2.498 0.125 -14.136 1.00 95.94 336 LYS A C 1
ATOM 2630 O O . LYS A 1 336 ? 3.153 -0.821 -13.709 1.00 95.94 336 LYS A O 1
ATOM 2635 N N . ARG A 1 337 ? 1.581 -0.010 -15.104 1.00 93.94 337 ARG A N 1
ATOM 2636 C CA . ARG A 1 337 ? 1.241 -1.311 -15.713 1.00 93.94 337 ARG A CA 1
ATOM 2637 C C . ARG A 1 337 ? 2.445 -1.994 -16.331 1.00 93.94 337 ARG A C 1
ATOM 2639 O O . ARG A 1 337 ? 2.683 -3.168 -16.084 1.00 93.94 337 ARG A O 1
ATOM 2646 N N . HIS A 1 338 ? 3.214 -1.270 -17.141 1.00 91.44 338 HIS A N 1
ATOM 2647 C CA . HIS A 1 338 ? 4.367 -1.863 -17.815 1.00 91.44 338 HIS A CA 1
ATOM 2648 C C . HIS A 1 338 ? 5.438 -2.331 -16.835 1.00 91.44 338 HIS A C 1
ATOM 2650 O O . HIS A 1 338 ? 6.021 -3.384 -17.056 1.00 91.44 338 HIS A O 1
ATOM 2656 N N . ARG A 1 339 ? 5.642 -1.611 -15.731 1.00 93.00 339 ARG A N 1
ATOM 2657 C CA . ARG A 1 339 ? 6.575 -2.015 -14.675 1.00 93.00 339 ARG A CA 1
ATOM 2658 C C . ARG A 1 339 ? 6.097 -3.239 -13.904 1.00 93.00 339 ARG A C 1
ATOM 2660 O O . ARG A 1 339 ? 6.886 -4.147 -13.668 1.00 93.00 339 ARG A O 1
ATOM 2667 N N . MET A 1 340 ? 4.803 -3.311 -13.597 1.00 95.69 340 MET A N 1
ATOM 2668 C CA . MET A 1 340 ? 4.211 -4.510 -12.999 1.00 95.69 340 MET A CA 1
ATOM 2669 C C . MET A 1 340 ? 4.314 -5.723 -13.938 1.00 95.69 340 MET A C 1
ATOM 2671 O O . MET A 1 340 ? 4.680 -6.804 -13.487 1.00 95.69 340 MET A O 1
ATOM 2675 N N . ARG A 1 341 ? 4.072 -5.549 -15.246 1.00 91.50 341 ARG A N 1
ATOM 2676 C CA . ARG A 1 341 ? 4.261 -6.607 -16.258 1.00 91.50 341 ARG A CA 1
ATOM 2677 C C . ARG A 1 341 ? 5.715 -7.060 -16.353 1.00 91.50 341 ARG A C 1
ATOM 2679 O O . ARG A 1 341 ? 5.976 -8.255 -16.327 1.00 91.50 341 ARG A O 1
ATOM 2686 N N . GLU A 1 342 ? 6.650 -6.113 -16.423 1.00 88.25 342 GLU A N 1
ATOM 2687 C CA . GLU A 1 342 ? 8.093 -6.382 -16.488 1.00 88.25 342 GLU A CA 1
ATOM 2688 C C . GLU A 1 342 ? 8.561 -7.230 -15.298 1.00 88.25 342 GLU A C 1
ATOM 2690 O O . GLU A 1 342 ? 9.392 -8.124 -15.453 1.00 88.25 342 GLU A O 1
ATOM 2695 N N . ALA A 1 343 ? 7.999 -6.970 -14.117 1.00 91.62 343 ALA A N 1
ATOM 2696 C CA . ALA A 1 343 ? 8.304 -7.709 -12.902 1.00 91.62 343 ALA A CA 1
ATOM 2697 C C . ALA A 1 343 ? 7.449 -8.973 -12.693 1.00 91.62 343 ALA A C 1
ATOM 2699 O O . ALA A 1 343 ? 7.642 -9.657 -11.693 1.00 91.62 343 ALA A O 1
ATOM 2700 N N . GLY A 1 344 ? 6.518 -9.290 -13.600 1.00 91.56 344 GLY A N 1
ATOM 2701 C CA . GLY A 1 344 ? 5.652 -10.468 -13.490 1.00 91.56 344 GLY A CA 1
ATOM 2702 C C . GLY A 1 344 ? 4.599 -10.386 -12.379 1.00 91.56 344 GLY A C 1
ATOM 2703 O O . GLY A 1 344 ? 4.126 -11.417 -11.921 1.00 91.56 344 GLY A O 1
ATOM 2704 N N . VAL A 1 345 ? 4.233 -9.179 -11.939 1.00 95.69 345 VAL A N 1
ATOM 2705 C CA . VAL A 1 345 ? 3.244 -8.937 -10.868 1.00 95.69 345 VAL A CA 1
ATOM 2706 C C . VAL A 1 345 ? 1.959 -8.272 -11.382 1.00 95.69 345 VAL A C 1
ATOM 270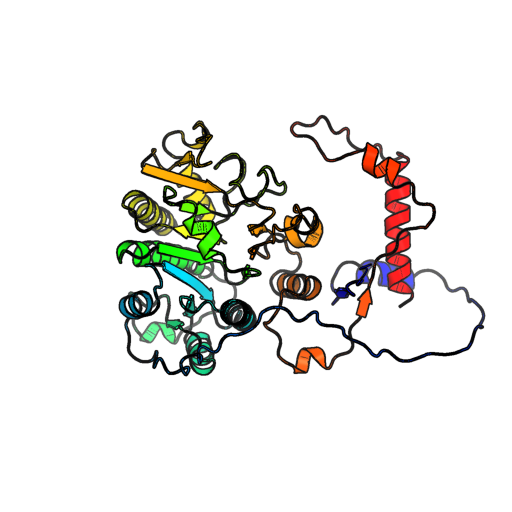8 O O . VAL A 1 345 ? 1.170 -7.757 -10.593 1.00 95.69 345 VAL A O 1
ATOM 2711 N N . TRP A 1 346 ? 1.744 -8.251 -12.703 1.00 96.50 346 TRP A N 1
ATOM 2712 C CA . TRP A 1 346 ? 0.513 -7.759 -13.331 1.00 96.50 346 TRP A CA 1
ATOM 2713 C C . TRP A 1 346 ? -0.386 -8.915 -13.777 1.00 96.50 346 TRP A C 1
ATOM 2715 O O . TRP A 1 346 ? -0.021 -9.665 -14.677 1.00 96.50 346 TRP A O 1
ATOM 2725 N N . LEU A 1 347 ? -1.579 -8.993 -13.193 1.00 95.69 347 LEU A N 1
ATOM 2726 C CA . LEU A 1 347 ? -2.625 -9.980 -13.483 1.00 95.69 347 LEU A CA 1
ATOM 2727 C C . LEU A 1 347 ? -3.901 -9.325 -14.050 1.00 95.69 347 LEU A C 1
ATOM 2729 O O . LEU A 1 347 ? -4.964 -9.933 -14.082 1.00 95.69 347 LEU A O 1
ATOM 2733 N N . GLY A 1 348 ? -3.825 -8.050 -14.451 1.00 93.25 348 GLY A N 1
ATOM 2734 C CA . GLY A 1 348 ? -4.977 -7.279 -14.939 1.00 93.25 348 GLY A CA 1
ATOM 2735 C C . GLY A 1 348 ? -5.271 -7.427 -16.438 1.00 93.25 348 GL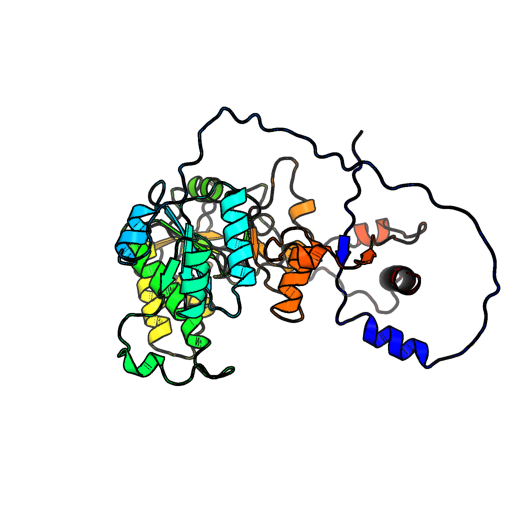Y A C 1
ATOM 2736 O O . GLY A 1 348 ? -6.257 -6.863 -16.920 1.00 93.25 348 GLY A O 1
ATOM 2737 N N . ASP A 1 349 ? -4.418 -8.138 -17.179 1.00 91.81 349 ASP A N 1
ATOM 2738 C CA . ASP A 1 349 ? -4.577 -8.364 -18.618 1.00 91.81 349 ASP A CA 1
ATOM 2739 C C . ASP A 1 349 ? -5.496 -9.545 -18.919 1.00 91.81 349 ASP A C 1
ATOM 2741 O O . ASP A 1 349 ? -5.506 -10.537 -18.201 1.00 91.81 349 ASP A O 1
ATOM 2745 N N . ASP A 1 350 ? -6.227 -9.440 -20.025 1.00 88.38 350 ASP A N 1
ATOM 2746 C CA . ASP A 1 350 ? -6.979 -10.561 -20.586 1.00 88.38 350 ASP A CA 1
ATOM 2747 C C . ASP A 1 350 ? -6.081 -11.378 -21.531 1.00 88.38 350 ASP A C 1
ATOM 2749 O O . ASP A 1 3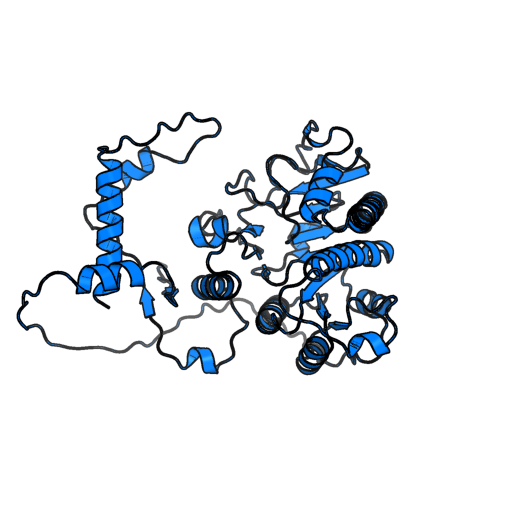50 ? -5.108 -10.850 -22.081 1.00 88.38 350 ASP A O 1
ATOM 2753 N N . ASP A 1 351 ? -6.444 -12.636 -21.801 1.00 85.94 351 ASP A N 1
ATOM 2754 C CA . ASP A 1 351 ? -5.668 -13.565 -22.642 1.00 85.94 351 ASP A CA 1
ATOM 2755 C C . ASP A 1 351 ? -5.270 -12.985 -24.008 1.00 85.94 351 ASP A C 1
ATOM 2757 O O . ASP A 1 351 ? -4.201 -13.289 -24.541 1.00 85.94 351 ASP A O 1
ATOM 2761 N N . SER A 1 352 ? -6.101 -12.104 -24.575 1.00 87.69 352 SER A N 1
ATOM 2762 C CA . SER A 1 352 ? -5.821 -11.432 -25.847 1.00 87.69 352 SER A CA 1
ATOM 2763 C C . SER A 1 352 ? -4.541 -10.597 -25.827 1.00 87.69 352 SER A C 1
ATOM 2765 O O . SER A 1 352 ? -3.906 -10.442 -26.867 1.00 87.69 352 SER A O 1
ATOM 2767 N N . TYR A 1 353 ? -4.139 -10.064 -24.667 1.00 85.50 353 TYR A N 1
ATOM 2768 C CA . TYR A 1 353 ? -2.886 -9.320 -24.535 1.00 85.50 353 TYR A CA 1
ATOM 2769 C C . TYR A 1 353 ? -1.698 -10.202 -24.932 1.00 85.50 353 TYR A C 1
ATOM 2771 O O . TYR A 1 353 ? -0.856 -9.795 -25.733 1.00 85.50 353 TYR A O 1
ATOM 2779 N N . PHE A 1 354 ? -1.685 -11.446 -24.448 1.00 83.44 354 PHE A N 1
ATOM 2780 C CA . PHE A 1 354 ? -0.591 -12.399 -24.631 1.00 83.44 354 PHE A CA 1
ATOM 2781 C C . PHE A 1 354 ? -0.525 -13.023 -26.031 1.00 83.44 354 PHE A C 1
ATOM 2783 O O . PHE A 1 354 ? 0.429 -13.733 -26.340 1.00 83.44 354 PHE A O 1
ATOM 2790 N N . GLN A 1 355 ? -1.488 -12.726 -26.905 1.00 86.94 355 GLN A N 1
ATOM 2791 C CA . GLN A 1 355 ? -1.474 -13.155 -28.308 1.00 86.94 355 GLN A CA 1
ATOM 2792 C C . GLN A 1 355 ? -0.598 -12.251 -29.199 1.00 86.94 355 GLN A C 1
ATOM 2794 O O . GLN A 1 355 ? -0.408 -12.534 -30.383 1.00 86.94 355 GLN A O 1
ATOM 2799 N N . GLY A 1 356 ? -0.064 -11.156 -28.646 1.00 83.88 356 GLY A N 1
ATOM 2800 C CA . GLY A 1 356 ? 0.831 -10.238 -29.342 1.00 83.88 356 GLY A CA 1
ATOM 2801 C C . GLY A 1 356 ? 2.261 -10.760 -29.533 1.00 83.88 356 GLY A C 1
ATOM 2802 O O . GLY A 1 356 ? 2.672 -11.791 -29.003 1.00 83.88 356 GLY A O 1
ATOM 2803 N N . LYS A 1 357 ? 3.059 -9.997 -30.289 1.00 83.00 357 LYS A N 1
ATOM 2804 C CA . LYS A 1 357 ? 4.517 -10.169 -30.335 1.00 83.00 357 LYS A CA 1
ATOM 2805 C C . LYS A 1 357 ? 5.145 -9.342 -29.224 1.00 83.00 357 LYS A C 1
ATOM 2807 O O . LYS A 1 357 ? 4.874 -8.148 -29.119 1.00 83.00 357 LYS A O 1
ATOM 2812 N N . PHE A 1 358 ? 6.022 -9.964 -28.451 1.00 80.94 358 PHE A N 1
ATOM 2813 C CA . PHE A 1 358 ? 6.706 -9.318 -27.341 1.00 80.94 358 PHE A CA 1
ATOM 2814 C C . PHE A 1 358 ? 8.209 -9.314 -27.551 1.00 80.94 358 PHE A C 1
ATOM 2816 O O . PHE A 1 358 ? 8.782 -10.287 -28.038 1.00 80.94 358 PHE A O 1
ATOM 2823 N N . MET A 1 359 ? 8.840 -8.217 -27.144 1.00 75.81 359 MET A N 1
ATOM 2824 C CA . MET A 1 359 ? 10.287 -8.122 -27.072 1.00 75.81 359 MET A CA 1
ATOM 2825 C C . MET A 1 359 ? 10.740 -8.591 -25.695 1.00 75.81 359 MET A C 1
ATOM 2827 O O . MET A 1 359 ? 10.244 -8.113 -24.670 1.00 75.81 359 MET A O 1
ATOM 2831 N N . THR A 1 360 ? 11.701 -9.513 -25.680 1.00 74.69 360 THR A N 1
ATOM 2832 C CA . THR A 1 360 ? 12.408 -9.876 -24.456 1.00 74.69 360 THR A CA 1
ATOM 2833 C C . THR A 1 360 ? 13.837 -9.378 -24.505 1.00 74.69 360 THR A C 1
ATOM 2835 O O . THR A 1 360 ? 14.575 -9.704 -25.436 1.00 74.69 360 THR A O 1
ATOM 2838 N N . TYR A 1 361 ? 14.243 -8.640 -23.479 1.00 75.62 361 TYR A N 1
ATOM 2839 C CA . TYR A 1 361 ? 15.589 -8.093 -23.376 1.00 75.62 361 TYR A CA 1
ATOM 2840 C C . TYR A 1 361 ? 16.248 -8.565 -22.086 1.00 75.62 361 TYR A C 1
ATOM 2842 O O . TYR A 1 361 ? 15.756 -8.325 -20.987 1.00 75.62 361 TYR A O 1
ATOM 2850 N N . THR A 1 362 ? 17.390 -9.233 -22.216 1.00 78.12 362 THR A N 1
ATOM 2851 C CA . THR A 1 362 ? 18.258 -9.539 -21.080 1.00 78.12 362 THR A CA 1
ATOM 2852 C C . THR A 1 362 ? 19.518 -8.694 -21.226 1.00 78.12 362 THR A C 1
ATOM 2854 O O . THR A 1 362 ? 20.329 -8.996 -22.109 1.00 78.12 362 THR A O 1
ATOM 2857 N N . PRO A 1 363 ? 19.706 -7.646 -20.401 1.00 77.88 363 PRO A N 1
ATOM 2858 C CA . PRO A 1 363 ? 20.880 -6.796 -20.509 1.00 77.88 363 PRO A CA 1
ATOM 2859 C C . PRO A 1 363 ? 22.146 -7.618 -20.285 1.00 77.88 363 PRO A C 1
ATOM 2861 O O . PRO A 1 363 ? 22.294 -8.301 -19.270 1.00 77.88 363 PRO A O 1
ATOM 2864 N N . ARG A 1 364 ? 23.081 -7.535 -21.232 1.00 86.44 364 ARG A N 1
ATOM 2865 C CA . ARG A 1 364 ? 24.453 -8.020 -21.046 1.00 86.44 364 ARG A CA 1
ATOM 2866 C C . ARG A 1 364 ? 25.364 -6.849 -20.705 1.00 86.44 364 ARG A C 1
ATOM 2868 O O . ARG A 1 364 ? 25.094 -5.713 -21.099 1.00 86.44 364 ARG A O 1
ATOM 2875 N N . ILE A 1 365 ? 26.457 -7.153 -20.021 1.00 88.19 365 ILE A N 1
ATOM 2876 C CA . ILE A 1 365 ? 27.562 -6.225 -19.767 1.00 88.19 365 ILE A CA 1
ATOM 2877 C C . ILE A 1 365 ? 28.739 -6.549 -20.700 1.00 88.19 365 ILE A C 1
ATOM 2879 O O . ILE A 1 365 ? 28.855 -7.705 -21.125 1.00 88.19 365 ILE A O 1
ATOM 2883 N N . PRO A 1 366 ? 29.608 -5.574 -21.025 1.00 89.62 366 PRO A N 1
ATOM 2884 C CA . PRO A 1 366 ? 30.862 -5.844 -21.721 1.00 89.62 366 PRO A CA 1
ATOM 2885 C C . PRO A 1 366 ? 31.686 -6.914 -20.980 1.00 89.62 366 PRO A C 1
ATOM 2887 O O . PRO A 1 366 ? 31.798 -6.834 -19.754 1.00 89.62 366 PRO A O 1
ATOM 2890 N N . PRO A 1 367 ? 32.263 -7.914 -21.677 1.00 89.12 367 PRO A N 1
ATOM 2891 C CA . PRO A 1 367 ? 33.004 -9.006 -21.032 1.00 89.12 367 PRO A CA 1
ATOM 2892 C C . PRO A 1 367 ? 34.208 -8.550 -20.198 1.00 89.12 367 PRO A C 1
ATOM 2894 O O . PRO A 1 367 ? 34.604 -9.227 -19.257 1.00 89.12 367 PRO A O 1
ATOM 2897 N N . ASP A 1 368 ? 34.783 -7.408 -20.558 1.00 91.62 368 ASP A N 1
ATOM 2898 C CA . ASP A 1 368 ? 35.971 -6.788 -19.974 1.00 91.62 368 ASP A CA 1
ATOM 2899 C C . ASP A 1 368 ? 35.628 -5.654 -18.987 1.00 91.62 368 ASP A C 1
ATOM 2901 O O . ASP A 1 368 ? 36.490 -4.854 -18.630 1.00 91.62 368 ASP A O 1
ATOM 2905 N N . MET A 1 369 ? 34.364 -5.530 -18.567 1.00 89.31 369 MET A N 1
ATOM 2906 C CA . MET A 1 369 ? 33.949 -4.502 -17.614 1.00 89.31 369 MET A CA 1
ATOM 2907 C C . MET A 1 369 ? 34.528 -4.755 -16.218 1.00 89.31 369 MET A C 1
ATOM 2909 O O . MET A 1 369 ? 34.258 -5.782 -15.594 1.00 89.31 369 MET A O 1
ATOM 2913 N N . ASP A 1 370 ? 35.266 -3.774 -15.691 1.00 85.81 370 ASP A N 1
ATOM 2914 C CA . ASP A 1 370 ? 35.782 -3.790 -14.319 1.00 85.81 370 ASP A CA 1
ATOM 2915 C C . ASP A 1 370 ? 34.649 -3.531 -13.310 1.00 85.81 370 ASP A C 1
ATOM 2917 O O . ASP A 1 370 ? 34.388 -2.403 -12.883 1.00 85.81 370 ASP A O 1
ATOM 2921 N N . MET A 1 371 ? 33.953 -4.603 -12.927 1.00 84.69 371 MET A N 1
ATOM 2922 C CA . MET A 1 371 ? 32.890 -4.546 -11.920 1.00 84.69 371 MET A CA 1
ATOM 2923 C C . MET A 1 371 ? 33.418 -4.203 -10.520 1.00 84.69 371 MET A C 1
ATOM 2925 O O . MET A 1 371 ? 32.656 -3.699 -9.692 1.00 84.69 371 MET A O 1
ATOM 2929 N N . ASP A 1 372 ? 34.699 -4.455 -10.232 1.00 87.75 372 ASP A N 1
ATOM 2930 C CA . ASP A 1 372 ? 35.285 -4.170 -8.920 1.00 87.75 372 ASP A CA 1
ATOM 2931 C C . ASP A 1 372 ? 35.436 -2.673 -8.683 1.00 87.75 372 ASP A C 1
ATOM 2933 O O . ASP A 1 372 ? 35.266 -2.216 -7.554 1.00 87.75 372 ASP A O 1
ATOM 2937 N N . MET A 1 373 ? 35.676 -1.892 -9.736 1.00 86.88 373 MET A N 1
ATOM 2938 C CA . MET A 1 373 ? 35.664 -0.433 -9.655 1.00 86.88 373 MET A CA 1
ATOM 2939 C C . MET A 1 373 ? 34.318 0.101 -9.141 1.00 86.88 373 MET A C 1
ATOM 2941 O O . MET A 1 373 ? 34.297 0.930 -8.231 1.00 86.88 373 MET A O 1
ATOM 2945 N N . PHE A 1 374 ? 33.196 -0.404 -9.665 1.00 84.44 374 PHE A N 1
ATOM 2946 C CA . PHE A 1 374 ? 31.860 -0.009 -9.202 1.00 84.44 374 PHE A CA 1
ATOM 2947 C C . PHE A 1 374 ? 31.584 -0.491 -7.774 1.00 84.44 374 PHE A C 1
ATOM 2949 O O . PHE A 1 374 ? 31.049 0.259 -6.962 1.00 84.44 374 PHE A O 1
ATOM 2956 N N . ARG A 1 375 ? 31.994 -1.721 -7.433 1.00 83.12 375 ARG A N 1
ATOM 2957 C CA . ARG A 1 375 ? 31.843 -2.257 -6.069 1.00 83.12 375 ARG A CA 1
ATOM 2958 C C . ARG A 1 375 ? 32.628 -1.448 -5.037 1.00 83.12 375 ARG A C 1
ATOM 2960 O O . ARG A 1 375 ? 32.118 -1.232 -3.944 1.00 83.12 375 ARG A O 1
ATOM 2967 N N . LYS A 1 376 ? 33.842 -1.000 -5.381 1.00 83.62 376 LYS A N 1
ATOM 2968 C CA . LYS A 1 376 ? 34.710 -0.189 -4.510 1.00 83.62 376 LYS A CA 1
ATOM 2969 C C . LYS A 1 376 ? 34.167 1.212 -4.261 1.00 83.62 376 LYS A C 1
ATOM 2971 O O . LYS A 1 376 ? 34.392 1.733 -3.175 1.00 83.62 376 LYS A O 1
ATOM 2976 N N . LEU A 1 377 ? 33.464 1.808 -5.232 1.00 77.50 377 LEU A N 1
ATOM 2977 C CA . LEU A 1 377 ? 32.744 3.065 -4.997 1.00 77.50 377 LEU A CA 1
ATOM 2978 C C . LEU A 1 377 ? 31.718 2.889 -3.866 1.00 77.50 377 LEU A C 1
ATOM 2980 O O . LEU A 1 377 ? 31.530 3.785 -3.048 1.00 77.50 377 LEU A O 1
ATOM 2984 N N . GLY A 1 378 ? 31.126 1.697 -3.786 1.00 70.31 378 GLY A N 1
ATOM 2985 C CA . GLY A 1 378 ? 30.186 1.333 -2.742 1.00 70.31 378 GLY A CA 1
ATOM 2986 C C . GLY A 1 378 ? 28.823 1.986 -2.939 1.00 70.31 378 GLY A C 1
ATOM 2987 O O . GLY A 1 378 ? 28.465 2.440 -4.026 1.00 70.31 378 GLY A O 1
ATOM 2988 N N . TRP A 1 379 ? 28.038 1.976 -1.867 1.00 64.25 379 TRP A N 1
ATOM 2989 C CA . TRP A 1 379 ? 26.749 2.654 -1.808 1.00 64.25 379 TRP A CA 1
ATOM 2990 C C . TRP A 1 379 ? 26.914 3.980 -1.067 1.00 64.25 379 TRP A C 1
ATOM 2992 O O . TRP A 1 379 ? 27.699 4.022 -0.113 1.00 64.25 379 TRP A O 1
ATOM 3002 N N . PRO A 1 380 ? 26.138 5.019 -1.424 1.00 60.41 380 PRO A N 1
ATOM 3003 C CA . PRO A 1 380 ? 26.123 6.261 -0.669 1.00 60.41 380 PRO A CA 1
ATOM 3004 C C . PRO A 1 380 ? 25.903 6.005 0.819 1.00 60.41 380 PRO A C 1
ATOM 3006 O O . PRO A 1 380 ? 24.898 5.409 1.221 1.00 60.41 380 PRO A O 1
ATOM 3009 N N . SER A 1 381 ? 26.859 6.440 1.642 1.00 54.66 381 SER A N 1
ATOM 3010 C CA . SER A 1 381 ? 26.662 6.528 3.083 1.00 54.66 381 SER A CA 1
ATOM 3011 C C . SER A 1 381 ? 25.743 7.706 3.404 1.00 54.66 381 SER A C 1
ATOM 3013 O O . SER A 1 381 ? 25.485 8.590 2.583 1.00 54.66 381 SER A O 1
ATOM 3015 N N . ARG A 1 382 ? 25.193 7.686 4.617 1.00 53.25 382 ARG A N 1
ATOM 3016 C CA . ARG A 1 382 ? 24.420 8.809 5.141 1.00 53.25 382 ARG A CA 1
ATOM 3017 C C . ARG A 1 382 ? 25.388 9.992 5.338 1.00 53.25 382 ARG A C 1
ATOM 3019 O O . ARG A 1 382 ? 26.521 9.761 5.735 1.00 53.25 382 ARG A O 1
ATOM 3026 N N . ASP A 1 383 ? 24.939 11.213 5.050 1.00 53.41 383 ASP A N 1
ATOM 3027 C CA . ASP A 1 383 ? 25.617 12.473 5.420 1.00 53.41 383 ASP A CA 1
ATOM 3028 C C . ASP A 1 383 ? 26.804 12.965 4.559 1.00 53.41 383 ASP A C 1
ATOM 3030 O O . ASP A 1 383 ? 27.640 13.731 5.024 1.00 53.41 383 ASP A O 1
ATOM 3034 N N . GLY A 1 384 ? 26.821 12.664 3.255 1.00 53.62 384 GLY A N 1
ATOM 3035 C CA . GLY A 1 384 ? 27.605 13.472 2.301 1.00 53.62 384 GLY A CA 1
ATOM 3036 C C . GLY A 1 384 ? 29.095 13.132 2.183 1.00 53.62 384 GLY A C 1
ATOM 3037 O O . GLY A 1 384 ? 29.822 13.844 1.494 1.00 53.62 384 GLY A O 1
ATOM 3038 N N . ASP A 1 385 ? 29.544 12.011 2.750 1.00 61.19 385 ASP A N 1
ATOM 3039 C CA . ASP A 1 385 ? 30.916 11.507 2.550 1.00 61.19 385 ASP A CA 1
ATOM 3040 C C . ASP A 1 385 ? 31.170 10.996 1.120 1.00 61.19 385 ASP A C 1
ATOM 3042 O O . ASP A 1 385 ? 32.308 10.726 0.720 1.00 61.19 385 ASP A O 1
ATOM 3046 N N . HIS A 1 386 ? 30.111 10.839 0.323 1.00 64.25 386 HIS A N 1
ATOM 3047 C CA . HIS A 1 386 ? 30.236 10.505 -1.086 1.00 64.25 386 HIS A CA 1
ATOM 3048 C C . HIS A 1 386 ? 30.632 11.734 -1.894 1.00 64.25 386 HIS A C 1
ATOM 3050 O O . HIS A 1 386 ? 29.813 12.590 -2.227 1.00 64.25 386 HIS A O 1
ATOM 3056 N N . LYS A 1 387 ? 31.918 11.783 -2.243 1.00 71.69 387 LYS A N 1
ATOM 3057 C CA . LYS A 1 387 ? 32.446 12.754 -3.196 1.00 71.69 387 LYS A CA 1
ATOM 3058 C C . LYS A 1 387 ? 31.723 12.606 -4.531 1.00 71.69 387 LYS A C 1
ATOM 3060 O O . LYS A 1 387 ? 31.624 11.500 -5.067 1.00 71.69 387 LYS A O 1
ATOM 3065 N N . THR A 1 388 ? 31.252 13.728 -5.068 1.00 77.19 388 THR A N 1
ATOM 3066 C CA . THR A 1 388 ? 30.743 13.803 -6.438 1.00 77.19 388 THR A CA 1
ATOM 3067 C C . THR A 1 388 ? 31.781 13.224 -7.392 1.00 77.19 388 THR A C 1
ATOM 3069 O O . THR A 1 388 ? 32.978 13.471 -7.247 1.00 77.19 388 THR A O 1
ATOM 3072 N N . LEU A 1 389 ? 31.324 12.432 -8.360 1.00 81.50 389 LEU A N 1
ATOM 3073 C CA . LEU A 1 389 ? 32.211 11.898 -9.382 1.00 81.50 389 LEU A CA 1
ATOM 3074 C C . LEU A 1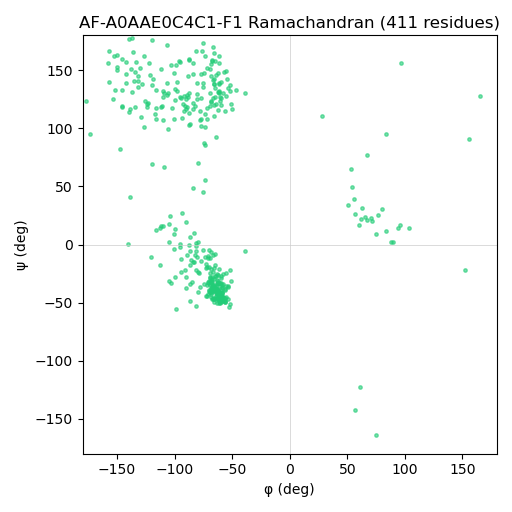 389 ? 32.762 13.044 -10.229 1.00 81.50 389 LEU A C 1
ATOM 3076 O O . LEU A 1 389 ? 32.000 13.834 -10.784 1.00 81.50 389 LEU A O 1
ATOM 3080 N N . GLU A 1 390 ? 34.085 13.097 -10.359 1.00 85.44 390 GLU A N 1
ATOM 3081 C CA . GLU A 1 390 ? 34.727 14.045 -11.261 1.00 85.44 390 GLU A CA 1
ATOM 3082 C C . GLU A 1 390 ? 34.282 13.770 -12.710 1.00 85.44 390 GLU A C 1
ATOM 3084 O O . GLU A 1 390 ? 34.242 12.595 -13.113 1.00 85.44 390 GLU A O 1
ATOM 3089 N N . PRO A 1 391 ? 34.001 14.809 -13.523 1.00 83.75 391 PRO A N 1
ATOM 3090 C CA . PRO A 1 391 ? 33.507 14.652 -14.895 1.00 83.75 391 PRO A CA 1
ATOM 3091 C C . PRO A 1 391 ? 34.383 13.781 -15.806 1.00 83.75 391 PRO A C 1
ATOM 3093 O O . PRO A 1 391 ? 33.886 13.198 -16.760 1.00 83.75 391 PRO A O 1
ATOM 3096 N N . ASN A 1 392 ? 35.677 13.654 -15.505 1.00 86.06 392 ASN A N 1
ATOM 3097 C CA . ASN A 1 392 ? 36.632 12.861 -16.290 1.00 86.06 392 ASN A CA 1
ATOM 3098 C C . ASN A 1 392 ? 37.092 11.589 -15.562 1.00 86.06 392 ASN A C 1
ATOM 3100 O O . ASN A 1 392 ? 38.121 11.001 -15.897 1.00 86.06 392 ASN A O 1
ATOM 3104 N N . SER A 1 393 ? 36.371 11.174 -14.521 1.00 88.06 393 SER A N 1
ATOM 3105 C CA . SER A 1 393 ? 36.713 9.974 -13.765 1.00 88.06 393 SER A CA 1
ATOM 3106 C C . SER A 1 393 ? 36.559 8.710 -14.619 1.00 88.06 393 SER A C 1
ATOM 3108 O O . SER A 1 393 ? 35.610 8.556 -15.390 1.00 88.06 393 SER A O 1
ATOM 3110 N N . LYS A 1 394 ? 37.476 7.751 -14.434 1.00 88.94 394 LYS A N 1
ATOM 3111 C CA . LYS A 1 394 ? 37.439 6.447 -15.121 1.00 88.94 394 LYS A CA 1
ATOM 3112 C C . LYS A 1 394 ? 36.093 5.733 -14.937 1.00 88.94 394 LYS A C 1
ATOM 3114 O O . LYS A 1 394 ? 35.593 5.104 -15.864 1.00 88.94 394 LYS A O 1
ATOM 3119 N N . ILE A 1 395 ? 35.491 5.865 -13.754 1.00 88.12 395 ILE A N 1
ATOM 3120 C CA . ILE A 1 395 ? 34.202 5.251 -13.429 1.00 88.12 395 ILE A CA 1
ATOM 3121 C C . ILE A 1 395 ? 33.046 5.813 -14.257 1.00 88.12 395 ILE A C 1
ATOM 3123 O O . ILE A 1 395 ? 32.189 5.041 -14.683 1.00 88.12 395 ILE A O 1
ATOM 3127 N N . LEU A 1 396 ? 33.049 7.116 -14.561 1.00 88.19 396 LEU A N 1
ATOM 3128 C CA . LEU A 1 396 ? 32.056 7.699 -15.460 1.00 88.19 396 LEU A CA 1
ATOM 3129 C C . LEU A 1 396 ? 32.252 7.195 -16.896 1.00 88.19 396 LEU A C 1
ATOM 3131 O O . LEU A 1 396 ? 31.277 6.842 -17.556 1.00 88.19 396 LEU A O 1
ATOM 3135 N N . GLY A 1 397 ? 33.504 7.085 -17.353 1.00 89.69 397 GLY A N 1
ATOM 3136 C CA . GLY A 1 397 ? 33.834 6.512 -18.661 1.00 89.69 397 GLY A CA 1
ATOM 3137 C C . GLY A 1 397 ? 33.338 5.070 -18.826 1.00 89.69 397 GLY A C 1
ATOM 3138 O O . GLY A 1 397 ? 32.660 4.759 -19.805 1.00 89.69 397 GLY A O 1
ATOM 3139 N N . GLU A 1 398 ? 33.592 4.198 -17.846 1.00 90.31 398 GLU A N 1
ATOM 3140 C CA . GLU A 1 398 ? 33.075 2.821 -17.874 1.00 90.31 398 GLU A CA 1
ATOM 3141 C C . GLU A 1 398 ? 31.548 2.763 -17.752 1.00 90.31 398 GLU A C 1
ATOM 3143 O O . GLU A 1 398 ? 30.917 1.924 -18.395 1.00 90.31 398 GLU A O 1
ATOM 3148 N N . HIS A 1 399 ? 30.930 3.662 -16.978 1.00 88.00 399 HIS A N 1
ATOM 3149 C CA . HIS A 1 399 ? 29.472 3.751 -16.909 1.00 88.00 399 HIS A CA 1
ATOM 3150 C C . HIS A 1 399 ? 28.871 4.092 -18.280 1.00 88.00 399 HIS A C 1
ATOM 3152 O O . HIS A 1 399 ? 27.955 3.410 -18.738 1.00 88.00 399 HIS A O 1
ATOM 3158 N N . LEU A 1 400 ? 29.426 5.085 -18.983 1.00 90.00 400 LEU A N 1
ATOM 3159 C CA . LEU A 1 400 ? 28.999 5.435 -20.340 1.00 90.00 400 LEU A CA 1
ATOM 3160 C C . LEU A 1 400 ? 29.226 4.282 -21.326 1.00 90.00 400 LEU A C 1
ATOM 3162 O O . LEU A 1 400 ? 28.360 4.007 -22.157 1.00 90.00 400 LEU A O 1
ATOM 3166 N N . ARG A 1 401 ? 30.347 3.556 -21.210 1.00 91.12 401 ARG A N 1
ATOM 3167 C CA . ARG A 1 401 ? 30.619 2.354 -22.016 1.00 91.12 401 ARG A CA 1
ATOM 3168 C C . ARG A 1 401 ? 29.562 1.272 -21.793 1.00 91.12 401 ARG A C 1
ATOM 3170 O O . ARG A 1 401 ? 29.087 0.681 -22.761 1.00 91.12 401 ARG A O 1
ATOM 3177 N N . MET A 1 402 ? 29.149 1.053 -20.542 1.00 89.56 402 MET A N 1
ATOM 3178 C CA . MET A 1 402 ? 28.063 0.134 -20.191 1.00 89.56 402 MET A CA 1
ATOM 3179 C C . MET A 1 402 ? 26.737 0.546 -20.833 1.00 89.56 402 MET A C 1
ATOM 3181 O O . MET A 1 402 ? 26.089 -0.281 -21.472 1.00 89.56 402 MET A O 1
ATOM 3185 N N . VAL A 1 403 ? 26.350 1.817 -20.684 1.00 87.62 403 VAL A N 1
ATOM 3186 C CA . VAL A 1 403 ? 25.091 2.351 -21.224 1.00 87.62 403 VAL A CA 1
ATOM 3187 C C . VAL A 1 403 ? 25.067 2.226 -22.746 1.00 87.62 403 VAL A C 1
ATOM 3189 O O . VAL A 1 403 ? 24.113 1.683 -23.300 1.00 87.62 403 VAL A O 1
ATOM 3192 N N . ASN A 1 404 ? 26.139 2.632 -23.430 1.00 90.00 404 ASN A N 1
ATOM 3193 C CA . ASN A 1 404 ? 26.241 2.514 -24.886 1.00 90.00 404 ASN A CA 1
ATOM 3194 C C . ASN A 1 404 ? 26.183 1.053 -25.353 1.00 90.00 404 ASN A C 1
ATOM 3196 O O . ASN A 1 404 ? 25.497 0.743 -26.326 1.00 90.00 404 ASN A O 1
ATOM 3200 N N . PHE A 1 405 ? 26.840 0.134 -24.637 1.00 90.56 405 PHE A N 1
ATOM 3201 C CA . PHE A 1 405 ? 26.761 -1.296 -24.934 1.00 90.56 405 PHE A CA 1
ATOM 3202 C C . PHE A 1 405 ? 25.338 -1.844 -24.763 1.00 90.56 405 PHE A C 1
ATOM 3204 O O . PHE A 1 405 ? 24.895 -2.683 -25.545 1.00 90.56 405 PHE A O 1
ATOM 3211 N N . GLN A 1 406 ? 24.598 -1.385 -23.755 1.00 86.94 406 GLN A N 1
ATOM 3212 C CA . GLN A 1 406 ? 23.202 -1.775 -23.555 1.00 86.94 406 GLN A CA 1
ATOM 3213 C C . GLN A 1 406 ? 22.286 -1.215 -24.646 1.00 86.94 406 GLN A C 1
ATOM 3215 O O . GLN A 1 406 ? 21.475 -1.972 -25.176 1.00 86.94 406 GLN A O 1
ATOM 3220 N N . LEU A 1 407 ? 22.462 0.051 -25.040 1.00 85.81 407 LEU A N 1
ATOM 3221 C CA . LEU A 1 407 ? 21.715 0.672 -26.139 1.00 85.81 407 LEU A CA 1
ATOM 3222 C C . LEU A 1 407 ? 21.946 -0.058 -27.466 1.00 85.81 407 LEU A C 1
ATOM 3224 O O . LEU A 1 407 ? 20.987 -0.388 -28.159 1.00 85.81 407 LEU A O 1
ATOM 3228 N N . TYR A 1 408 ? 23.199 -0.394 -27.783 1.00 87.62 408 TYR A N 1
ATOM 3229 C CA . TYR A 1 408 ? 23.534 -1.138 -28.998 1.00 87.62 408 TYR A CA 1
ATOM 3230 C C . TYR A 1 408 ? 22.836 -2.503 -29.064 1.00 87.62 408 TYR A C 1
ATOM 3232 O O . TYR A 1 408 ? 22.379 -2.922 -30.123 1.00 87.62 408 TYR A O 1
ATOM 3240 N N . GLN A 1 409 ? 22.693 -3.187 -27.925 1.00 84.31 409 GLN A N 1
ATOM 3241 C CA . GLN A 1 409 ? 21.979 -4.464 -27.872 1.00 84.31 409 GLN A CA 1
ATOM 3242 C C . GLN A 1 409 ? 20.484 -4.334 -28.171 1.00 84.31 409 GLN A C 1
ATOM 3244 O O . GLN A 1 409 ? 19.909 -5.293 -28.671 1.00 84.31 409 GLN A O 1
ATOM 3249 N N . VAL A 1 410 ? 19.865 -3.195 -27.853 1.00 79.44 410 VAL A N 1
ATOM 3250 C CA . VAL A 1 410 ? 18.443 -2.949 -28.138 1.00 79.44 410 VAL A CA 1
ATOM 3251 C C . VAL A 1 410 ? 18.241 -2.587 -29.610 1.00 79.44 410 VAL A C 1
ATOM 3253 O O . VAL A 1 410 ? 17.266 -3.020 -30.206 1.00 79.44 410 VAL A O 1
ATOM 3256 N N . CYS A 1 411 ? 19.171 -1.844 -30.216 1.00 77.12 411 CYS A N 1
ATOM 3257 C CA . CYS A 1 411 ? 19.071 -1.424 -31.619 1.00 77.12 411 CYS A CA 1
ATOM 3258 C C . CYS A 1 411 ? 19.300 -2.551 -32.644 1.00 77.12 411 CYS A C 1
ATOM 3260 O O . CYS A 1 411 ? 18.987 -2.364 -33.815 1.00 77.12 411 CYS A O 1
ATOM 3262 N N . LEU A 1 412 ? 19.890 -3.679 -32.235 1.00 66.06 412 LEU A N 1
ATOM 3263 C CA . LEU A 1 412 ? 20.168 -4.830 -33.106 1.00 66.06 412 LEU A CA 1
ATOM 3264 C C . LEU A 1 412 ? 19.092 -5.930 -33.064 1.00 66.06 412 LEU A C 1
ATOM 3266 O O . LEU A 1 412 ? 19.251 -6.946 -33.745 1.00 66.06 412 LEU A O 1
ATOM 3270 N N . GLN A 1 413 ? 18.061 -5.773 -32.231 1.00 57.88 413 GLN A N 1
ATOM 3271 C CA . GLN A 1 413 ? 16.905 -6.675 -32.159 1.00 57.88 413 GLN A CA 1
ATOM 3272 C C . GLN A 1 413 ? 15.777 -6.159 -33.044 1.00 57.88 413 GLN A C 1
ATOM 3274 O O . GLN A 1 413 ? 15.075 -7.019 -33.622 1.00 57.88 413 GLN A O 1
#

Radius of gyration: 24.63 Å; Cα contacts (8 Å, |Δi|>4): 564; chains: 1; bounding box: 68×55×69 Å

pLDDT: mean 77.62, std 25.73, range [22.52, 98.69]

Mean predicted aligned error: 12.65 Å